Protein AF-0000000070953358 (afdb_homodimer)

Sequence (444 aa):
MMTSWRNKHPVGFLNNGNETTEQLLRETLYNTRVIVKPLPGYASSALNRISVGVDCDEVYPNIFIGDAASARNKAYLKRIGVTHVLNTAEGSAFGMVNTNSAYYKDTGIKYKGIHLLDLPLANISDYFYETADFIEGGVTSGGKVLVHCLMGVSRSSTCVLSYLMIKRKYTAQEALRIVRQNRAVGPNDGFLRQLAELDNKLRRERERSSSSLSSARYCQHLMMTSWRNKHPVGFLNNGNETTEQLLRETLYNTRVIVKPLPGYASSALNRISVGVDCDEVYPNIFIGDAASARNKAYLKRIGVTHVLNTAEGSAFGMVNTNSAYYKDTGIKYKGIHLLDLPLANISDYFYETADFIEGGVTSGGKVLVHCLMGVSRSSTCVLSYLMIKRKYTAQEALRIVRQNRAVGPNDGFLRQLAELDNKLRRERERSSSSLSSARYCQHL

Secondary structure (DSSP, 8-state):
----------------TT---HHHHHHHHHHSPP---PPTT-SS-HHHHHHHT--EEEEETTEEEE-HHHHH-HHHHHHHT--EEEETTBSSSTTSB---TGGGTTTT-EEEE------TTS-GGGGHHHHHHHHHHHHHTT--EEEE-SSSSSHHHHHHHHHHHHHH---HHHHHHHHHHHS-----HHHHHHHHHHHHHHHHHHHHHHHHHHHHHHHHT-/----------------TT---HHHHHHHHHHSPP---PPTT-SS-HHHHHHHT--EEEEETTEEEE-HHHHH-HHHHHHHT--EEEETTBSSSTTSB---TGGGTTTT-EEEE------TTS-GGGGHHHHHHHHHHHHHTT--EEEE-SSSSSHHHHHHHHHHHHHH---HHHHHHHHHHHS-----HHHHHHHHHHHHHHHHHHHHHHHHHHHHHHHHT-

Radius of gyration: 26.0 Å; Cα contacts (8 Å, |Δi|>4): 757; chains: 2; bounding box: 100×94×68 Å

pLDDT: mean 88.65, std 18.77, range [22.69, 99.0]

Structure (mmCIF, N/CA/C/O backbone):
data_AF-0000000070953358-model_v1
#
loop_
_entity.id
_entity.type
_entity.pdbx_description
1 polymer 'Dual specificity protein phosphatase'
#
loop_
_atom_site.group_PDB
_atom_site.id
_atom_site.type_symbol
_atom_site.label_atom_id
_atom_site.label_alt_id
_atom_site.label_comp_id
_atom_site.label_asym_id
_atom_site.label_entity_id
_atom_site.label_seq_id
_atom_site.pdbx_PDB_ins_code
_atom_site.Cartn_x
_atom_site.Cartn_y
_atom_site.Cartn_z
_atom_site.occupancy
_atom_site.B_iso_or_equiv
_atom_site.auth_seq_id
_atom_site.auth_comp_id
_atom_site.auth_asym_id
_atom_site.auth_atom_id
_atom_site.pdbx_PDB_model_num
ATOM 1 N N . MET A 1 1 ? 63.781 15.453 8.203 1 26.59 1 MET A N 1
ATOM 2 C CA . MET A 1 1 ? 62.969 14.25 8.43 1 26.59 1 MET A CA 1
ATOM 3 C C . MET A 1 1 ? 61.688 14.578 9.203 1 26.59 1 MET A C 1
ATOM 5 O O . MET A 1 1 ? 61.656 14.484 10.43 1 26.59 1 MET A O 1
ATOM 9 N N . MET A 1 2 ? 60.938 15.664 8.891 1 29.02 2 MET A N 1
ATOM 10 C CA . MET A 1 2 ? 59.844 16.391 9.547 1 29.02 2 MET A CA 1
ATOM 11 C C . MET A 1 2 ? 58.562 15.578 9.555 1 29.02 2 MET A C 1
ATOM 13 O O . MET A 1 2 ? 58.062 15.195 8.492 1 29.02 2 MET A O 1
ATOM 17 N N . THR A 1 3 ? 58.375 14.695 10.648 1 28.64 3 THR A N 1
ATOM 18 C CA . THR A 1 3 ? 57.344 13.727 11.008 1 28.64 3 THR A CA 1
ATOM 19 C C . THR A 1 3 ? 55.969 14.383 11.023 1 28.64 3 THR A C 1
ATOM 21 O O . THR A 1 3 ? 55.75 15.383 11.719 1 28.64 3 THR A O 1
ATOM 24 N N . SER A 1 4 ? 55.25 14.438 9.867 1 28.42 4 SER A N 1
ATOM 25 C CA . SER A 1 4 ? 53.938 15.008 9.594 1 28.42 4 SER A CA 1
ATOM 26 C C . SER A 1 4 ? 52.875 14.422 10.523 1 28.42 4 SER A C 1
ATOM 28 O O . SER A 1 4 ? 52.781 13.203 10.688 1 28.42 4 SER A O 1
ATOM 30 N N . TRP A 1 5 ? 52.469 15.141 11.656 1 24.59 5 TRP A N 1
ATOM 31 C CA . TRP A 1 5 ? 51.562 14.867 12.766 1 24.59 5 TRP A CA 1
ATOM 32 C C . TRP A 1 5 ? 50.125 14.586 12.258 1 24.59 5 TRP A C 1
ATOM 34 O O . TRP A 1 5 ? 49.438 15.492 11.797 1 24.59 5 TRP A O 1
ATOM 44 N N . ARG A 1 6 ? 49.906 13.625 11.352 1 29.05 6 ARG A N 1
ATOM 45 C CA . ARG A 1 6 ? 48.625 13.109 10.891 1 29.05 6 ARG A CA 1
ATOM 46 C C . ARG A 1 6 ? 47.688 12.812 12.062 1 29.05 6 ARG A C 1
ATOM 48 O O . ARG A 1 6 ? 47.812 11.766 12.695 1 29.05 6 ARG A O 1
ATOM 55 N N . ASN A 1 7 ? 47.375 13.805 12.883 1 22.69 7 ASN A N 1
ATOM 56 C CA . ASN A 1 7 ? 46.469 13.609 14.016 1 22.69 7 ASN A CA 1
ATOM 57 C C . ASN A 1 7 ? 45.094 13.141 13.555 1 22.69 7 ASN A C 1
ATOM 59 O O . ASN A 1 7 ? 44.406 13.867 12.859 1 22.69 7 ASN A O 1
ATOM 63 N N . LYS A 1 8 ? 44.906 11.914 13.242 1 29.25 8 LYS A N 1
ATOM 64 C CA . LYS A 1 8 ? 43.656 11.18 13.047 1 29.25 8 LYS A CA 1
ATOM 65 C C . LYS A 1 8 ? 42.688 11.461 14.18 1 29.25 8 LYS A C 1
ATOM 67 O O . LYS A 1 8 ? 42.812 10.938 15.281 1 29.25 8 LYS A O 1
ATOM 72 N N . HIS A 1 9 ? 42.25 12.688 14.406 1 28.83 9 HIS A N 1
ATOM 73 C CA . HIS A 1 9 ? 41.219 12.812 15.406 1 28.83 9 HIS A CA 1
ATOM 74 C C . HIS A 1 9 ? 39.969 12.023 15.008 1 28.83 9 HIS A C 1
ATOM 76 O O . HIS A 1 9 ? 39.469 12.18 13.891 1 28.83 9 HIS A O 1
ATOM 82 N N . PRO A 1 10 ? 39.75 10.812 15.516 1 31.59 10 PRO A N 1
ATOM 83 C CA . PRO A 1 10 ? 38.531 10.039 15.25 1 31.59 10 PRO A CA 1
ATOM 84 C C . PRO A 1 10 ? 37.281 10.852 15.477 1 31.59 10 PRO A C 1
ATOM 86 O O . PRO A 1 10 ? 37.156 11.547 16.484 1 31.59 10 PRO A O 1
ATOM 89 N N . VAL A 1 11 ? 36.75 11.508 14.57 1 31.73 11 VAL A N 1
ATOM 90 C CA . VAL A 1 11 ? 35.406 12.031 14.664 1 31.73 11 VAL A CA 1
ATOM 91 C C . VAL A 1 11 ? 34.5 11.016 15.375 1 31.73 11 VAL A C 1
ATOM 93 O O . VAL A 1 11 ? 34.344 9.891 14.906 1 31.73 11 VAL A O 1
ATOM 96 N N . GLY A 1 12 ? 34.469 11 16.656 1 30.59 12 GLY A N 1
ATOM 97 C CA . GLY A 1 12 ? 33.5 10.25 17.453 1 30.59 12 GLY A CA 1
ATOM 98 C C . GLY A 1 12 ? 32.094 10.375 16.938 1 30.59 12 GLY A C 1
ATOM 99 O O . GLY A 1 12 ? 31.453 11.422 17.094 1 30.59 12 GLY A O 1
ATOM 100 N N . PHE A 1 13 ? 31.781 9.938 15.773 1 35.19 13 PHE A N 1
ATOM 101 C CA . PHE A 1 13 ? 30.359 9.641 15.633 1 35.19 13 PHE A CA 1
ATOM 102 C C . PHE A 1 13 ? 29.828 8.969 16.891 1 35.19 13 PHE A C 1
ATOM 104 O O . PHE A 1 13 ? 30.219 7.848 17.219 1 35.19 13 PHE A O 1
ATOM 111 N N . LEU A 1 14 ? 29.609 9.586 17.969 1 33.03 14 LEU A N 1
ATOM 112 C CA . LEU A 1 14 ? 28.859 9.016 19.078 1 33.03 14 LEU A CA 1
ATOM 113 C C . LEU A 1 14 ? 27.656 8.227 18.578 1 33.03 14 LEU A C 1
ATOM 115 O O . LEU A 1 14 ? 26.75 8.789 17.969 1 33.03 14 LEU A O 1
ATOM 119 N N . ASN A 1 15 ? 27.734 7.203 17.891 1 41.09 15 ASN A N 1
ATOM 120 C CA . ASN A 1 15 ? 26.688 6.188 17.859 1 41.09 15 ASN A CA 1
ATOM 121 C C . ASN A 1 15 ? 26 6.027 19.203 1 41.09 15 ASN A C 1
ATOM 123 O O . ASN A 1 15 ? 26.438 5.234 20.047 1 41.09 15 ASN A O 1
ATOM 127 N N . ASN A 1 16 ? 25.766 7.031 20 1 42.78 16 ASN A N 1
ATOM 128 C CA . ASN A 1 16 ? 25.125 6.848 21.297 1 42.78 16 ASN A CA 1
ATOM 129 C C . ASN A 1 16 ? 23.875 5.969 21.188 1 42.78 16 ASN A C 1
ATOM 131 O O . ASN A 1 16 ? 22.984 6.246 20.391 1 42.78 16 ASN A O 1
ATOM 135 N N . GLY A 1 17 ? 23.906 4.602 21.203 1 56.81 17 GLY A N 1
ATOM 136 C CA . GLY A 1 17 ? 22.938 3.529 21.359 1 56.81 17 GLY A CA 1
ATOM 137 C C . GLY A 1 17 ? 21.5 4 21.25 1 56.81 17 GLY A C 1
ATOM 138 O O . GLY A 1 17 ? 20.578 3.188 21.188 1 56.81 17 GLY A O 1
ATOM 139 N N . ASN A 1 18 ? 21.172 5.387 21.25 1 72.62 18 ASN A N 1
ATOM 140 C CA . ASN A 1 18 ? 19.812 5.883 21.422 1 72.62 18 ASN A CA 1
ATOM 141 C C . ASN A 1 18 ? 19.25 6.445 20.109 1 72.62 18 ASN A C 1
ATOM 143 O O . ASN A 1 18 ? 18.328 7.262 20.125 1 72.62 18 ASN A O 1
ATOM 147 N N . GLU A 1 19 ? 19.859 6.137 18.984 1 91.56 19 GLU A N 1
ATOM 148 C CA . GLU A 1 19 ? 19.375 6.734 17.734 1 91.56 19 GLU A CA 1
ATOM 149 C C . GLU A 1 19 ? 18.172 5.973 17.188 1 91.56 19 GLU A C 1
ATOM 151 O O . GLU A 1 19 ? 18.078 4.754 17.344 1 91.56 19 GLU A O 1
ATOM 156 N N . THR A 1 20 ? 17.344 6.773 16.656 1 96.94 20 THR A N 1
ATOM 157 C CA . THR A 1 20 ? 16.219 6.176 15.961 1 96.94 20 THR A CA 1
ATOM 158 C C . THR A 1 20 ? 16.656 5.527 14.656 1 96.94 20 THR A C 1
ATOM 160 O O . THR A 1 20 ? 17.422 6.125 13.891 1 96.94 20 THR A O 1
ATOM 163 N N . THR A 1 21 ? 16.297 4.246 14.43 1 96.62 21 THR A N 1
ATOM 164 C CA . THR A 1 21 ? 16.656 3.514 13.219 1 96.62 21 THR A CA 1
ATOM 165 C C . THR A 1 21 ? 15.406 3.154 12.414 1 96.62 21 THR A C 1
ATOM 167 O O . THR A 1 21 ? 14.289 3.168 12.945 1 96.62 21 THR A O 1
ATOM 170 N N . GLU A 1 22 ? 15.641 2.883 11.156 1 95.12 22 GLU A N 1
ATOM 171 C CA . GLU A 1 22 ? 14.586 2.357 10.297 1 95.12 22 GLU A CA 1
ATOM 172 C C . GLU A 1 22 ? 13.961 1.095 10.891 1 95.12 22 GLU A C 1
ATOM 174 O O . GLU A 1 22 ? 12.742 0.921 10.852 1 95.12 22 GLU A O 1
ATOM 179 N N . GLN A 1 23 ? 14.75 0.238 11.414 1 92.38 23 GLN A N 1
ATOM 180 C CA . GLN A 1 23 ? 14.305 -1.023 12 1 92.38 23 GLN A CA 1
ATOM 181 C C . GLN A 1 23 ? 13.367 -0.783 13.18 1 92.38 23 GLN A C 1
ATOM 183 O O . GLN A 1 23 ? 12.344 -1.457 13.312 1 92.38 23 GLN A O 1
ATOM 188 N N . LEU A 1 24 ? 13.773 0.102 13.984 1 95.12 24 LEU A N 1
ATOM 189 C CA . LEU A 1 24 ? 12.938 0.44 15.133 1 95.12 24 LEU A CA 1
ATOM 190 C C . LEU A 1 24 ? 11.562 0.919 14.68 1 95.12 24 LEU A C 1
ATOM 192 O O . LEU A 1 24 ? 10.547 0.532 15.258 1 95.12 24 LEU A O 1
ATOM 196 N N . LEU A 1 25 ? 11.539 1.726 13.68 1 97.12 25 LEU A N 1
ATOM 197 C CA . LEU A 1 25 ? 10.266 2.256 13.188 1 97.12 25 LEU A CA 1
ATOM 198 C C . LEU A 1 25 ? 9.445 1.162 12.523 1 97.12 25 LEU A C 1
ATOM 200 O O . LEU A 1 25 ? 8.219 1.138 12.648 1 97.12 25 LEU A O 1
ATOM 204 N N . ARG A 1 26 ? 10.078 0.304 11.805 1 93.75 26 ARG A N 1
ATOM 205 C CA . ARG A 1 26 ? 9.391 -0.833 11.195 1 93.75 26 ARG A CA 1
ATOM 206 C C . ARG A 1 26 ? 8.742 -1.716 12.258 1 93.75 26 ARG A C 1
ATOM 208 O O . ARG A 1 26 ? 7.605 -2.156 12.094 1 93.75 26 ARG A O 1
ATOM 215 N N . GLU A 1 27 ? 9.438 -1.96 13.281 1 92.12 27 GLU A N 1
ATOM 216 C CA . GLU A 1 27 ? 8.914 -2.744 14.398 1 92.12 27 GLU A CA 1
ATOM 217 C C . GLU A 1 27 ? 7.723 -2.047 15.047 1 92.12 27 GLU A C 1
ATOM 219 O O . GLU A 1 27 ? 6.73 -2.693 15.398 1 92.12 27 GLU A O 1
ATOM 224 N N . THR A 1 28 ? 7.859 -0.784 15.234 1 95.31 28 THR A N 1
ATOM 225 C CA . THR A 1 28 ? 6.77 -0.002 15.805 1 95.31 28 THR A CA 1
ATOM 226 C C . THR A 1 28 ? 5.523 -0.092 14.93 1 95.31 28 THR A C 1
ATOM 228 O O . THR A 1 28 ? 4.414 -0.283 15.43 1 95.31 28 THR A O 1
ATOM 231 N N . LEU A 1 29 ? 5.723 0.064 13.68 1 94 29 LEU A N 1
ATOM 232 C CA . LEU A 1 29 ? 4.645 -0.02 12.703 1 94 29 LEU A CA 1
ATOM 233 C C . LEU A 1 29 ? 3.914 -1.355 12.812 1 94 29 LEU A C 1
ATOM 235 O O . LEU A 1 29 ? 2.684 -1.391 12.883 1 94 29 LEU A O 1
ATOM 239 N N . TYR A 1 30 ? 4.605 -2.432 12.898 1 87.25 30 TYR A N 1
ATOM 240 C CA . TYR A 1 30 ? 4.02 -3.766 12.82 1 87.25 30 TYR A CA 1
ATOM 241 C C . TYR A 1 30 ? 3.471 -4.199 14.172 1 87.25 30 TYR A C 1
ATOM 243 O O . TYR A 1 30 ? 2.613 -5.086 14.25 1 87.25 30 TYR A O 1
ATOM 251 N N . ASN A 1 31 ? 3.957 -3.535 15.227 1 90.31 31 ASN A N 1
ATOM 252 C CA . ASN A 1 31 ? 3.479 -3.893 16.562 1 90.31 31 ASN A CA 1
ATOM 253 C C . ASN A 1 31 ? 2.309 -3.014 16.984 1 90.31 31 ASN A C 1
ATOM 255 O O . ASN A 1 31 ? 1.728 -3.225 18.047 1 90.31 31 ASN A O 1
ATOM 259 N N . THR A 1 32 ? 2.021 -2.072 16.188 1 92.5 32 THR A N 1
ATOM 260 C CA . THR A 1 32 ? 0.899 -1.198 16.516 1 92.5 32 THR A CA 1
ATOM 261 C C . THR A 1 32 ? -0.371 -1.67 15.805 1 92.5 32 THR A C 1
ATOM 263 O O . THR A 1 32 ? -0.429 -1.708 14.578 1 92.5 32 THR A O 1
ATOM 266 N N . ARG A 1 33 ? -1.346 -1.975 16.562 1 87.81 33 ARG A N 1
ATOM 267 C CA . ARG A 1 33 ? -2.607 -2.451 16.016 1 87.81 33 ARG A CA 1
ATOM 268 C C . ARG A 1 33 ? -3.439 -1.292 15.469 1 87.81 33 ARG A C 1
ATOM 270 O O . ARG A 1 33 ? -3.49 -0.221 16.078 1 87.81 33 ARG A O 1
ATOM 277 N N . VAL A 1 34 ? -4.047 -1.564 14.391 1 91.75 34 VAL A N 1
ATOM 278 C CA . VAL A 1 34 ? -4.934 -0.573 13.789 1 91.75 34 VAL A CA 1
ATOM 279 C C . VAL A 1 34 ? -6.336 -0.706 14.375 1 91.75 34 VAL A C 1
ATOM 281 O O . VAL A 1 34 ? -6.859 -1.815 14.5 1 91.75 34 VAL A O 1
ATOM 284 N N . ILE A 1 35 ? -6.906 0.362 14.719 1 88.31 35 ILE A N 1
ATOM 285 C CA . ILE A 1 35 ? -8.312 0.407 15.102 1 88.31 35 ILE A CA 1
ATOM 286 C C . ILE A 1 35 ? -9.156 0.926 13.938 1 88.31 35 ILE A C 1
ATOM 288 O O . ILE A 1 35 ? -9.094 2.113 13.602 1 88.31 35 ILE A O 1
ATOM 292 N N . VAL A 1 36 ? -9.836 0.011 13.375 1 84 36 VAL A N 1
ATOM 293 C CA . VAL A 1 36 ? -10.648 0.395 12.227 1 84 36 VAL A CA 1
ATOM 294 C C . VAL A 1 36 ? -11.836 1.226 12.688 1 84 36 VAL A C 1
ATOM 296 O O . VAL A 1 36 ? -12.648 0.763 13.492 1 84 36 VAL A O 1
ATOM 299 N N . LYS A 1 37 ? -11.977 2.443 12.219 1 87.25 37 LYS A N 1
ATOM 300 C CA . LYS A 1 37 ? -13.055 3.363 12.57 1 87.25 37 LYS A CA 1
ATOM 301 C C . LYS A 1 37 ? -14 3.576 11.383 1 87.25 37 LYS A C 1
ATOM 303 O O . LYS A 1 37 ? -13.648 3.271 10.242 1 87.25 37 LYS A O 1
ATOM 308 N N . PRO A 1 38 ? -15.195 4.09 11.703 1 90 38 PRO A N 1
ATOM 309 C CA . PRO A 1 38 ? -16.094 4.445 10.594 1 90 38 PRO A CA 1
ATOM 310 C C . PRO A 1 38 ? -15.516 5.547 9.711 1 90 38 PRO A C 1
ATOM 312 O O . PRO A 1 38 ? -14.648 6.312 10.148 1 90 38 PRO A O 1
ATOM 315 N N . LEU A 1 39 ? -16.031 5.52 8.523 1 93 39 LEU A N 1
ATOM 316 C CA . LEU A 1 39 ? -15.68 6.609 7.617 1 93 39 LEU A CA 1
ATOM 317 C C . LEU A 1 39 ? -16.062 7.957 8.211 1 93 39 LEU A C 1
ATOM 319 O O . LEU A 1 39 ? -17.203 8.148 8.648 1 93 39 LEU A O 1
ATOM 323 N N . PRO A 1 40 ? -15.086 8.906 8.234 1 94.94 40 PRO A N 1
ATOM 324 C CA . PRO A 1 40 ? -15.461 10.227 8.75 1 94.94 40 PRO A CA 1
ATOM 325 C C . PRO A 1 40 ? -16.688 10.805 8.055 1 94.94 40 PRO A C 1
ATOM 327 O O . PRO A 1 40 ? -16.781 10.789 6.828 1 94.94 40 PRO A O 1
ATOM 330 N N . GLY A 1 41 ? -17.656 11.273 8.836 1 93.5 41 GLY A N 1
ATOM 331 C CA . GLY A 1 41 ? -18.875 11.844 8.289 1 93.5 41 GLY A CA 1
ATOM 332 C C . GLY A 1 41 ? -20.016 10.844 8.195 1 93.5 41 GLY A C 1
ATOM 333 O O . GLY A 1 41 ? -21.125 11.211 7.836 1 93.5 41 GLY A O 1
ATOM 334 N N . TYR A 1 42 ? -19.766 9.555 8.531 1 90.25 42 TYR A N 1
ATOM 335 C CA . TYR A 1 42 ? -20.797 8.516 8.477 1 90.25 42 TYR A CA 1
ATOM 336 C C . TYR A 1 42 ? -20.844 7.73 9.781 1 90.25 42 TYR A C 1
ATOM 338 O O . TYR A 1 42 ? -19.844 7.598 10.477 1 90.25 42 TYR A O 1
ATOM 346 N N . ALA A 1 43 ? -22.125 7.227 10.117 1 80 43 ALA A N 1
ATOM 347 C CA . ALA A 1 43 ? -22.359 6.516 11.367 1 80 43 ALA A CA 1
ATOM 348 C C . ALA A 1 43 ? -22.031 5.031 11.234 1 80 43 ALA A C 1
ATOM 350 O O . ALA A 1 43 ? -21.578 4.398 12.188 1 80 43 ALA A O 1
ATOM 351 N N . SER A 1 44 ? -22.359 4.398 10.117 1 69.81 44 SER A N 1
ATOM 352 C CA . SER A 1 44 ? -22.125 2.967 9.953 1 69.81 44 SER A CA 1
ATOM 353 C C . SER A 1 44 ? -20.734 2.695 9.414 1 69.81 44 SER A C 1
ATOM 355 O O . SER A 1 44 ? -20.141 3.545 8.742 1 69.81 44 SER A O 1
ATOM 357 N N . SER A 1 45 ? -20.062 1.514 9.867 1 63.75 45 SER A N 1
ATOM 358 C CA . SER A 1 45 ? -18.609 1.456 9.797 1 63.75 45 SER A CA 1
ATOM 359 C C . SER A 1 45 ? -18.141 0.993 8.422 1 63.75 45 SER A C 1
ATOM 361 O O . SER A 1 45 ? -17.938 1.811 7.52 1 63.75 45 SER A O 1
ATOM 363 N N . ALA A 1 46 ? -18.094 -0.301 8.133 1 61.06 46 ALA A N 1
ATOM 364 C CA . ALA A 1 46 ? -17.266 -0.882 7.086 1 61.06 46 ALA A CA 1
ATOM 365 C C . ALA A 1 46 ? -17.938 -0.779 5.723 1 61.06 46 ALA A C 1
ATOM 367 O O . ALA A 1 46 ? -17.266 -0.646 4.699 1 61.06 46 ALA A O 1
ATOM 368 N N . LEU A 1 47 ? -19.172 -0.525 5.699 1 68 47 LEU A N 1
ATOM 369 C CA . LEU A 1 47 ? -19.891 -0.617 4.438 1 68 47 LEU A CA 1
ATOM 370 C C . LEU A 1 47 ? -19.922 0.734 3.729 1 68 47 LEU A C 1
ATOM 372 O O . LEU A 1 47 ? -20.094 0.797 2.51 1 68 47 LEU A O 1
ATOM 376 N N . ASN A 1 48 ? -19.656 1.714 4.512 1 78.75 48 ASN A N 1
ATOM 377 C CA . ASN A 1 48 ? -19.734 3.043 3.914 1 78.75 48 ASN A CA 1
ATOM 378 C C . ASN A 1 48 ? -18.547 3.301 2.984 1 78.75 48 ASN A C 1
ATOM 380 O O . ASN A 1 48 ? -18.688 3.959 1.954 1 78.75 48 ASN A O 1
ATOM 384 N N . ARG A 1 49 ? -17.453 2.768 3.338 1 83.19 49 ARG A N 1
ATOM 385 C CA . ARG A 1 49 ? -16.281 2.965 2.484 1 83.19 49 ARG A CA 1
ATOM 386 C C . ARG A 1 49 ? -16.5 2.34 1.11 1 83.19 49 ARG A C 1
ATOM 388 O O . ARG A 1 49 ? -16.109 2.916 0.093 1 83.19 49 ARG A O 1
ATOM 395 N N . ILE A 1 50 ? -17.156 1.306 1.172 1 82.19 50 ILE A N 1
ATOM 396 C CA . ILE A 1 50 ? -17.422 0.593 -0.071 1 82.19 50 ILE A CA 1
ATOM 397 C C . ILE A 1 50 ? -18.5 1.334 -0.864 1 82.19 50 ILE A C 1
ATOM 399 O O . ILE A 1 50 ? -18.344 1.574 -2.062 1 82.19 50 ILE A O 1
ATOM 403 N N . SER A 1 51 ? -19.531 1.686 -0.196 1 84.44 51 SER A N 1
ATOM 404 C CA . SER A 1 51 ? -20.672 2.291 -0.876 1 84.44 51 SER A CA 1
ATOM 405 C C . SER A 1 51 ? -20.328 3.688 -1.389 1 84.44 51 SER A C 1
ATOM 407 O O . SER A 1 51 ? -20.766 4.078 -2.473 1 84.44 51 SER A O 1
ATOM 409 N N . VAL A 1 52 ? -19.547 4.445 -0.617 1 86.75 52 VAL A N 1
ATOM 410 C CA . VAL A 1 52 ? -19.188 5.809 -0.998 1 86.75 52 VAL A CA 1
ATOM 411 C C . VAL A 1 52 ? -18.031 5.785 -1.989 1 86.75 52 VAL A C 1
ATOM 413 O O . VAL A 1 52 ? -17.906 6.676 -2.83 1 86.75 52 VAL A O 1
ATOM 416 N N . GLY A 1 53 ? -17.188 4.816 -1.861 1 88.81 53 GLY A N 1
ATOM 417 C CA . GLY A 1 53 ? -16.062 4.656 -2.771 1 88.81 53 GLY A CA 1
ATOM 418 C C . GLY A 1 53 ? -14.867 5.488 -2.381 1 88.81 53 GLY A C 1
ATOM 419 O O . GLY A 1 53 ? -14.172 6.035 -3.244 1 88.81 53 GLY A O 1
ATOM 420 N N . VAL A 1 54 ? -14.734 5.777 -1.092 1 92.88 54 VAL A N 1
ATOM 421 C CA . VAL A 1 54 ? -13.586 6.539 -0.614 1 92.88 54 VAL A CA 1
ATOM 422 C C . VAL A 1 54 ? -12.961 5.828 0.581 1 92.88 54 VAL A C 1
ATOM 424 O O . VAL A 1 54 ? -13.602 5.008 1.235 1 92.88 54 VAL A O 1
ATOM 427 N N . ASP A 1 55 ? -11.727 6.031 0.811 1 93.69 55 ASP A N 1
ATOM 428 C CA . ASP A 1 55 ? -10.984 5.547 1.974 1 93.69 55 ASP A CA 1
ATOM 429 C C . ASP A 1 55 ? -10.234 6.688 2.662 1 93.69 55 ASP A C 1
ATOM 431 O O . ASP A 1 55 ? -9.266 7.219 2.119 1 93.69 55 ASP A O 1
ATOM 435 N N . CYS A 1 56 ? -10.711 7.016 3.83 1 96.06 56 CYS A N 1
ATOM 436 C CA . CYS A 1 56 ? -10.242 8.203 4.539 1 96.06 56 CYS A CA 1
ATOM 437 C C . CYS A 1 56 ? -10.398 8.031 6.047 1 96.06 56 CYS A C 1
ATOM 439 O O . CYS A 1 56 ? -11.406 7.5 6.516 1 96.06 56 CYS A O 1
ATOM 441 N N . ASP A 1 57 ? -9.352 8.438 6.766 1 97.31 57 ASP A N 1
ATOM 442 C CA . ASP A 1 57 ? -9.398 8.375 8.227 1 97.31 57 ASP A CA 1
ATOM 443 C C . ASP A 1 57 ? -8.82 9.648 8.844 1 97.31 57 ASP A C 1
ATOM 445 O O . ASP A 1 57 ? -7.832 10.195 8.352 1 97.31 57 ASP A O 1
ATOM 449 N N . GLU A 1 58 ? -9.477 10.117 9.922 1 98.38 58 GLU A N 1
ATOM 450 C CA . GLU A 1 58 ? -8.836 11.133 10.742 1 98.38 58 GLU A CA 1
ATOM 451 C C . GLU A 1 58 ? -7.746 10.516 11.625 1 98.38 58 GLU A C 1
ATOM 453 O O . GLU A 1 58 ? -8.023 9.656 12.453 1 98.38 58 GLU A O 1
ATOM 458 N N . VAL A 1 59 ? -6.512 10.992 11.469 1 98.75 59 VAL A N 1
ATOM 459 C CA . VAL A 1 59 ? -5.406 10.32 12.141 1 98.75 59 VAL A CA 1
ATOM 460 C C . VAL A 1 59 ? -4.883 11.188 13.273 1 98.75 59 VAL A C 1
ATOM 462 O O . VAL A 1 59 ? -4.148 10.711 14.148 1 98.75 59 VAL A O 1
ATOM 465 N N . TYR A 1 60 ? -5.145 12.383 13.266 1 98.75 60 TYR A N 1
ATOM 466 C CA . TYR A 1 60 ? -4.867 13.422 14.25 1 98.75 60 TYR A CA 1
ATOM 467 C C . TYR A 1 60 ? -5.926 14.523 14.188 1 98.75 60 TYR A C 1
ATOM 469 O O . TYR A 1 60 ? -6.574 14.711 13.156 1 98.75 60 TYR A O 1
ATOM 477 N N . PRO A 1 61 ? -6.215 15.227 15.281 1 98.56 61 PRO A N 1
ATOM 478 C CA . PRO A 1 61 ? -7.297 16.219 15.234 1 98.56 61 PRO A CA 1
ATOM 479 C C . PRO A 1 61 ? -7.203 17.125 14.016 1 98.56 61 PRO A C 1
ATOM 481 O O . PRO A 1 61 ? -6.238 17.875 13.883 1 98.56 61 PRO A O 1
ATOM 484 N N . ASN A 1 62 ? -8.148 17 13.141 1 98.69 62 ASN A N 1
ATOM 485 C CA . ASN A 1 62 ? -8.344 17.859 11.969 1 98.69 62 ASN A CA 1
ATOM 486 C C . ASN A 1 62 ? -7.379 17.5 10.844 1 98.69 62 ASN A C 1
ATOM 488 O O . ASN A 1 62 ? -7.211 18.266 9.898 1 98.69 62 ASN A O 1
ATOM 492 N N . ILE A 1 63 ? -6.738 16.375 10.977 1 98.94 63 ILE A N 1
ATOM 493 C CA . ILE A 1 63 ? -5.844 15.891 9.93 1 98.94 63 ILE A CA 1
ATOM 494 C C . ILE A 1 63 ? -6.305 14.516 9.445 1 98.94 63 ILE A C 1
ATOM 496 O O . ILE A 1 63 ? -6.41 13.578 10.234 1 98.94 63 ILE A O 1
ATOM 500 N N . PHE A 1 64 ? -6.559 14.445 8.18 1 98.94 64 PHE A N 1
ATOM 501 C CA . PHE A 1 64 ? -7.043 13.227 7.547 1 98.94 64 PHE A CA 1
ATOM 502 C C . PHE A 1 64 ? -6.008 12.68 6.566 1 98.94 64 PHE A C 1
ATOM 504 O O . PHE A 1 64 ? -5.309 13.445 5.902 1 98.94 64 PHE A O 1
ATOM 511 N N . ILE A 1 65 ? -5.871 11.367 6.555 1 98.94 65 ILE A N 1
ATOM 512 C CA . ILE A 1 65 ? -5.164 10.688 5.477 1 98.94 65 ILE A CA 1
ATOM 513 C C . ILE A 1 65 ? -6.156 9.906 4.621 1 98.94 65 ILE A C 1
ATOM 515 O O . ILE A 1 65 ? -7.027 9.211 5.148 1 98.94 65 ILE A O 1
ATOM 519 N N . GLY A 1 66 ? -6.051 10.055 3.326 1 98.31 66 GLY A N 1
ATOM 520 C CA . GLY A 1 66 ? -6.965 9.344 2.445 1 98.31 66 GLY A CA 1
ATOM 521 C C . GLY A 1 66 ? -6.34 8.969 1.114 1 98.31 66 GLY A C 1
ATOM 522 O O . GLY A 1 66 ? -5.145 9.188 0.9 1 98.31 66 GLY A O 1
ATOM 523 N N . ASP A 1 67 ? -7.184 8.367 0.277 1 97.12 67 ASP A N 1
ATOM 524 C CA . ASP A 1 67 ? -6.734 7.934 -1.044 1 97.12 67 ASP A CA 1
ATOM 525 C C . ASP A 1 67 ? -7.156 8.93 -2.121 1 97.12 67 ASP A C 1
ATOM 527 O O . ASP A 1 67 ? -7.711 9.984 -1.812 1 97.12 67 ASP A O 1
ATOM 531 N N . ALA A 1 68 ? -6.793 8.664 -3.344 1 98 68 ALA A N 1
ATOM 532 C CA . ALA A 1 68 ? -7.102 9.531 -4.48 1 98 68 ALA A CA 1
ATOM 533 C C . ALA A 1 68 ? -8.609 9.719 -4.633 1 98 68 ALA A C 1
ATOM 535 O O . ALA A 1 68 ? -9.07 10.805 -4.988 1 98 68 ALA A O 1
ATOM 536 N N . ALA A 1 69 ? -9.383 8.672 -4.395 1 96.88 69 ALA A N 1
ATOM 537 C CA . ALA A 1 69 ? -10.836 8.758 -4.512 1 96.88 69 ALA A CA 1
ATOM 538 C C . ALA A 1 69 ? -11.406 9.766 -3.516 1 96.88 69 ALA A C 1
ATOM 540 O O . ALA A 1 69 ? -12.32 10.531 -3.848 1 96.88 69 ALA A O 1
ATOM 541 N N . SER A 1 70 ? -10.891 9.766 -2.328 1 97.88 70 SER A N 1
ATOM 542 C CA . SER A 1 70 ? -11.312 10.742 -1.331 1 97.88 70 SER A CA 1
ATOM 543 C C . SER A 1 70 ? -11.023 12.164 -1.795 1 97.88 70 SER A C 1
ATOM 545 O O . SER A 1 70 ? -11.875 13.047 -1.678 1 97.88 70 SER A O 1
ATOM 547 N N . ALA A 1 71 ? -9.852 12.344 -2.352 1 98.75 71 ALA A N 1
ATOM 548 C CA . ALA A 1 71 ? -9.422 13.672 -2.785 1 98.75 71 ALA A CA 1
ATOM 549 C C . ALA A 1 71 ? -10.281 14.172 -3.945 1 98.75 71 ALA A C 1
ATOM 551 O O . ALA A 1 71 ? -10.5 15.375 -4.086 1 98.75 71 ALA A O 1
ATOM 552 N N . ARG A 1 72 ? -10.758 13.289 -4.73 1 98.12 72 ARG A N 1
ATOM 553 C CA . ARG A 1 72 ? -11.492 13.672 -5.934 1 98.12 72 ARG A CA 1
ATOM 554 C C . ARG A 1 72 ? -12.977 13.852 -5.633 1 98.12 72 ARG A C 1
ATOM 556 O O . ARG A 1 72 ? -13.719 14.375 -6.461 1 98.12 72 ARG A O 1
ATOM 563 N N . ASN A 1 73 ? -13.414 13.406 -4.504 1 97.81 73 ASN A N 1
ATOM 564 C CA . ASN A 1 73 ? -14.82 13.477 -4.133 1 97.81 73 ASN A CA 1
ATOM 565 C C . ASN A 1 73 ? -15.141 14.781 -3.396 1 97.81 73 ASN A C 1
ATOM 567 O O . ASN A 1 73 ? -15.195 14.805 -2.164 1 97.81 73 ASN A O 1
ATOM 571 N N . LYS A 1 74 ? -15.422 15.789 -4.18 1 98.19 74 LYS A N 1
ATOM 572 C CA . LYS A 1 74 ? -15.641 17.125 -3.625 1 98.19 74 LYS A CA 1
ATOM 573 C C . LYS A 1 74 ? -16.844 17.141 -2.688 1 98.19 74 LYS A C 1
ATOM 575 O O . LYS A 1 74 ? -16.844 17.844 -1.673 1 98.19 74 LYS A O 1
ATOM 580 N N . ALA A 1 75 ? -17.859 16.406 -3.037 1 97.19 75 ALA A N 1
ATOM 581 C CA . ALA A 1 75 ? -19.047 16.328 -2.18 1 97.19 75 ALA A CA 1
ATOM 582 C C . ALA A 1 75 ? -18.688 15.742 -0.814 1 97.19 75 ALA A C 1
ATOM 584 O O . ALA A 1 75 ? -19.156 16.234 0.218 1 97.19 75 ALA A O 1
ATOM 585 N N . TYR A 1 76 ? -17.875 14.766 -0.846 1 97.38 76 TYR A N 1
ATOM 586 C CA . TYR A 1 76 ? -17.438 14.148 0.404 1 97.38 76 TYR A CA 1
ATOM 587 C C . TYR A 1 76 ? -16.562 15.094 1.213 1 97.38 76 TYR A C 1
ATOM 589 O O . TYR A 1 76 ? -16.719 15.203 2.432 1 97.38 76 TYR A O 1
ATOM 597 N N . LEU A 1 77 ? -15.664 15.75 0.544 1 98.69 77 LEU A N 1
ATOM 598 C CA . LEU A 1 77 ? -14.789 16.703 1.219 1 98.69 77 LEU A CA 1
ATOM 599 C C . LEU A 1 77 ? -15.602 17.797 1.892 1 98.69 77 LEU A C 1
ATOM 601 O O . LEU A 1 77 ? -15.32 18.188 3.027 1 98.69 77 LEU A O 1
ATOM 605 N N . LYS A 1 78 ? -16.562 18.266 1.189 1 98.19 78 LYS A N 1
ATOM 606 C CA . LYS A 1 78 ? -17.453 19.266 1.76 1 98.19 78 LYS A CA 1
ATOM 607 C C . LYS A 1 78 ? -18.188 18.719 2.979 1 98.19 78 LYS A C 1
ATOM 609 O O . LYS A 1 78 ? -18.328 19.422 3.99 1 98.19 78 LYS A O 1
ATOM 614 N N . ARG A 1 79 ? -18.641 17.531 2.852 1 97 79 ARG A N 1
ATOM 615 C CA . ARG A 1 79 ? -19.391 16.906 3.92 1 97 79 ARG A CA 1
ATOM 616 C C . ARG A 1 79 ? -18.594 16.859 5.219 1 97 79 ARG A C 1
ATOM 618 O O . ARG A 1 79 ? -19.141 17.094 6.297 1 97 79 ARG A O 1
ATOM 625 N N . ILE A 1 80 ? -17.328 16.625 5.117 1 97.69 80 ILE A N 1
ATOM 626 C CA . ILE A 1 80 ? -16.547 16.453 6.344 1 97.69 80 ILE A CA 1
ATOM 627 C C . ILE A 1 80 ? -15.812 17.75 6.672 1 97.69 80 ILE A C 1
ATOM 629 O O . ILE A 1 80 ? -15.031 17.797 7.621 1 97.69 80 ILE A O 1
ATOM 633 N N . GLY A 1 81 ? -15.953 18.734 5.848 1 98.31 81 GLY A N 1
ATOM 634 C CA . GLY A 1 81 ? -15.484 20.078 6.16 1 98.31 81 GLY A CA 1
ATOM 635 C C . GLY A 1 81 ? -14.008 20.281 5.848 1 98.31 81 GLY A C 1
ATOM 636 O O . GLY A 1 81 ? -13.344 21.094 6.492 1 98.31 81 GLY A O 1
ATOM 637 N N . VAL A 1 82 ? -13.492 19.609 4.883 1 98.88 82 VAL A N 1
ATOM 638 C CA . VAL A 1 82 ? -12.094 19.781 4.496 1 98.88 82 VAL A CA 1
ATOM 639 C C . VAL A 1 82 ? -11.875 21.156 3.887 1 98.88 82 VAL A C 1
ATOM 641 O O . VAL A 1 82 ? -12.648 21.594 3.02 1 98.88 82 VAL A O 1
ATOM 644 N N . THR A 1 83 ? -10.812 21.797 4.34 1 98.88 83 THR A N 1
ATOM 645 C CA . THR A 1 83 ? -10.523 23.141 3.85 1 98.88 83 THR A CA 1
ATOM 646 C C . THR A 1 83 ? -9.18 23.156 3.119 1 98.88 83 THR A C 1
ATOM 648 O O . THR A 1 83 ? -8.883 24.109 2.389 1 98.88 83 THR A O 1
ATOM 651 N N . HIS A 1 84 ? -8.344 22.281 3.348 1 98.94 84 HIS A N 1
ATOM 652 C CA . HIS A 1 84 ? -7.016 22.172 2.76 1 98.94 84 HIS A CA 1
ATOM 653 C C . HIS A 1 84 ? -6.758 20.766 2.221 1 98.94 84 HIS A C 1
ATOM 655 O O . HIS A 1 84 ? -7.121 19.781 2.857 1 98.94 84 HIS A O 1
ATOM 661 N N . VAL A 1 85 ? -6.156 20.688 1.023 1 98.94 85 VAL A N 1
ATOM 662 C CA . VAL A 1 85 ? -5.777 19.406 0.436 1 98.94 85 VAL A CA 1
ATOM 663 C C . VAL A 1 85 ? -4.293 19.422 0.084 1 98.94 85 VAL A C 1
ATOM 665 O O . VAL A 1 85 ? -3.828 20.312 -0.639 1 98.94 85 VAL A O 1
ATOM 668 N N . LEU A 1 86 ? -3.564 18.516 0.669 1 99 86 LEU A N 1
ATOM 669 C CA . LEU A 1 86 ? -2.178 18.25 0.306 1 99 86 LEU A CA 1
ATOM 670 C C . LEU A 1 86 ? -2.066 16.969 -0.532 1 99 86 LEU A C 1
ATOM 672 O O . LEU A 1 86 ? -2.279 15.875 -0.026 1 99 86 LEU A O 1
ATOM 676 N N . ASN A 1 87 ? -1.793 17.125 -1.771 1 98.94 87 ASN A N 1
ATOM 677 C CA . ASN A 1 87 ? -1.528 16.031 -2.701 1 98.94 87 ASN A CA 1
ATOM 678 C C .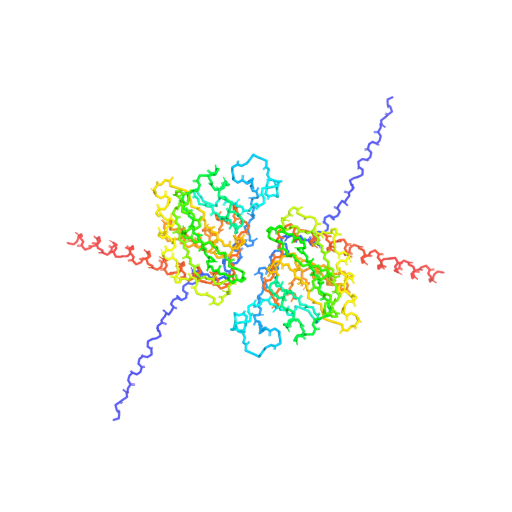 ASN A 1 87 ? -0.053 15.648 -2.707 1 98.94 87 ASN A C 1
ATOM 680 O O . ASN A 1 87 ? 0.779 16.359 -3.273 1 98.94 87 ASN A O 1
ATOM 684 N N . THR A 1 88 ? 0.259 14.484 -2.137 1 98.94 88 THR A N 1
ATOM 685 C CA . THR A 1 88 ? 1.655 14.078 -2.004 1 98.94 88 THR A CA 1
ATOM 686 C C . THR A 1 88 ? 2.07 13.172 -3.16 1 98.94 88 THR A C 1
ATOM 688 O O . THR A 1 88 ? 3.09 12.484 -3.082 1 98.94 88 THR A O 1
ATOM 691 N N . ALA A 1 89 ? 1.276 13.109 -4.141 1 98.5 89 ALA A N 1
ATOM 692 C CA . ALA A 1 89 ? 1.495 12.281 -5.324 1 98.5 89 ALA A CA 1
ATOM 693 C C . ALA A 1 89 ? 1.061 13.008 -6.594 1 98.5 89 ALA A C 1
ATOM 695 O O . ALA A 1 89 ? 0.479 12.398 -7.496 1 98.5 89 ALA A O 1
ATOM 696 N N . GLU A 1 90 ? 1.299 14.258 -6.691 1 98.56 90 GLU A N 1
ATOM 697 C CA . GLU A 1 90 ? 0.802 15.039 -7.82 1 98.56 90 GLU A CA 1
ATOM 698 C C . GLU A 1 90 ? 1.513 14.648 -9.109 1 98.56 90 GLU A C 1
ATOM 700 O O . GLU A 1 90 ? 2.744 14.633 -9.172 1 98.56 90 GLU A O 1
ATOM 705 N N . GLY A 1 91 ? 0.754 14.359 -10.094 1 97 91 GLY A N 1
ATOM 706 C CA . GLY A 1 91 ? 1.255 14 -11.414 1 97 91 GLY A CA 1
ATOM 707 C C . GLY A 1 91 ? 0.254 13.211 -12.234 1 97 91 GLY A C 1
ATOM 708 O O . GLY A 1 91 ? -0.851 12.922 -11.766 1 97 91 GLY A O 1
ATOM 709 N N . SER A 1 92 ? 0.684 12.875 -13.398 1 93.75 92 SER A N 1
ATOM 710 C CA . SER A 1 92 ? -0.244 12.219 -14.312 1 93.75 92 SER A CA 1
ATOM 711 C C . SER A 1 92 ? 0.181 10.781 -14.586 1 93.75 92 SER A C 1
ATOM 713 O O . SER A 1 92 ? -0.573 10.008 -15.188 1 93.75 92 SER A O 1
ATOM 715 N N . ALA A 1 93 ? 1.328 10.414 -14.094 1 90.06 93 ALA A N 1
ATOM 716 C CA . ALA A 1 93 ? 1.815 9.055 -14.32 1 90.06 93 ALA A CA 1
ATOM 717 C C . ALA A 1 93 ? 1.119 8.062 -13.398 1 90.06 93 ALA A C 1
ATOM 719 O O . ALA A 1 93 ? 0.361 8.453 -12.508 1 90.06 93 ALA A O 1
ATOM 720 N N . PHE A 1 94 ? 1.258 6.789 -13.703 1 88.69 94 PHE A N 1
ATOM 721 C CA . PHE A 1 94 ? 0.706 5.773 -12.812 1 88.69 94 PHE A CA 1
ATOM 722 C C . PHE A 1 94 ? 1.258 5.938 -11.406 1 88.69 94 PHE A C 1
ATOM 724 O O . PHE A 1 94 ? 2.445 6.219 -11.227 1 88.69 94 PHE A O 1
ATOM 731 N N . GLY A 1 95 ? 0.384 5.742 -10.484 1 92.38 95 GLY A N 1
ATOM 732 C CA . GLY A 1 95 ? 0.786 5.883 -9.094 1 92.38 95 GLY A CA 1
ATOM 733 C C . GLY A 1 95 ? 0.685 7.309 -8.586 1 92.38 95 GLY A C 1
ATOM 734 O O . GLY A 1 95 ? 0.951 7.578 -7.414 1 92.38 95 GLY A O 1
ATOM 735 N N . MET A 1 96 ? 0.32 8.18 -9.445 1 95.94 96 MET A N 1
ATOM 736 C CA . MET A 1 96 ? 0.141 9.586 -9.117 1 95.94 96 MET A CA 1
ATOM 737 C C . MET A 1 96 ? -1.338 9.961 -9.102 1 95.94 96 MET A C 1
ATOM 739 O O . MET A 1 96 ? -2.193 9.133 -9.43 1 95.94 96 MET A O 1
ATOM 743 N N . VAL A 1 97 ? -1.639 11.125 -8.609 1 97.81 97 VAL A N 1
ATOM 744 C CA . VAL A 1 97 ? -3 11.656 -8.57 1 97.81 97 VAL A CA 1
ATOM 745 C C . VAL A 1 97 ? -3.057 13 -9.297 1 97.81 97 VAL A C 1
ATOM 747 O O . VAL A 1 97 ? -2.457 13.977 -8.844 1 97.81 97 VAL A O 1
ATOM 750 N N . ASN A 1 98 ? -3.832 12.992 -10.375 1 97.31 98 ASN A N 1
ATOM 751 C CA . ASN A 1 98 ? -3.824 14.133 -11.281 1 97.31 98 ASN A CA 1
ATOM 752 C C . ASN A 1 98 ? -4.84 15.188 -10.859 1 97.31 98 ASN A C 1
ATOM 754 O O . ASN A 1 98 ? -5.785 15.477 -11.594 1 97.31 98 ASN A O 1
ATOM 758 N N . THR A 1 99 ? -4.672 15.773 -9.727 1 97.56 99 THR A N 1
ATOM 759 C CA . THR A 1 99 ? -5.383 16.969 -9.266 1 97.56 99 THR A CA 1
ATOM 760 C C . THR A 1 99 ? -4.41 18.125 -9.039 1 97.56 99 THR A C 1
ATOM 762 O O . THR A 1 99 ? -3.197 17.906 -8.945 1 97.56 99 THR A O 1
ATOM 765 N N . ASN A 1 100 ? -4.957 19.312 -9.109 1 97.31 100 ASN A N 1
ATOM 766 C CA . ASN A 1 100 ? -4.219 20.547 -8.906 1 97.31 100 ASN A CA 1
ATOM 767 C C . ASN A 1 100 ? -5.109 21.656 -8.336 1 97.31 100 ASN A C 1
ATOM 769 O O . ASN A 1 100 ? -6.242 21.391 -7.922 1 97.31 100 ASN A O 1
ATOM 773 N N . SER A 1 101 ? -4.48 22.844 -8.25 1 96.69 101 SER A N 1
ATOM 774 C CA . SER A 1 101 ? -5.246 23.953 -7.699 1 96.69 101 SER A CA 1
ATOM 775 C C . SER A 1 101 ? -6.508 24.219 -8.516 1 96.69 101 SER A C 1
ATOM 777 O O . SER A 1 101 ? -7.547 24.578 -7.953 1 96.69 101 SER A O 1
ATOM 779 N N . ALA A 1 102 ? -6.445 24.047 -9.789 1 97.12 102 ALA A N 1
ATOM 780 C CA . ALA A 1 102 ? -7.578 24.297 -10.672 1 97.12 102 ALA A CA 1
ATOM 781 C C . ALA A 1 102 ? -8.719 23.312 -10.398 1 97.12 102 ALA A C 1
ATOM 783 O O . ALA A 1 102 ? -9.891 23.672 -10.523 1 97.12 102 ALA A O 1
ATOM 784 N N . TYR A 1 103 ? -8.336 22.156 -10.062 1 97.75 103 TYR A N 1
ATOM 785 C CA . TYR A 1 103 ? -9.328 21.125 -9.773 1 97.75 103 TYR A CA 1
ATOM 786 C C . TYR A 1 103 ? -10.266 21.562 -8.656 1 97.75 103 TYR A C 1
ATOM 788 O O . TYR A 1 103 ? -11.461 21.25 -8.68 1 97.75 103 TYR A O 1
ATOM 796 N N . TYR A 1 104 ? -9.773 22.297 -7.715 1 97.88 104 TYR A N 1
ATOM 797 C CA . TYR A 1 104 ? -10.539 22.672 -6.535 1 97.88 104 TYR A CA 1
ATOM 798 C C . TYR A 1 104 ? -11.039 24.094 -6.641 1 97.88 104 TYR A C 1
ATOM 800 O O . TYR A 1 104 ? -11.477 24.688 -5.648 1 97.88 104 TYR A O 1
ATOM 808 N N . LYS A 1 105 ? -10.945 24.766 -7.734 1 95.94 105 LYS A N 1
ATOM 809 C CA . LYS A 1 105 ? -11.25 26.188 -7.918 1 95.94 105 LYS A CA 1
ATOM 810 C C . LYS A 1 105 ? -12.695 26.484 -7.539 1 95.94 105 LYS A C 1
ATOM 812 O O . LYS A 1 105 ? -13 27.594 -7.074 1 95.94 105 LYS A O 1
ATOM 817 N N . ASP A 1 106 ? -13.547 25.578 -7.766 1 96.38 106 ASP A N 1
ATOM 818 C CA . ASP A 1 106 ? -14.969 25.781 -7.504 1 96.38 106 ASP A CA 1
ATOM 819 C C . ASP A 1 106 ? -15.312 25.438 -6.055 1 96.38 106 ASP A C 1
ATOM 821 O O . ASP A 1 106 ? -16.484 25.406 -5.68 1 96.38 106 ASP A O 1
ATOM 825 N N . THR A 1 107 ? -14.25 25.188 -5.449 1 94.62 107 THR A N 1
ATOM 826 C CA . THR A 1 107 ? -14.391 24.922 -4.023 1 94.62 107 THR A CA 1
ATOM 827 C C . THR A 1 107 ? -13.68 25.984 -3.197 1 94.62 107 THR A C 1
ATOM 829 O O . THR A 1 107 ? -13.055 26.891 -3.75 1 94.62 107 THR A O 1
ATOM 832 N N . GLY A 1 108 ? -13.711 26.234 -1.941 1 94.69 108 GLY A N 1
ATOM 833 C CA . GLY A 1 108 ? -12.961 27.062 -1.006 1 94.69 108 GLY A CA 1
ATOM 834 C C . GLY A 1 108 ? -11.742 26.359 -0.432 1 94.69 108 GLY A C 1
ATOM 835 O O . GLY A 1 108 ? -11.125 26.844 0.514 1 94.69 108 GLY A O 1
ATOM 836 N N . ILE A 1 109 ? -11.344 25.312 -1.168 1 98.38 109 ILE A N 1
ATOM 837 C CA . ILE A 1 109 ? -10.273 24.484 -0.624 1 98.38 109 ILE A CA 1
ATOM 838 C C . ILE A 1 109 ? -8.922 25.047 -1.061 1 98.38 109 ILE A C 1
ATOM 840 O O . ILE A 1 109 ? -8.711 25.328 -2.242 1 98.38 109 ILE A O 1
ATOM 844 N N . LYS A 1 110 ? -8.008 25.234 -0.134 1 98.62 110 LYS A N 1
ATOM 845 C CA . LYS A 1 110 ? -6.609 25.531 -0.422 1 98.62 110 LYS A CA 1
ATOM 846 C C . LYS A 1 110 ? -5.836 24.281 -0.784 1 98.62 110 LYS A C 1
ATOM 848 O O . LYS A 1 110 ? -5.977 23.25 -0.125 1 98.62 110 LYS A O 1
ATOM 853 N N . TYR A 1 111 ? -5.02 24.438 -1.841 1 98.75 111 TYR A N 1
ATOM 854 C CA . TYR A 1 111 ? -4.379 23.25 -2.404 1 98.75 111 TYR A CA 1
ATOM 855 C C . TYR A 1 111 ? -2.863 23.406 -2.402 1 98.75 111 TYR A C 1
ATOM 857 O O . TYR A 1 111 ? -2.336 24.484 -2.646 1 98.75 111 TYR A O 1
ATOM 865 N N . LYS A 1 112 ? -2.189 22.312 -2.135 1 98.88 112 LYS A N 1
ATOM 866 C CA . LYS A 1 112 ? -0.759 22.141 -2.381 1 98.88 112 LYS A CA 1
ATOM 867 C C . LYS A 1 112 ? -0.451 20.75 -2.934 1 98.88 112 LYS A C 1
ATOM 869 O O . LYS A 1 112 ? -0.999 19.75 -2.461 1 98.88 112 LYS A O 1
ATOM 874 N N . GLY A 1 113 ? 0.349 20.75 -3.932 1 98.81 113 GLY A N 1
ATOM 875 C CA . GLY A 1 113 ? 0.791 19.484 -4.496 1 98.81 113 GLY A CA 1
ATOM 876 C C . GLY A 1 113 ? 2.301 19.344 -4.547 1 98.81 113 GLY A C 1
ATOM 877 O O . GLY A 1 113 ? 3.01 20.328 -4.793 1 98.81 113 GLY A O 1
ATOM 878 N N . ILE A 1 114 ? 2.779 18.125 -4.262 1 98.75 114 ILE A N 1
ATOM 879 C CA . ILE A 1 114 ? 4.18 17.812 -4.52 1 98.75 114 ILE A CA 1
ATOM 880 C C . ILE A 1 114 ? 4.273 16.625 -5.473 1 98.75 114 ILE A C 1
ATOM 882 O O . ILE A 1 114 ? 3.406 15.742 -5.469 1 98.75 114 ILE A O 1
ATOM 886 N N . HIS A 1 115 ? 5.297 16.656 -6.273 1 97.56 115 HIS A N 1
ATOM 887 C CA . HIS A 1 115 ? 5.562 15.578 -7.234 1 97.56 115 HIS A CA 1
ATOM 888 C C . HIS A 1 115 ? 6.57 14.586 -6.68 1 97.56 115 HIS A C 1
ATOM 890 O O . HIS A 1 115 ? 7.773 14.859 -6.652 1 97.56 115 HIS A O 1
ATOM 896 N N . LEU A 1 116 ? 6.035 13.398 -6.312 1 96.81 116 LEU A N 1
ATOM 897 C CA . LEU A 1 116 ? 6.879 12.414 -5.645 1 96.81 116 LEU A CA 1
ATOM 898 C C . LEU A 1 116 ? 6.406 11 -5.949 1 96.81 116 LEU A C 1
ATOM 900 O O . LEU A 1 116 ? 5.227 10.688 -5.785 1 96.81 116 LEU A O 1
ATOM 904 N N . LEU A 1 117 ? 7.34 10.164 -6.402 1 92.69 117 LEU A N 1
ATOM 905 C CA . LEU A 1 117 ? 7.035 8.758 -6.617 1 92.69 117 LEU A CA 1
ATOM 906 C C . LEU A 1 117 ? 7.145 7.969 -5.316 1 92.69 117 LEU A C 1
ATOM 908 O O . LEU A 1 117 ? 7.918 8.328 -4.43 1 92.69 117 LEU A O 1
ATOM 912 N N . ASP A 1 118 ? 6.379 6.918 -5.203 1 93.5 118 ASP A N 1
ATOM 913 C CA . ASP A 1 118 ? 6.441 6.07 -4.016 1 93.5 118 ASP A CA 1
ATOM 914 C C . ASP A 1 118 ? 7.48 4.965 -4.184 1 93.5 118 ASP A C 1
ATOM 916 O O . ASP A 1 118 ? 7.133 3.785 -4.258 1 93.5 118 ASP A O 1
ATOM 920 N N . LEU A 1 119 ? 8.648 5.395 -4.156 1 89 119 LEU A N 1
ATOM 921 C CA . LEU A 1 119 ? 9.805 4.512 -4.262 1 89 119 LEU A CA 1
ATOM 922 C C . LEU A 1 119 ? 10.758 4.727 -3.094 1 89 119 LEU A C 1
ATOM 924 O O . LEU A 1 119 ? 10.969 5.859 -2.652 1 89 119 LEU A O 1
ATOM 928 N N . PRO A 1 120 ? 11.344 3.605 -2.613 1 89.38 120 PRO A N 1
ATOM 929 C CA . PRO A 1 120 ? 12.242 3.74 -1.465 1 89.38 120 PRO A CA 1
ATOM 930 C C . PRO A 1 120 ? 13.391 4.711 -1.729 1 89.38 120 PRO A C 1
ATOM 932 O O . PRO A 1 120 ? 13.891 5.352 -0.798 1 89.38 120 PRO A O 1
ATOM 935 N N . LEU A 1 121 ? 13.75 4.895 -2.998 1 87.94 121 LEU A N 1
ATOM 936 C CA . LEU A 1 121 ? 14.898 5.734 -3.328 1 87.94 121 LEU A CA 1
ATOM 937 C C . LEU A 1 121 ? 14.484 7.199 -3.443 1 87.94 121 LEU A C 1
ATOM 939 O O . LEU A 1 121 ? 15.336 8.086 -3.469 1 87.94 121 LEU A O 1
ATOM 943 N N . ALA A 1 122 ? 13.195 7.434 -3.547 1 92.81 122 ALA A N 1
ATOM 944 C CA . ALA A 1 122 ? 12.734 8.82 -3.635 1 92.81 122 ALA A CA 1
ATOM 945 C C . ALA A 1 122 ? 13.117 9.602 -2.383 1 92.81 122 ALA A C 1
ATOM 947 O O . ALA A 1 122 ? 13.07 9.07 -1.271 1 92.81 122 ALA A O 1
ATOM 948 N N . ASN A 1 123 ? 13.469 10.891 -2.539 1 96.81 123 ASN A N 1
ATOM 949 C CA . ASN A 1 123 ? 13.891 11.727 -1.422 1 96.81 123 ASN A CA 1
ATOM 950 C C . ASN A 1 123 ? 12.742 12.57 -0.88 1 96.81 123 ASN A C 1
ATOM 952 O O . ASN A 1 123 ? 12.656 13.766 -1.155 1 96.81 123 ASN A O 1
ATOM 956 N N . ILE A 1 124 ? 11.961 12.047 -0.015 1 98.5 124 ILE A N 1
ATOM 957 C CA . ILE A 1 124 ? 10.789 12.734 0.509 1 98.5 124 ILE A CA 1
ATOM 958 C C . ILE A 1 124 ? 11.211 13.75 1.563 1 98.5 124 ILE A C 1
ATOM 960 O O . ILE A 1 124 ? 10.445 14.664 1.896 1 98.5 124 ILE A O 1
ATOM 964 N N . SER A 1 125 ? 12.383 13.656 2.061 1 98.81 125 SER A N 1
ATOM 965 C CA . SER A 1 125 ? 12.859 14.578 3.086 1 98.81 125 SER A CA 1
ATOM 966 C C . SER A 1 125 ? 12.961 16 2.547 1 98.81 125 SER A C 1
ATOM 968 O O . SER A 1 125 ? 12.883 16.969 3.309 1 98.81 125 SER A O 1
ATOM 970 N N . ASP A 1 126 ? 13.055 16.125 1.243 1 98.56 126 ASP A N 1
ATOM 971 C CA . ASP A 1 126 ? 13.109 17.438 0.61 1 98.56 126 ASP A CA 1
ATOM 972 C C . ASP A 1 126 ? 11.812 18.203 0.855 1 98.56 126 ASP A C 1
ATOM 974 O O . ASP A 1 126 ? 11.789 19.438 0.737 1 98.56 126 ASP A O 1
ATOM 978 N N . TYR A 1 127 ? 10.781 17.516 1.237 1 98.81 127 TYR A N 1
ATOM 979 C CA . TYR A 1 127 ? 9.469 18.141 1.299 1 98.81 127 TYR A CA 1
ATOM 980 C C . TYR A 1 127 ? 8.969 18.219 2.736 1 98.81 127 TYR A C 1
ATOM 982 O O . TYR A 1 127 ? 7.879 18.734 2.994 1 98.81 127 TYR A O 1
ATOM 990 N N . PHE A 1 128 ? 9.742 17.766 3.686 1 98.88 128 PHE A N 1
ATOM 991 C CA . PHE A 1 128 ? 9.266 17.625 5.059 1 98.88 128 PHE A CA 1
ATOM 992 C C . PHE A 1 128 ? 8.812 18.984 5.602 1 98.88 128 PHE A C 1
ATOM 994 O O . PHE A 1 128 ? 7.684 19.109 6.082 1 98.88 128 PHE A O 1
ATOM 1001 N N . TYR A 1 129 ? 9.602 19.984 5.465 1 98.81 129 TYR A N 1
ATOM 1002 C CA . TYR A 1 129 ? 9.297 21.25 6.113 1 98.81 129 TYR A CA 1
ATOM 1003 C C . TYR A 1 129 ? 8.211 22 5.352 1 98.81 129 TYR A C 1
ATOM 1005 O O . TYR A 1 129 ? 7.312 22.594 5.961 1 98.81 129 TYR A O 1
ATOM 1013 N N . GLU A 1 130 ? 8.266 21.938 4.047 1 98.75 130 GLU A N 1
ATOM 1014 C CA . GLU A 1 130 ? 7.254 22.641 3.264 1 98.75 130 GLU A CA 1
ATOM 1015 C C . GLU A 1 130 ? 5.867 22.047 3.49 1 98.75 130 GLU A C 1
ATOM 1017 O O . GLU A 1 130 ? 4.883 22.781 3.617 1 98.75 130 GLU A O 1
ATOM 1022 N N . THR A 1 131 ? 5.734 20.75 3.52 1 98.94 131 THR A N 1
ATOM 1023 C CA . THR A 1 131 ? 4.441 20.125 3.734 1 98.94 131 THR A CA 1
ATOM 1024 C C . THR A 1 131 ? 3.984 20.297 5.18 1 98.94 131 THR A C 1
ATOM 1026 O O . THR A 1 131 ? 2.795 20.484 5.441 1 98.94 131 THR A O 1
ATOM 1029 N N . ALA A 1 132 ? 4.945 20.266 6.113 1 98.94 132 ALA A N 1
ATOM 1030 C CA . ALA A 1 132 ? 4.609 20.516 7.512 1 98.94 132 ALA A CA 1
ATOM 1031 C C . ALA A 1 132 ? 4.027 21.922 7.695 1 98.94 132 ALA A C 1
ATOM 1033 O O . ALA A 1 132 ? 3.049 22.109 8.422 1 98.94 132 ALA A O 1
ATOM 1034 N N . ASP A 1 133 ? 4.625 22.859 7.012 1 98.94 133 ASP A N 1
ATOM 1035 C CA . ASP A 1 133 ? 4.137 24.234 7.086 1 98.94 133 ASP A CA 1
ATOM 1036 C C . ASP A 1 133 ? 2.721 24.344 6.527 1 98.94 133 ASP A C 1
ATOM 1038 O O . ASP A 1 133 ? 1.888 25.078 7.078 1 98.94 133 ASP A O 1
ATOM 1042 N N . PHE A 1 134 ? 2.475 23.719 5.473 1 98.94 134 PHE A N 1
ATOM 1043 C CA . PHE A 1 134 ? 1.147 23.75 4.871 1 98.94 134 PHE A CA 1
ATOM 1044 C C . PHE A 1 134 ? 0.107 23.172 5.82 1 98.94 134 PHE A C 1
ATOM 1046 O O . PHE A 1 134 ? -0.955 23.766 6.023 1 98.94 134 PHE A O 1
ATOM 1053 N N . ILE A 1 135 ? 0.402 21.969 6.363 1 98.94 135 ILE A N 1
ATOM 1054 C CA . ILE A 1 135 ? -0.51 21.328 7.301 1 98.94 135 ILE A CA 1
ATOM 1055 C C . ILE A 1 135 ? -0.735 22.234 8.508 1 98.94 135 ILE A C 1
ATOM 1057 O O . ILE A 1 135 ? -1.874 22.453 8.93 1 98.94 135 ILE A O 1
ATOM 1061 N N . GLU A 1 136 ? 0.317 22.844 9 1 98.94 136 GLU A N 1
ATOM 1062 C CA . GLU A 1 136 ? 0.245 23.734 10.148 1 98.94 136 GLU A CA 1
ATOM 1063 C C . GLU A 1 136 ? -0.667 24.922 9.867 1 98.94 136 GLU A C 1
ATOM 1065 O O . GLU A 1 136 ? -1.484 25.297 10.711 1 98.94 136 GLU A O 1
ATOM 1070 N N . GLY A 1 137 ? -0.47 25.469 8.727 1 98.75 137 GLY A N 1
ATOM 1071 C CA . GLY A 1 137 ? -1.318 26.594 8.352 1 98.75 137 GLY A CA 1
ATOM 1072 C C . GLY A 1 137 ? -2.795 26.25 8.344 1 98.75 137 GLY A C 1
ATOM 1073 O O . GLY A 1 137 ? -3.627 27.016 8.812 1 98.75 137 GLY A O 1
ATOM 1074 N N . GLY A 1 138 ? -3.143 25.094 7.84 1 98.69 138 GLY A N 1
ATOM 1075 C CA . GLY A 1 138 ? -4.523 24.641 7.82 1 98.69 138 GLY A CA 1
ATOM 1076 C C . GLY A 1 138 ? -5.098 24.406 9.203 1 98.69 138 GLY A C 1
ATOM 1077 O O . GLY A 1 138 ? -6.184 24.906 9.523 1 98.69 138 GLY A O 1
ATOM 1078 N N . VAL A 1 139 ? -4.324 23.734 10.016 1 98.56 139 VAL A N 1
ATOM 1079 C CA . VAL A 1 139 ? -4.793 23.344 11.344 1 98.56 139 VAL A CA 1
ATOM 1080 C C . VAL A 1 139 ? -4.922 24.578 12.234 1 98.56 139 VAL A C 1
ATOM 1082 O O . VAL A 1 139 ? -5.914 24.75 12.945 1 98.56 139 VAL A O 1
ATOM 1085 N N . THR A 1 140 ? -3.984 25.484 12.188 1 98.19 140 THR A N 1
ATOM 1086 C CA . THR A 1 140 ? -3.967 26.641 13.086 1 98.19 140 THR A CA 1
ATOM 1087 C C . THR A 1 140 ? -5.012 27.672 12.672 1 98.19 140 THR A C 1
ATOM 1089 O O . THR A 1 140 ? -5.414 28.516 13.477 1 98.19 140 THR A O 1
ATOM 1092 N N . SER A 1 141 ? -5.457 27.609 11.477 1 97.69 141 SER A N 1
ATOM 1093 C CA . SER A 1 141 ? -6.508 28.516 11 1 97.69 141 SER A CA 1
ATOM 1094 C C . SER A 1 141 ? -7.891 27.953 11.312 1 97.69 141 SER A C 1
ATOM 1096 O O . SER A 1 141 ? -8.906 28.547 10.938 1 97.69 141 SER A O 1
ATOM 1098 N N . GLY A 1 142 ? -7.938 26.797 11.977 1 97.81 142 GLY A N 1
ATOM 1099 C CA . GLY A 1 142 ? -9.203 26.172 12.328 1 97.81 142 GLY A CA 1
ATOM 1100 C C . GLY A 1 142 ? -9.734 25.266 11.234 1 97.81 142 GLY A C 1
ATOM 1101 O O . GLY A 1 142 ? -10.883 24.812 11.312 1 97.81 142 GLY A O 1
ATOM 1102 N N . GLY A 1 143 ? -8.93 25.016 10.234 1 98.62 143 GLY A N 1
ATOM 1103 C CA . GLY A 1 143 ? -9.352 24.203 9.109 1 98.62 143 GLY A CA 1
ATOM 1104 C C . GLY A 1 143 ? -9.102 22.734 9.312 1 98.62 143 GLY A C 1
ATOM 1105 O O . GLY A 1 143 ? -8.664 22.312 10.383 1 98.62 143 GLY A O 1
ATOM 1106 N N . LYS A 1 144 ? -9.523 21.953 8.336 1 98.88 144 LYS A N 1
ATOM 1107 C CA . LYS A 1 144 ? -9.289 20.516 8.25 1 98.88 144 LYS A CA 1
ATOM 1108 C C . LYS A 1 144 ? -8.469 20.156 7.012 1 98.88 144 LYS A C 1
ATOM 1110 O O . LYS A 1 144 ? -8.758 20.641 5.914 1 98.88 144 LYS A O 1
ATOM 1115 N N . VAL A 1 145 ? -7.438 19.375 7.238 1 99 145 VAL A N 1
ATOM 1116 C CA . VAL A 1 145 ? -6.48 19.109 6.168 1 99 145 VAL A CA 1
ATOM 1117 C C . VAL A 1 145 ? -6.582 17.641 5.734 1 99 145 VAL A C 1
ATOM 1119 O O . VAL A 1 145 ? -6.473 16.734 6.559 1 99 145 VAL A O 1
ATOM 1122 N N . LEU A 1 146 ? -6.859 17.406 4.453 1 98.94 146 LEU A N 1
ATOM 1123 C CA . LEU A 1 146 ? -6.68 16.094 3.854 1 98.94 146 LEU A CA 1
ATOM 1124 C C . LEU A 1 146 ? -5.285 15.961 3.246 1 98.94 146 LEU A C 1
ATOM 1126 O O . LEU A 1 146 ? -4.902 16.75 2.383 1 98.94 146 LEU A O 1
ATOM 1130 N N . VAL A 1 147 ? -4.477 15.062 3.75 1 99 147 VAL A N 1
ATOM 1131 C CA . VAL A 1 147 ? -3.221 14.641 3.133 1 99 147 VAL A CA 1
ATOM 1132 C C . VAL A 1 147 ? -3.414 13.312 2.418 1 99 147 VAL A C 1
ATOM 1134 O O . VAL A 1 147 ? -3.838 12.328 3.029 1 99 147 VAL A O 1
ATOM 1137 N N . HIS A 1 148 ? -3.154 13.336 1.131 1 98.88 148 HIS A N 1
ATOM 1138 C CA . HIS A 1 148 ? -3.459 12.102 0.417 1 98.88 148 HIS A CA 1
ATOM 1139 C C . HIS A 1 148 ? -2.348 11.742 -0.562 1 98.88 148 HIS A C 1
ATOM 1141 O O . HIS A 1 148 ? -1.486 12.57 -0.862 1 98.88 148 HIS A O 1
ATOM 1147 N N . CYS A 1 149 ? -2.252 10.516 -0.901 1 98.44 149 CYS A N 1
ATOM 1148 C CA . CYS A 1 149 ? -1.589 10.008 -2.098 1 98.44 149 CYS A CA 1
ATOM 1149 C C . CYS A 1 149 ? -2.51 9.078 -2.877 1 98.44 149 CYS A C 1
ATOM 1151 O O . CYS A 1 149 ? -3.715 9.32 -2.967 1 98.44 149 CYS A O 1
ATOM 1153 N N . LEU A 1 150 ? -1.968 8.133 -3.537 1 97 150 LEU A N 1
ATOM 1154 C CA . LEU A 1 150 ? -2.85 7.262 -4.309 1 97 150 LEU A CA 1
ATOM 1155 C C . LEU A 1 150 ? -3.709 6.406 -3.385 1 97 150 LEU A C 1
ATOM 1157 O O . LEU A 1 150 ? -4.934 6.387 -3.51 1 97 150 LEU A O 1
ATOM 1161 N N . MET A 1 151 ? -3.068 5.812 -2.402 1 95 151 MET A N 1
ATOM 1162 C CA . MET A 1 151 ? -3.801 4.887 -1.54 1 95 151 MET A CA 1
ATOM 1163 C C . MET A 1 151 ? -3.898 5.43 -0.119 1 95 151 MET A C 1
ATOM 1165 O O . MET A 1 151 ? -4.625 4.883 0.711 1 95 151 MET A O 1
ATOM 1169 N N . GLY A 1 152 ? -3.16 6.48 0.241 1 97.31 152 GLY A N 1
ATOM 1170 C CA . GLY A 1 152 ? -3.15 6.965 1.611 1 97.31 152 GLY A CA 1
ATOM 1171 C C . GLY A 1 152 ? -2.383 6.062 2.561 1 97.31 152 GLY A C 1
ATOM 1172 O O . GLY A 1 152 ? -2.793 5.867 3.705 1 97.31 152 GLY A O 1
ATOM 1173 N N . VAL A 1 153 ? -1.228 5.547 2.113 1 96.56 153 VAL A N 1
ATOM 1174 C CA . VAL A 1 153 ? -0.558 4.527 2.912 1 96.56 153 VAL A CA 1
ATOM 1175 C C . VAL A 1 153 ? 0.878 4.957 3.203 1 96.56 153 VAL A C 1
ATOM 1177 O O . VAL A 1 153 ? 1.343 4.859 4.34 1 96.56 153 VAL A O 1
ATOM 1180 N N . SER A 1 154 ? 1.597 5.531 2.279 1 97.56 154 SER A N 1
ATOM 1181 C CA . SER A 1 154 ? 3.043 5.695 2.387 1 97.56 154 SER A CA 1
ATOM 1182 C C . SER A 1 154 ? 3.439 7.164 2.311 1 97.56 154 SER A C 1
ATOM 1184 O O . SER A 1 154 ? 3.789 7.773 3.324 1 97.56 154 SER A O 1
ATOM 1186 N N . ARG A 1 155 ? 3.258 7.777 1.116 1 98.62 155 ARG A N 1
ATOM 1187 C CA . ARG A 1 155 ? 3.684 9.164 0.922 1 98.62 155 ARG A CA 1
ATOM 1188 C C . ARG A 1 155 ? 2.914 10.109 1.838 1 98.62 155 ARG A C 1
ATOM 1190 O O . ARG A 1 155 ? 3.512 10.93 2.531 1 98.62 155 ARG A O 1
ATOM 1197 N N . SER A 1 156 ? 1.597 9.961 1.841 1 98.94 156 SER A N 1
ATOM 1198 C CA . SER A 1 156 ? 0.731 10.812 2.65 1 98.94 156 SER A CA 1
ATOM 1199 C C . SER A 1 156 ? 1.035 10.656 4.137 1 98.94 156 SER A C 1
ATOM 1201 O O . SER A 1 156 ? 1.2 11.648 4.852 1 98.94 156 SER A O 1
ATOM 1203 N N . SER A 1 157 ? 1.138 9.406 4.551 1 98.88 157 SER A N 1
ATOM 1204 C CA . SER A 1 157 ? 1.389 9.172 5.973 1 98.88 157 SER A CA 1
ATOM 1205 C C . SER A 1 157 ? 2.756 9.703 6.387 1 98.88 157 SER A C 1
ATOM 1207 O O . SER A 1 157 ? 2.914 10.234 7.488 1 98.88 157 SER A O 1
ATOM 1209 N N . THR A 1 158 ? 3.709 9.602 5.516 1 98.94 158 THR A N 1
ATOM 1210 C CA . THR A 1 158 ? 5.051 10.086 5.81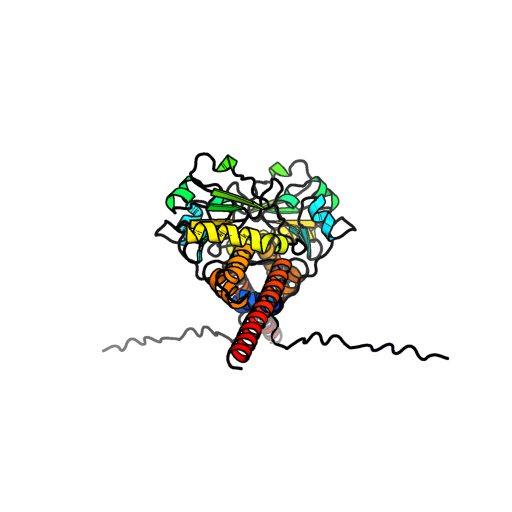6 1 98.94 158 THR A CA 1
ATOM 1211 C C . THR A 1 158 ? 5.035 11.602 6.047 1 98.94 158 THR A C 1
ATOM 1213 O O . THR A 1 158 ? 5.672 12.094 6.977 1 98.94 158 THR A O 1
ATOM 1216 N N . CYS A 1 159 ? 4.293 12.273 5.266 1 98.94 159 CYS A N 1
ATOM 1217 C CA . CYS A 1 159 ? 4.195 13.727 5.422 1 98.94 159 CYS A CA 1
ATOM 1218 C C . CYS A 1 159 ? 3.48 14.086 6.719 1 98.94 159 CYS A C 1
ATOM 1220 O O . CYS A 1 159 ? 3.875 15.031 7.406 1 98.94 159 CYS A O 1
ATOM 1222 N N . VAL A 1 160 ? 2.467 13.391 7.082 1 99 160 VAL A N 1
ATOM 1223 C CA . VAL A 1 160 ? 1.771 13.648 8.336 1 99 160 VAL A CA 1
ATOM 1224 C C . VAL A 1 160 ? 2.697 13.352 9.516 1 99 160 VAL A C 1
ATOM 1226 O O . VAL A 1 160 ? 2.748 14.117 10.477 1 99 160 VAL A O 1
ATOM 1229 N N . LEU A 1 161 ? 3.451 12.242 9.398 1 98.94 161 LEU A N 1
ATOM 1230 C CA . LEU A 1 161 ? 4.387 11.875 10.453 1 98.94 161 LEU A CA 1
ATOM 1231 C C . LEU A 1 161 ? 5.449 12.961 10.633 1 98.94 161 LEU A C 1
ATOM 1233 O O . LEU A 1 161 ? 5.742 13.359 11.766 1 98.94 161 LEU A O 1
ATOM 1237 N N . SER A 1 162 ? 6 13.422 9.539 1 98.94 162 SER A N 1
ATOM 1238 C CA . SER A 1 162 ? 7.004 14.469 9.648 1 98.94 162 SER A CA 1
ATOM 1239 C C . SER A 1 162 ? 6.406 15.75 10.234 1 98.94 162 SER A C 1
ATOM 1241 O O . SER A 1 162 ? 7.066 16.453 11 1 98.94 162 SER A O 1
ATOM 1243 N N . TYR A 1 163 ? 5.164 16.078 9.875 1 98.94 163 TYR A N 1
ATOM 1244 C CA . TYR A 1 163 ? 4.473 17.219 10.469 1 98.94 163 TYR A CA 1
ATOM 1245 C C . TYR A 1 163 ? 4.414 17.094 11.992 1 98.94 163 TYR A C 1
ATOM 1247 O O . TYR A 1 163 ? 4.754 18.031 12.711 1 98.94 163 TYR A O 1
ATOM 1255 N N . LEU A 1 164 ? 3.992 15.93 12.477 1 98.94 164 LEU A N 1
ATOM 1256 C CA . LEU A 1 164 ? 3.855 15.711 13.914 1 98.94 164 LEU A CA 1
ATOM 1257 C C . LEU A 1 164 ? 5.203 15.836 14.617 1 98.94 164 LEU A C 1
ATOM 1259 O O . LEU A 1 164 ? 5.281 16.344 15.734 1 98.94 164 LEU A O 1
ATOM 1263 N N . MET A 1 165 ? 6.219 15.398 13.938 1 98.88 165 MET A N 1
ATOM 1264 C CA . MET A 1 165 ? 7.559 15.484 14.516 1 98.88 165 MET A CA 1
ATOM 1265 C C . MET A 1 165 ? 8.039 16.938 14.562 1 98.88 165 MET A C 1
ATOM 1267 O O . MET A 1 165 ? 8.555 17.375 15.586 1 98.88 165 MET A O 1
ATOM 1271 N N . ILE A 1 166 ? 7.797 17.641 13.539 1 98.88 166 ILE A N 1
ATOM 1272 C CA . ILE A 1 166 ? 8.359 18.984 13.375 1 98.88 166 ILE A CA 1
ATOM 1273 C C . ILE A 1 166 ? 7.543 19.984 14.188 1 98.88 166 ILE A C 1
ATOM 1275 O O . ILE A 1 166 ? 8.109 20.828 14.883 1 98.88 166 ILE A O 1
ATOM 1279 N N . LYS A 1 167 ? 6.199 19.828 14.109 1 98.81 167 LYS A N 1
ATOM 1280 C CA . LYS A 1 167 ? 5.352 20.891 14.625 1 98.81 167 LYS A CA 1
ATOM 1281 C C . LYS A 1 167 ? 4.766 20.531 15.984 1 98.81 167 LYS A C 1
ATOM 1283 O O . LYS A 1 167 ? 4.375 21.406 16.75 1 98.81 167 LYS A O 1
ATOM 1288 N N . ARG A 1 168 ? 4.746 19.25 16.312 1 98.5 168 ARG A N 1
ATOM 1289 C CA . ARG A 1 168 ? 4.16 18.828 17.578 1 98.5 168 ARG A CA 1
ATOM 1290 C C . ARG A 1 168 ? 5.207 18.172 18.484 1 98.5 168 ARG A C 1
ATOM 1292 O O . ARG A 1 168 ? 4.887 17.703 19.578 1 98.5 168 ARG A O 1
ATOM 1299 N N . LYS A 1 169 ? 6.418 17.969 18.016 1 98.06 169 LYS A N 1
ATOM 1300 C CA . LYS A 1 169 ? 7.594 17.562 18.781 1 98.06 169 LYS A CA 1
ATOM 1301 C C . LYS A 1 169 ? 7.492 16.094 19.203 1 98.06 169 LYS A C 1
ATOM 1303 O O . LYS A 1 169 ? 8.102 15.688 20.203 1 98.06 169 LYS A O 1
ATOM 1308 N N . TYR A 1 170 ? 6.664 15.352 18.578 1 98.62 170 TYR A N 1
ATOM 1309 C CA . TYR A 1 170 ? 6.656 13.914 18.812 1 98.62 170 TYR A CA 1
ATOM 1310 C C . TYR A 1 170 ? 7.934 13.266 18.281 1 98.62 170 TYR A C 1
ATOM 1312 O O . TYR A 1 170 ? 8.508 13.734 17.297 1 98.62 170 TYR A O 1
ATOM 1320 N N . THR A 1 171 ? 8.352 12.188 18.969 1 98.56 171 THR A N 1
ATOM 1321 C CA . THR A 1 171 ? 9.344 11.32 18.344 1 98.56 171 THR A CA 1
ATOM 1322 C C . THR A 1 171 ? 8.742 10.586 17.156 1 98.56 171 THR A C 1
ATOM 1324 O O . THR A 1 171 ? 7.523 10.5 17.016 1 98.56 171 THR A O 1
ATOM 1327 N N . ALA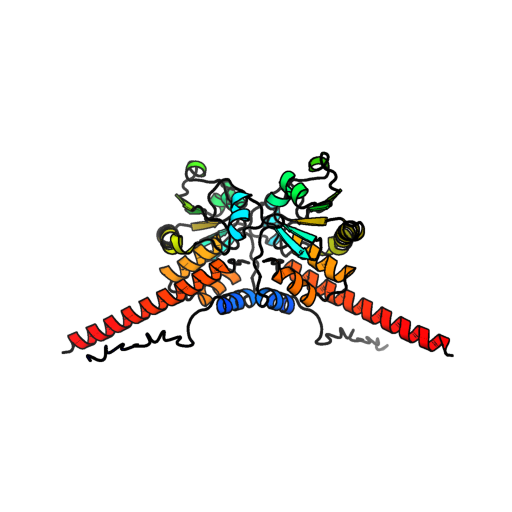 A 1 172 ? 9.594 10.039 16.344 1 98.81 172 ALA A N 1
ATOM 1328 C CA . ALA A 1 172 ? 9.117 9.266 15.203 1 98.81 172 ALA A CA 1
ATOM 1329 C C . ALA A 1 172 ? 8.266 8.086 15.656 1 98.81 172 ALA A C 1
ATOM 1331 O O . ALA A 1 172 ? 7.227 7.789 15.062 1 98.81 172 ALA A O 1
ATOM 1332 N N . GLN A 1 173 ? 8.672 7.414 16.688 1 98.56 173 GLN A N 1
ATOM 1333 C CA . GLN A 1 173 ? 7.938 6.254 17.188 1 98.56 173 GLN A CA 1
ATOM 1334 C C . GLN A 1 173 ? 6.562 6.656 17.703 1 98.56 173 GLN A C 1
ATOM 1336 O O . GLN A 1 173 ? 5.566 5.988 17.422 1 98.56 173 GLN A O 1
ATOM 1341 N N . GLU A 1 174 ? 6.574 7.742 18.484 1 98.62 174 GLU A N 1
ATOM 1342 C CA . GLU A 1 174 ? 5.305 8.227 19.016 1 98.62 174 GLU A CA 1
ATOM 1343 C C . GLU A 1 174 ? 4.352 8.625 17.906 1 98.62 174 GLU A C 1
ATOM 1345 O O . GLU A 1 174 ? 3.178 8.25 17.906 1 98.62 174 GLU A O 1
ATOM 1350 N N . ALA A 1 175 ? 4.883 9.406 16.969 1 98.88 175 ALA A N 1
ATOM 1351 C CA . ALA A 1 175 ? 4.074 9.844 15.828 1 98.88 175 ALA A CA 1
ATOM 1352 C C . ALA A 1 175 ? 3.523 8.648 15.055 1 98.88 175 ALA A C 1
ATOM 1354 O O . ALA A 1 175 ? 2.342 8.617 14.703 1 98.88 175 ALA A O 1
ATOM 1355 N N . LEU A 1 176 ? 4.352 7.684 14.82 1 98.75 176 LEU A N 1
ATOM 1356 C CA . LEU A 1 176 ? 3.973 6.496 14.062 1 98.75 176 LEU A CA 1
ATOM 1357 C C . LEU A 1 176 ? 2.877 5.719 14.781 1 98.75 176 LEU A C 1
ATOM 1359 O O . LEU A 1 176 ? 1.927 5.246 14.156 1 98.75 176 LEU A O 1
ATOM 1363 N N . ARG A 1 177 ? 2.992 5.57 16.078 1 98.44 177 ARG A N 1
ATOM 1364 C CA . ARG A 1 177 ? 1.965 4.879 16.859 1 98.44 177 ARG A CA 1
ATOM 1365 C C . ARG A 1 177 ? 0.626 5.602 16.75 1 98.44 177 ARG A C 1
ATOM 1367 O O . ARG A 1 177 ? -0.411 4.969 16.531 1 98.44 177 ARG A O 1
ATOM 1374 N N . ILE A 1 178 ? 0.654 6.891 16.875 1 98.62 178 ILE A N 1
ATOM 1375 C CA . ILE A 1 178 ? -0.558 7.703 16.844 1 98.62 178 ILE A CA 1
ATOM 1376 C C . ILE A 1 178 ? -1.255 7.527 15.492 1 98.62 178 ILE A C 1
ATOM 1378 O O . ILE A 1 178 ? -2.453 7.246 15.438 1 98.62 178 ILE A O 1
ATOM 1382 N N . VAL A 1 179 ? -0.519 7.672 14.43 1 98.81 179 VAL A N 1
ATOM 1383 C CA . VAL A 1 179 ? -1.1 7.633 13.094 1 98.81 179 VAL A CA 1
ATOM 1384 C C . VAL A 1 179 ? -1.527 6.207 12.758 1 98.81 179 VAL A C 1
ATOM 1386 O O . VAL A 1 179 ? -2.631 5.984 12.258 1 98.81 179 VAL A O 1
ATOM 1389 N N . ARG A 1 180 ? -0.729 5.215 13.07 1 97.94 180 ARG A N 1
ATOM 1390 C CA . ARG A 1 180 ? -0.991 3.812 12.758 1 97.94 180 ARG A CA 1
ATOM 1391 C C . ARG A 1 180 ? -2.217 3.305 13.508 1 97.94 180 ARG A C 1
ATOM 1393 O O . ARG A 1 180 ? -2.971 2.479 12.992 1 97.94 180 ARG A O 1
ATOM 1400 N N . GLN A 1 181 ? -2.402 3.734 14.688 1 97.25 181 GLN A N 1
ATOM 1401 C CA . GLN A 1 181 ? -3.566 3.32 15.469 1 97.25 181 GLN A CA 1
ATOM 1402 C C . GLN A 1 181 ? -4.863 3.73 14.773 1 97.25 181 GLN A C 1
ATOM 1404 O O . GLN A 1 181 ? -5.898 3.082 14.953 1 97.25 181 GLN A O 1
ATOM 1409 N N . ASN A 1 182 ? -4.75 4.742 13.977 1 97.25 182 ASN A N 1
ATOM 1410 C CA . ASN A 1 182 ? -5.973 5.32 13.43 1 97.25 182 ASN A CA 1
ATOM 1411 C C . ASN A 1 182 ? -6.121 5.023 11.945 1 97.25 182 ASN A C 1
ATOM 1413 O O . ASN A 1 182 ? -7.156 5.324 11.344 1 97.25 182 ASN A O 1
ATOM 1417 N N . ARG A 1 183 ? -5.152 4.453 11.398 1 95.94 183 ARG A N 1
ATOM 1418 C CA . ARG A 1 183 ? -5.16 4.07 9.992 1 95.94 183 ARG A CA 1
ATOM 1419 C C . ARG A 1 183 ? -4.043 3.076 9.688 1 95.94 183 ARG A C 1
ATOM 1421 O O . ARG A 1 183 ? -2.936 3.199 10.211 1 95.94 183 ARG A O 1
ATOM 1428 N N . ALA A 1 184 ? -4.316 2.188 8.773 1 94.06 184 ALA A N 1
ATOM 1429 C CA . ALA A 1 184 ? -3.316 1.202 8.367 1 94.06 184 ALA A CA 1
ATOM 1430 C C . ALA A 1 184 ? -2.279 1.822 7.434 1 94.06 184 ALA A C 1
ATOM 1432 O O . ALA A 1 184 ? -2.168 1.428 6.273 1 94.06 184 ALA A O 1
ATOM 1433 N N . VAL A 1 185 ? -1.479 2.668 7.953 1 96.94 185 VAL A N 1
ATOM 1434 C CA . VAL A 1 185 ? -0.427 3.322 7.184 1 96.94 185 VAL A CA 1
ATOM 1435 C C . VAL A 1 185 ? 0.797 2.414 7.105 1 96.94 185 VAL A C 1
ATOM 1437 O O . VAL A 1 185 ? 0.919 1.458 7.875 1 96.94 185 VAL A O 1
ATOM 1440 N N . GLY A 1 186 ? 1.649 2.736 6.148 1 95.38 186 GLY A N 1
ATOM 1441 C CA . GLY A 1 186 ? 2.873 1.979 5.941 1 95.38 186 GLY A CA 1
ATOM 1442 C C . GLY A 1 186 ? 3.867 2.684 5.039 1 95.38 186 GLY A C 1
ATOM 1443 O O . GLY A 1 186 ? 4 2.338 3.863 1 95.38 186 GLY A O 1
ATOM 1444 N N . PRO A 1 187 ? 4.531 3.686 5.602 1 97.25 187 PRO A N 1
ATOM 1445 C CA . PRO A 1 187 ? 5.625 4.238 4.801 1 97.25 187 PRO A CA 1
ATOM 1446 C C . PRO A 1 187 ? 6.559 3.16 4.254 1 97.25 187 PRO A C 1
ATOM 1448 O O . PRO A 1 187 ? 6.855 2.188 4.949 1 97.25 187 PRO A O 1
ATOM 1451 N N . ASN A 1 188 ? 6.922 3.342 2.951 1 93.25 188 ASN A N 1
ATOM 1452 C CA . ASN A 1 188 ? 7.875 2.359 2.447 1 93.25 188 ASN A CA 1
ATOM 1453 C C . ASN A 1 188 ? 9.203 2.432 3.195 1 93.25 188 ASN A C 1
ATOM 1455 O O . ASN A 1 188 ? 9.43 3.354 3.982 1 93.25 188 ASN A O 1
ATOM 1459 N N . ASP A 1 189 ? 10.133 1.528 2.961 1 92.5 189 ASP A N 1
ATOM 1460 C CA . ASP A 1 189 ? 11.336 1.385 3.766 1 92.5 189 ASP A CA 1
ATOM 1461 C C . ASP A 1 189 ? 12.227 2.623 3.652 1 92.5 189 ASP A C 1
ATOM 1463 O O . ASP A 1 189 ? 12.828 3.051 4.637 1 92.5 189 ASP A O 1
ATOM 1467 N N . GLY A 1 190 ? 12.32 3.172 2.461 1 94.75 190 GLY A N 1
ATOM 1468 C CA . GLY A 1 190 ? 13.102 4.387 2.289 1 94.75 190 GLY A CA 1
ATOM 1469 C C . GLY A 1 190 ? 12.539 5.574 3.049 1 94.75 190 GLY A C 1
ATOM 1470 O O . GLY A 1 190 ? 13.289 6.375 3.609 1 94.75 190 GLY A O 1
ATOM 1471 N N . PHE A 1 191 ? 11.25 5.648 3.094 1 98.25 191 PHE A N 1
ATOM 1472 C CA . PHE A 1 191 ? 10.602 6.734 3.814 1 98.25 191 PHE A CA 1
ATOM 1473 C C . PHE A 1 191 ? 10.766 6.562 5.32 1 98.25 191 PHE A C 1
ATOM 1475 O O . PHE A 1 191 ? 10.961 7.539 6.043 1 98.25 191 PHE A O 1
ATOM 1482 N N . LEU A 1 192 ? 10.719 5.32 5.773 1 97.75 192 LEU A N 1
ATOM 1483 C CA . LEU A 1 192 ? 10.984 5.062 7.188 1 97.75 192 LEU A CA 1
ATOM 1484 C C . LEU A 1 192 ? 12.398 5.488 7.559 1 97.75 192 LEU A C 1
ATOM 1486 O O . LEU A 1 192 ? 12.617 6.066 8.625 1 97.75 192 LEU A O 1
ATOM 1490 N N . ARG A 1 193 ? 13.297 5.223 6.715 1 97.88 193 ARG A N 1
ATOM 1491 C CA . ARG A 1 193 ? 14.68 5.629 6.957 1 97.88 193 ARG A CA 1
ATOM 1492 C C . ARG A 1 193 ? 14.797 7.145 7.047 1 97.88 193 ARG A C 1
ATOM 1494 O O . ARG A 1 193 ? 15.469 7.672 7.934 1 97.88 193 ARG A O 1
ATOM 1501 N N . GLN A 1 194 ? 14.141 7.781 6.184 1 98.75 194 GLN A N 1
ATOM 1502 C CA . GLN A 1 194 ? 14.211 9.234 6.152 1 98.75 194 GLN A CA 1
ATOM 1503 C C . GLN A 1 194 ? 13.508 9.852 7.359 1 98.75 194 GLN A C 1
ATOM 1505 O O . GLN A 1 194 ? 13.938 10.883 7.875 1 98.75 194 GLN A O 1
ATOM 1510 N N . LEU A 1 195 ? 12.469 9.211 7.809 1 98.88 195 LEU A N 1
ATOM 1511 C CA . LEU A 1 195 ? 11.828 9.641 9.047 1 98.88 195 LEU A CA 1
ATOM 1512 C C . LEU A 1 195 ? 12.758 9.438 10.242 1 98.88 195 LEU A C 1
ATOM 1514 O O . LEU A 1 195 ? 12.805 10.266 11.148 1 98.88 195 LEU A O 1
ATOM 1518 N N . ALA A 1 196 ? 13.453 8.328 10.25 1 98.81 196 ALA A N 1
ATOM 1519 C CA . ALA A 1 196 ? 14.406 8.062 11.32 1 98.81 196 ALA A CA 1
ATOM 1520 C C . ALA A 1 196 ? 15.5 9.133 11.352 1 98.81 196 ALA A C 1
ATOM 1522 O O . ALA A 1 196 ? 15.859 9.633 12.422 1 98.81 196 ALA A O 1
ATOM 1523 N N . GLU A 1 197 ? 15.977 9.477 10.219 1 98.75 197 GLU A N 1
ATOM 1524 C CA . GLU A 1 197 ? 17 10.508 10.109 1 98.75 197 GLU A CA 1
ATOM 1525 C C . GLU A 1 197 ? 16.469 11.859 10.602 1 98.75 197 GLU A C 1
ATOM 1527 O O . GLU A 1 197 ? 17.188 12.594 11.281 1 98.75 197 GLU A O 1
ATOM 1532 N N . LEU A 1 198 ? 15.281 12.156 10.219 1 98.81 198 LEU A N 1
ATOM 1533 C CA . LEU A 1 198 ? 14.656 13.391 10.68 1 98.81 198 LEU A CA 1
ATOM 1534 C C . LEU A 1 198 ? 14.578 13.422 12.203 1 98.81 198 LEU A C 1
ATOM 1536 O O . LEU A 1 198 ? 14.867 14.445 12.828 1 98.81 198 LEU A O 1
ATOM 1540 N N . ASP A 1 199 ? 14.133 12.344 12.734 1 98.75 199 ASP A N 1
ATOM 1541 C CA . ASP A 1 199 ? 14 12.258 14.188 1 98.75 199 ASP A CA 1
ATOM 1542 C C . ASP A 1 199 ? 15.328 12.539 14.883 1 98.75 199 ASP A C 1
ATOM 1544 O O . ASP A 1 199 ? 15.375 13.289 15.859 1 98.75 199 ASP A O 1
ATOM 1548 N N . ASN A 1 200 ? 16.359 11.93 14.422 1 98.5 200 ASN A N 1
ATOM 1549 C CA . ASN A 1 200 ? 17.688 12.117 14.984 1 98.5 200 ASN A CA 1
ATOM 1550 C C . ASN A 1 200 ? 18.156 13.57 14.867 1 98.5 200 ASN A C 1
ATOM 1552 O O . ASN A 1 200 ? 18.734 14.117 15.805 1 98.5 200 ASN A O 1
ATOM 1556 N N . LYS A 1 201 ? 17.906 14.133 13.789 1 98.06 201 LYS A N 1
ATOM 1557 C CA . LYS A 1 201 ? 18.25 15.531 13.57 1 98.06 201 LYS A CA 1
ATOM 1558 C C . LYS A 1 201 ? 17.516 16.438 14.555 1 98.06 201 LYS A C 1
ATOM 1560 O O . LYS A 1 201 ? 18.125 17.312 15.18 1 98.06 201 LYS A O 1
ATOM 1565 N N . LEU A 1 202 ? 16.234 16.266 14.656 1 97.88 202 LEU A N 1
ATOM 1566 C CA . LEU A 1 202 ? 15.414 17.094 15.531 1 97.88 202 LEU A CA 1
ATOM 1567 C C . LEU A 1 202 ? 15.836 16.938 16.984 1 97.88 202 LEU A C 1
ATOM 1569 O O . LEU A 1 202 ? 15.82 17.906 17.75 1 97.88 202 LEU A O 1
ATOM 1573 N N . ARG A 1 203 ? 16.172 15.703 17.359 1 95.81 203 ARG A N 1
ATOM 1574 C CA . ARG A 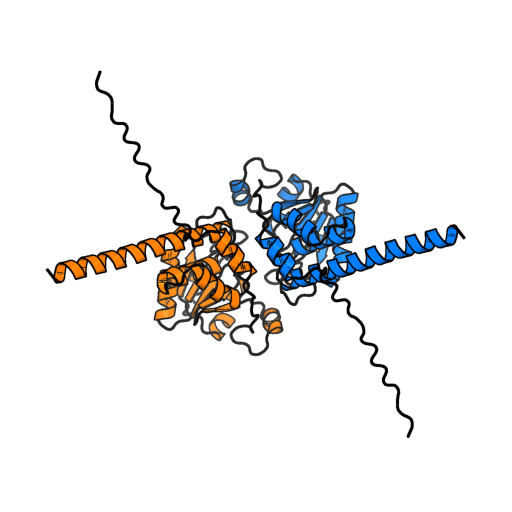1 203 ? 16.641 15.453 18.719 1 95.81 203 ARG A CA 1
ATOM 1575 C C . ARG A 1 203 ? 17.922 16.219 19 1 95.81 203 ARG A C 1
ATOM 1577 O O . ARG A 1 203 ? 18.078 16.812 20.078 1 95.81 203 ARG A O 1
ATOM 1584 N N . ARG A 1 204 ? 18.797 16.25 18.094 1 94.62 204 ARG A N 1
ATOM 1585 C CA . ARG A 1 204 ? 20.062 16.969 18.25 1 94.62 204 ARG A CA 1
ATOM 1586 C C . ARG A 1 204 ? 19.828 18.484 18.359 1 94.62 204 ARG A C 1
ATOM 1588 O O . ARG A 1 204 ? 20.484 19.156 19.141 1 94.62 204 ARG A O 1
ATOM 1595 N N . GLU A 1 205 ? 18.922 18.922 17.609 1 93.44 205 GLU A N 1
ATOM 1596 C CA . GLU A 1 205 ? 18.578 20.328 17.641 1 93.44 205 GLU A CA 1
ATOM 1597 C C . GLU A 1 205 ? 17.969 20.734 18.969 1 93.44 205 GLU A C 1
ATOM 1599 O O . GLU A 1 205 ? 18.234 21.828 19.484 1 93.44 205 GLU A O 1
ATOM 1604 N N . ARG A 1 206 ? 17.156 19.891 19.5 1 90.88 206 ARG A N 1
ATOM 1605 C CA . ARG A 1 206 ? 16.516 20.156 20.781 1 90.88 206 ARG A CA 1
ATOM 1606 C C . ARG A 1 206 ? 17.531 20.141 21.922 1 90.88 206 ARG A C 1
ATOM 1608 O O . ARG A 1 206 ? 17.406 20.906 22.875 1 90.88 206 ARG A O 1
ATOM 1615 N N . GLU A 1 207 ? 18.469 19.234 21.812 1 87.31 207 GLU A N 1
ATOM 1616 C CA . GLU A 1 207 ? 19.531 19.156 22.828 1 87.31 207 GLU A CA 1
ATOM 1617 C C . GLU A 1 207 ? 20.422 20.391 22.781 1 87.31 207 GLU A C 1
ATOM 1619 O O . GLU A 1 207 ? 20.859 20.891 23.828 1 87.31 207 GLU A O 1
ATOM 1624 N N . ARG A 1 208 ? 20.703 20.859 21.688 1 86.94 208 ARG A N 1
ATOM 1625 C CA . ARG A 1 208 ? 21.547 22.031 21.531 1 86.94 208 ARG A CA 1
ATOM 1626 C C . ARG A 1 208 ? 20.859 23.281 22.047 1 86.94 208 ARG A C 1
ATOM 1628 O O . ARG A 1 208 ? 21.484 24.156 22.641 1 86.94 208 ARG A O 1
ATOM 1635 N N . SER A 1 209 ? 19.625 23.375 21.828 1 82.06 209 SER A N 1
ATOM 1636 C CA . SER A 1 209 ? 18.875 24.531 22.281 1 82.06 209 SER A CA 1
ATOM 1637 C C . SER A 1 209 ? 18.719 24.531 23.812 1 82.06 209 SER A C 1
ATOM 1639 O O . SER A 1 209 ? 18.719 25.594 24.438 1 82.06 209 SER A O 1
ATOM 1641 N N . SER A 1 210 ? 18.625 23.406 24.359 1 77.62 210 SER A N 1
ATOM 1642 C CA . SER A 1 210 ? 18.516 23.312 25.812 1 77.62 210 SER A CA 1
ATOM 1643 C C . SER A 1 210 ? 19.859 23.625 26.484 1 77.62 210 SER A C 1
ATOM 1645 O O . SER A 1 210 ? 19.891 24.25 27.547 1 77.62 210 SER A O 1
ATOM 1647 N N . SER A 1 211 ? 20.906 23.25 25.859 1 75.19 211 SER A N 1
ATOM 1648 C CA . SER A 1 211 ? 22.234 23.516 26.406 1 75.19 211 SER A CA 1
ATOM 1649 C C . SER A 1 211 ? 22.594 25 26.297 1 75.19 211 SER A C 1
ATOM 1651 O O . SER A 1 211 ? 23.203 25.562 27.203 1 75.19 211 SER A O 1
ATOM 1653 N N . SER A 1 212 ? 22.188 25.594 25.25 1 72 212 SER A N 1
ATOM 1654 C CA . SER A 1 212 ? 22.469 27.016 25.062 1 72 212 SER A CA 1
ATOM 1655 C C . SER A 1 212 ? 21.672 27.875 26.062 1 72 212 SER A C 1
ATOM 1657 O O . SER A 1 212 ? 22.172 28.875 26.562 1 72 212 SER A O 1
ATOM 1659 N N . LEU A 1 213 ? 20.531 27.359 26.344 1 67.56 213 LEU A N 1
ATOM 1660 C CA . LEU A 1 213 ? 19.734 28.078 27.328 1 67.56 213 LEU A CA 1
ATOM 1661 C C . LEU A 1 213 ? 20.312 27.922 28.734 1 67.56 213 LEU A C 1
ATOM 1663 O O . LEU A 1 213 ? 20.297 28.859 29.531 1 67.56 213 LEU A O 1
ATOM 1667 N N . SER A 1 214 ? 20.828 26.75 28.922 1 66.94 214 SER A N 1
ATOM 1668 C CA . SER A 1 214 ? 21.453 26.516 30.219 1 66.94 214 SER A CA 1
ATOM 1669 C C . SER A 1 214 ? 22.734 27.312 30.375 1 66.94 214 SER A C 1
ATOM 1671 O O . SER A 1 214 ? 23 27.859 31.453 1 66.94 214 SER A O 1
ATOM 1673 N N . SER A 1 215 ? 23.484 27.359 29.328 1 64.38 215 SER A N 1
ATOM 1674 C CA . SER A 1 215 ? 24.719 28.125 29.391 1 64.38 215 SER A CA 1
ATOM 1675 C C . SER A 1 215 ? 24.438 29.625 29.484 1 64.38 215 SER A C 1
ATOM 1677 O O . SER A 1 215 ? 25.109 30.344 30.219 1 64.38 215 SER A O 1
ATOM 1679 N N . ALA A 1 216 ? 23.422 30.078 28.797 1 61.78 216 ALA A N 1
ATOM 1680 C CA . ALA A 1 216 ? 23.047 31.5 28.859 1 61.78 216 ALA A CA 1
ATOM 1681 C C . ALA A 1 216 ? 22.547 31.875 30.25 1 61.78 216 ALA A C 1
ATOM 1683 O O . ALA A 1 216 ? 22.875 32.969 30.75 1 61.78 216 ALA A O 1
ATOM 1684 N N . ARG A 1 217 ? 21.844 31.016 30.875 1 64.56 217 ARG A N 1
ATOM 1685 C CA . ARG A 1 217 ? 21.375 31.25 32.25 1 64.56 217 ARG A CA 1
ATOM 1686 C C . ARG A 1 217 ? 22.562 31.312 33.219 1 64.56 217 ARG A C 1
ATOM 1688 O O . ARG A 1 217 ? 22.547 32.094 34.156 1 64.56 217 ARG A O 1
ATOM 1695 N N . TYR A 1 218 ? 23.547 30.547 32.938 1 63.94 218 TYR A N 1
ATOM 1696 C CA . TYR A 1 218 ? 24.734 30.547 33.781 1 63.94 218 TYR A CA 1
ATOM 1697 C C . TYR A 1 218 ? 25.484 31.875 33.688 1 63.94 218 TYR A C 1
ATOM 1699 O O . TYR A 1 218 ? 25.969 32.406 34.688 1 63.94 218 TYR A O 1
ATOM 1707 N N . CYS A 1 219 ? 25.5 32.469 32.562 1 65.38 219 CYS A N 1
ATOM 1708 C CA . CYS A 1 219 ? 26.234 33.719 32.375 1 65.38 219 CYS A CA 1
ATOM 1709 C C . CYS A 1 219 ? 25.5 34.906 32.969 1 65.38 219 CYS A C 1
ATOM 1711 O O . CYS A 1 219 ? 26.109 35.906 33.344 1 65.38 219 CYS A O 1
ATOM 1713 N N . GLN A 1 220 ? 24.234 34.844 33 1 60.59 220 GLN A N 1
ATOM 1714 C CA . GLN A 1 220 ? 23.484 35.938 33.594 1 60.59 220 GLN A CA 1
ATOM 1715 C C . GLN A 1 220 ? 23.641 36 35.094 1 60.59 220 GLN A C 1
ATOM 1717 O O . GLN A 1 220 ? 23.406 37.031 35.719 1 60.59 220 GLN A O 1
ATOM 1722 N N . HIS A 1 221 ? 24.094 34.906 35.656 1 63 221 HIS A N 1
ATOM 1723 C CA . HIS A 1 221 ? 24.234 34.875 37.125 1 63 221 HIS A CA 1
ATOM 1724 C C . HIS A 1 221 ? 25.672 35.156 37.531 1 63 221 HIS A C 1
ATOM 1726 O O . HIS A 1 221 ? 25.984 35.156 38.75 1 63 221 HIS A O 1
ATOM 1732 N N . LEU A 1 222 ? 26.484 35.438 36.562 1 51.19 222 LEU A N 1
ATOM 1733 C CA . LEU A 1 222 ? 27.781 36 36.906 1 51.19 222 LEU A CA 1
ATOM 1734 C C . LEU A 1 222 ? 27.766 37.5 36.875 1 51.19 222 LEU A C 1
ATOM 1736 O O . LEU A 1 222 ? 27.156 38.094 35.969 1 51.19 222 LEU A O 1
ATOM 1740 N N . MET B 1 1 ? -38.125 -38.375 38.25 1 27.23 1 MET B N 1
ATOM 1741 C CA . MET B 1 1 ? -37.25 -37.188 38.406 1 27.23 1 MET B CA 1
ATOM 1742 C C . MET B 1 1 ? -35.938 -37.406 37.688 1 27.23 1 MET B C 1
ATOM 1744 O O . MET B 1 1 ? -35 -37.969 38.25 1 27.23 1 MET B O 1
ATOM 1748 N N . MET B 1 2 ? -35.875 -37.75 36.344 1 29.64 2 MET B N 1
ATOM 1749 C CA . MET B 1 2 ? -34.875 -38.312 35.438 1 29.64 2 MET B CA 1
ATOM 1750 C C . MET B 1 2 ? -33.844 -37.281 35.062 1 29.64 2 MET B C 1
ATOM 1752 O O . MET B 1 2 ? -34.188 -36.219 34.531 1 29.64 2 MET B O 1
ATOM 1756 N N . THR B 1 3 ? -32.656 -37.156 35.875 1 29.5 3 THR B N 1
ATOM 1757 C CA . THR B 1 3 ? -31.5 -36.281 35.875 1 29.5 3 THR B CA 1
ATOM 1758 C C . THR B 1 3 ? -30.797 -36.312 34.531 1 29.5 3 THR B C 1
ATOM 1760 O O . THR B 1 3 ? -30.422 -37.375 34.031 1 29.5 3 THR B O 1
ATOM 1763 N N . SER B 1 4 ? -31.141 -35.406 33.531 1 28.34 4 SER B N 1
ATOM 1764 C CA . SER B 1 4 ? -30.672 -35.219 32.156 1 28.34 4 SER B CA 1
ATOM 1765 C C . SER B 1 4 ? -29.172 -34.969 32.125 1 28.34 4 SER B C 1
ATOM 1767 O O . SER B 1 4 ? -28.656 -34.156 32.875 1 28.34 4 SER B O 1
ATOM 1769 N N . TRP B 1 5 ? -28.281 -36 31.766 1 24.5 5 TRP B N 1
ATOM 1770 C CA . TRP B 1 5 ? -26.844 -36.156 31.672 1 24.5 5 TRP B CA 1
ATOM 1771 C C . TRP B 1 5 ? -26.234 -35.156 30.703 1 24.5 5 TRP B C 1
ATOM 1773 O O . TRP B 1 5 ? -26.422 -35.25 29.5 1 24.5 5 TRP B O 1
ATOM 1783 N N . ARG B 1 6 ? -26.391 -33.812 30.859 1 29.58 6 ARG B N 1
ATOM 1784 C CA . ARG B 1 6 ? -25.75 -32.719 30.156 1 29.58 6 ARG B CA 1
ATOM 1785 C C . ARG B 1 6 ? -24.25 -32.938 30.078 1 29.58 6 ARG B C 1
ATOM 1787 O O . ARG B 1 6 ? -23.531 -32.625 31.031 1 29.58 6 ARG B O 1
ATOM 1794 N N . ASN B 1 7 ? -23.766 -34 29.484 1 22.89 7 ASN B N 1
ATOM 1795 C CA . ASN B 1 7 ? -22.328 -34.25 29.328 1 22.89 7 ASN B CA 1
ATOM 1796 C C . ASN B 1 7 ? -21.656 -33.188 28.5 1 22.89 7 ASN B C 1
ATOM 1798 O O . ASN B 1 7 ? -21.922 -33.031 27.312 1 22.89 7 ASN B O 1
ATOM 1802 N N . LYS B 1 8 ? -21.391 -32.031 29.031 1 29.47 8 LYS B N 1
ATOM 1803 C CA . LYS B 1 8 ? -20.547 -30.953 28.547 1 29.47 8 LYS B CA 1
ATOM 1804 C C . LYS B 1 8 ? -19.188 -31.484 28.094 1 29.47 8 LYS B C 1
ATOM 1806 O O . LYS B 1 8 ? -18.328 -31.797 28.906 1 29.47 8 LYS B O 1
ATOM 1811 N N . HIS B 1 9 ? -19.109 -32.375 27.125 1 28.59 9 HIS B N 1
ATOM 1812 C CA . HIS B 1 9 ? -17.766 -32.688 26.672 1 28.59 9 HIS B CA 1
ATOM 1813 C C . HIS B 1 9 ? -17.047 -31.469 26.109 1 28.59 9 HIS B C 1
ATOM 1815 O O . HIS B 1 9 ? -17.594 -30.766 25.25 1 28.59 9 HIS B O 1
ATOM 1821 N N . PRO B 1 10 ? -16.203 -30.797 26.875 1 31.11 10 PRO B N 1
ATOM 1822 C CA . PRO B 1 10 ? -15.414 -29.672 26.375 1 31.11 10 PRO B CA 1
ATOM 1823 C C . PRO B 1 10 ? -14.68 -30 25.078 1 31.11 10 PRO B C 1
ATOM 1825 O O . PRO B 1 10 ? -14.055 -31.062 24.969 1 31.11 10 PRO B O 1
ATOM 1828 N N . VAL B 1 11 ? -15.203 -29.828 23.969 1 31.75 11 VAL B N 1
ATOM 1829 C CA . VAL B 1 11 ? -14.43 -29.844 22.734 1 31.75 11 VAL B CA 1
ATOM 1830 C C . VAL B 1 11 ? -13.062 -29.203 22.969 1 31.75 11 VAL B C 1
ATOM 1832 O O . VAL B 1 11 ? -12.977 -28.016 23.328 1 31.75 11 VAL B O 1
ATOM 1835 N N . GLY B 1 12 ? -12.109 -29.891 23.422 1 30.41 12 GLY B N 1
ATOM 1836 C CA . GLY B 1 12 ? -10.719 -29.469 23.5 1 30.41 12 GLY B CA 1
ATOM 1837 C C . GLY B 1 12 ? -10.234 -28.812 22.219 1 30.41 12 GLY B C 1
ATOM 1838 O O . GLY B 1 12 ? -10.055 -29.5 21.203 1 30.41 12 GLY B O 1
ATOM 1839 N N . PHE B 1 13 ? -10.742 -27.719 21.844 1 34.91 13 PHE B N 1
ATOM 1840 C CA . PHE B 1 13 ? -9.875 -26.969 20.953 1 34.91 13 PHE B CA 1
ATOM 1841 C C . PHE B 1 13 ? -8.414 -27.078 21.391 1 34.91 13 PHE B C 1
ATOM 1843 O O . PHE B 1 13 ? -8.039 -26.578 22.453 1 34.91 13 PHE B O 1
ATOM 1850 N N . LEU B 1 14 ? -7.723 -28.094 21.203 1 33.09 14 LEU B N 1
ATOM 1851 C CA . LEU B 1 14 ? -6.273 -28.109 21.375 1 33.09 14 LEU B CA 1
ATOM 1852 C C . LEU B 1 14 ? -5.652 -26.828 20.828 1 33.09 14 LEU B C 1
ATOM 1854 O O . LEU B 1 14 ? -5.715 -26.562 19.625 1 33.09 14 LEU B O 1
ATOM 1858 N N . ASN B 1 15 ? -5.84 -25.703 21.281 1 41.12 15 ASN B N 1
ATOM 1859 C CA . ASN B 1 15 ? -4.918 -24.594 21.141 1 41.12 15 ASN B CA 1
ATOM 1860 C C . ASN B 1 15 ? -3.465 -25.047 21.172 1 41.12 15 ASN B C 1
ATOM 1862 O O . ASN B 1 15 ? -2.848 -25.078 22.234 1 41.12 15 ASN B O 1
ATOM 1866 N N . ASN B 1 16 ? -3.08 -26.172 20.672 1 42.62 16 ASN B N 1
ATOM 1867 C CA . ASN B 1 16 ? -1.692 -26.625 20.75 1 42.62 16 ASN B CA 1
ATOM 1868 C C . ASN B 1 16 ? -0.726 -25.516 20.328 1 42.62 16 ASN B C 1
ATOM 1870 O O . ASN B 1 16 ? -0.845 -24.953 19.234 1 42.62 16 ASN B O 1
ATOM 1874 N N . GLY B 1 17 ? -0.289 -24.531 21.172 1 56.53 17 GLY B N 1
ATOM 1875 C CA . GLY B 1 17 ? 0.765 -23.531 21.172 1 56.53 17 GLY B CA 1
ATOM 1876 C C . GLY B 1 17 ? 1.385 -23.312 19.797 1 56.53 17 GLY B C 1
ATOM 1877 O O . GLY B 1 17 ?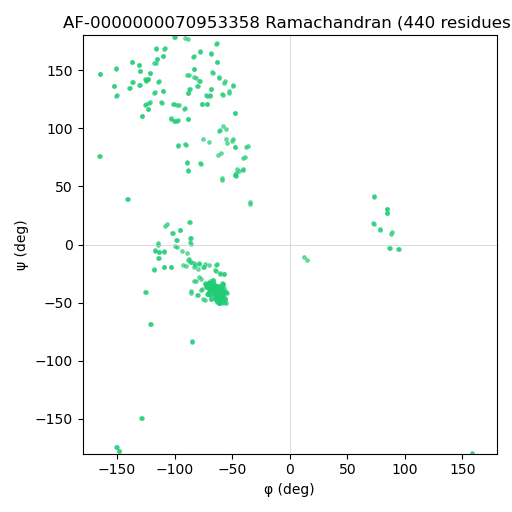 2.17 -22.391 19.609 1 56.53 17 GLY B O 1
ATOM 1878 N N . ASN B 1 18 ? 1.151 -24.219 18.734 1 72.19 18 ASN B N 1
ATOM 1879 C CA . ASN B 1 18 ? 1.939 -24.219 17.5 1 72.19 18 ASN B CA 1
ATOM 1880 C C . ASN B 1 18 ? 1.147 -23.656 16.328 1 72.19 18 ASN B C 1
ATOM 1882 O O . ASN B 1 18 ? 1.445 -23.953 15.164 1 72.19 18 ASN B O 1
ATOM 1886 N N . GLU B 1 19 ? 0.049 -22.922 16.578 1 91.44 19 GLU B N 1
ATOM 1887 C CA . GLU B 1 19 ? -0.758 -22.453 15.469 1 91.44 19 GLU B CA 1
ATOM 1888 C C . GLU B 1 19 ? -0.177 -21.172 14.875 1 91.44 19 GLU B C 1
ATOM 1890 O O . GLU B 1 19 ? 0.388 -20.344 15.602 1 91.44 19 GLU B O 1
ATOM 1895 N N . THR B 1 20 ? -0.327 -21.141 13.617 1 96.81 20 THR B N 1
ATOM 1896 C CA . THR B 1 20 ? 0.057 -19.922 12.938 1 96.81 20 THR B CA 1
ATOM 1897 C C . THR B 1 20 ? -0.947 -18.812 13.219 1 96.81 20 THR B C 1
ATOM 1899 O O . THR B 1 20 ? -2.158 -19.016 13.141 1 96.81 20 THR B O 1
ATOM 1902 N N . THR B 1 21 ? -0.464 -17.641 13.656 1 96.62 21 THR B N 1
ATOM 1903 C CA . THR B 1 21 ? -1.317 -16.484 13.961 1 96.62 21 THR B CA 1
ATOM 1904 C C . THR B 1 21 ? -1.02 -15.328 13.016 1 96.62 21 THR B C 1
ATOM 1906 O O . THR B 1 21 ? 0.039 -15.289 12.383 1 96.62 21 THR B O 1
ATOM 1909 N N . GLU B 1 22 ? -1.979 -14.445 12.938 1 95 22 GLU B N 1
ATOM 1910 C CA . GLU B 1 22 ? -1.782 -13.188 12.211 1 95 22 GLU B CA 1
ATOM 1911 C C . GLU B 1 22 ? -0.561 -12.438 12.734 1 95 22 GLU B C 1
ATOM 1913 O O . GLU B 1 22 ? 0.216 -11.883 11.953 1 95 22 GLU B O 1
ATOM 1918 N N . GLN B 1 23 ? -0.39 -12.422 14 1 92.69 23 GLN B N 1
ATOM 1919 C CA . GLN B 1 23 ? 0.717 -11.727 14.641 1 92.69 23 GLN B CA 1
ATOM 1920 C C . GLN B 1 23 ? 2.061 -12.305 14.203 1 92.69 23 GLN B C 1
ATOM 1922 O O . GLN B 1 23 ? 3.006 -11.562 13.93 1 92.69 23 GLN B O 1
ATOM 1927 N N . LEU B 1 24 ? 2.109 -13.562 14.227 1 95.25 24 LEU B N 1
ATOM 1928 C CA . LEU B 1 24 ? 3.334 -14.227 13.789 1 95.25 24 LEU B CA 1
ATOM 1929 C C . LEU B 1 24 ? 3.693 -13.828 12.359 1 95.25 24 LEU B C 1
ATOM 1931 O O . LEU B 1 24 ? 4.859 -13.57 12.062 1 95.25 24 LEU B O 1
ATOM 1935 N N . LEU B 1 25 ? 2.725 -13.773 11.516 1 96.81 25 LEU B N 1
ATOM 1936 C CA . LEU B 1 25 ? 2.971 -13.43 10.125 1 96.81 25 LEU B CA 1
ATOM 1937 C C . LEU B 1 25 ? 3.35 -11.953 9.984 1 96.81 25 LEU B C 1
ATOM 1939 O O . LEU B 1 25 ? 4.199 -11.602 9.164 1 96.81 25 LEU B O 1
ATOM 1943 N N . ARG B 1 26 ? 2.752 -11.125 10.75 1 93.25 26 ARG B N 1
ATOM 1944 C CA . ARG B 1 26 ? 3.109 -9.711 10.781 1 93.25 26 ARG B CA 1
ATOM 1945 C C . ARG B 1 26 ? 4.562 -9.523 11.195 1 93.25 26 ARG B C 1
ATOM 1947 O O . ARG B 1 26 ? 5.289 -8.727 10.602 1 93.25 26 ARG B O 1
ATOM 1954 N N . GLU B 1 27 ? 4.953 -10.242 12.156 1 92.25 27 GLU B N 1
ATOM 1955 C CA . GLU B 1 27 ? 6.332 -10.18 12.625 1 92.25 27 GLU B CA 1
ATOM 1956 C C . GLU B 1 27 ? 7.301 -10.672 11.555 1 92.25 27 GLU B C 1
ATOM 1958 O O . GLU B 1 27 ? 8.391 -10.117 11.383 1 92.25 27 GLU B O 1
ATOM 1963 N N . THR B 1 28 ? 6.918 -11.688 10.922 1 94.88 28 THR B N 1
ATOM 1964 C CA . THR B 1 28 ? 7.738 -12.211 9.828 1 94.88 28 THR B CA 1
ATOM 1965 C C . THR B 1 28 ? 7.906 -11.156 8.734 1 94.88 28 THR B C 1
ATOM 1967 O O . THR B 1 28 ? 9.008 -10.977 8.203 1 94.88 28 THR B O 1
ATOM 1970 N N . LEU B 1 29 ? 6.895 -10.5 8.438 1 92.94 29 LEU B N 1
ATOM 1971 C CA . LEU B 1 29 ? 6.898 -9.461 7.414 1 92.94 29 LEU B CA 1
ATOM 1972 C C . LEU B 1 29 ? 7.875 -8.352 7.766 1 92.94 29 LEU B C 1
ATOM 1974 O O . LEU B 1 29 ? 8.695 -7.949 6.938 1 92.94 29 LEU B O 1
ATOM 1978 N N . TYR B 1 30 ? 7.871 -7.867 8.945 1 87.88 30 TYR B N 1
ATOM 1979 C CA . TYR B 1 30 ? 8.703 -6.715 9.273 1 87.88 30 TYR B CA 1
ATOM 1980 C C . TYR B 1 30 ? 10.148 -7.137 9.523 1 87.88 30 TYR B C 1
ATOM 1982 O O . TYR B 1 30 ? 11.07 -6.332 9.391 1 87.88 30 TYR B O 1
ATOM 1990 N N . ASN B 1 31 ? 10.273 -8.383 9.828 1 91.31 31 ASN B N 1
ATOM 1991 C CA . ASN B 1 31 ? 11.625 -8.844 10.133 1 91.31 31 ASN B CA 1
ATOM 1992 C C . ASN B 1 31 ? 12.352 -9.32 8.883 1 91.31 31 ASN B C 1
ATOM 1994 O O . ASN B 1 31 ? 13.547 -9.641 8.938 1 91.31 31 ASN B O 1
ATOM 1998 N N . THR B 1 32 ? 11.625 -9.375 7.84 1 92.12 32 THR B N 1
ATOM 1999 C CA . THR B 1 32 ? 12.242 -9.82 6.594 1 92.12 32 THR B CA 1
ATOM 2000 C C . THR B 1 32 ? 12.648 -8.625 5.738 1 92.12 32 THR B C 1
ATOM 2002 O O . THR B 1 32 ? 11.805 -7.84 5.312 1 92.12 32 THR B O 1
ATOM 2005 N N . ARG B 1 33 ? 13.891 -8.547 5.461 1 87.56 33 ARG B N 1
ATOM 2006 C CA . ARG B 1 33 ? 14.406 -7.441 4.656 1 87.56 33 ARG B CA 1
ATOM 2007 C C . ARG B 1 33 ? 14.141 -7.672 3.174 1 87.56 33 ARG B C 1
ATOM 2009 O O . ARG B 1 33 ? 14.266 -8.797 2.684 1 87.56 33 ARG B O 1
ATOM 2016 N N . VAL B 1 34 ? 13.805 -6.609 2.537 1 91.19 34 VAL B N 1
ATOM 2017 C CA . VAL B 1 34 ? 13.586 -6.664 1.097 1 91.19 34 VAL B CA 1
ATOM 2018 C C . VAL B 1 34 ? 14.906 -6.457 0.362 1 91.19 34 VAL B C 1
ATOM 2020 O O . VAL B 1 34 ? 15.68 -5.562 0.704 1 91.19 34 VAL B O 1
ATOM 2023 N N . ILE B 1 35 ? 15.164 -7.258 -0.589 1 88.06 35 ILE B N 1
ATOM 2024 C CA . ILE B 1 35 ? 16.281 -7.059 -1.5 1 88.06 35 ILE B CA 1
ATOM 2025 C C . ILE B 1 35 ? 15.781 -6.445 -2.807 1 88.06 35 ILE B C 1
ATOM 2027 O O . ILE B 1 35 ? 15.125 -7.113 -3.602 1 88.06 35 ILE B O 1
ATOM 2031 N N . VAL B 1 36 ? 16.094 -5.219 -2.924 1 83.69 36 VAL B N 1
ATOM 2032 C CA . VAL B 1 36 ? 15.625 -4.527 -4.125 1 83.69 36 VAL B CA 1
ATOM 2033 C C . VAL B 1 36 ? 16.422 -5.012 -5.336 1 83.69 36 VAL B C 1
ATOM 2035 O O . VAL B 1 36 ? 17.641 -4.891 -5.375 1 83.69 36 VAL B O 1
ATOM 2038 N N . LYS B 1 37 ? 15.758 -5.559 -6.34 1 87.19 37 LYS B N 1
ATOM 2039 C CA . LYS B 1 37 ? 16.359 -6.07 -7.562 1 87.19 37 LYS B CA 1
ATOM 2040 C C . LYS B 1 37 ? 16.016 -5.195 -8.758 1 87.19 37 LYS B C 1
ATOM 2042 O O . LYS B 1 37 ? 15.07 -4.398 -8.695 1 87.19 37 LYS B O 1
ATOM 2047 N N . PRO B 1 38 ? 16.812 -5.363 -9.836 1 89.81 38 PRO B N 1
ATOM 2048 C CA . PRO B 1 38 ? 16.438 -4.652 -11.062 1 89.81 38 PRO B CA 1
ATOM 2049 C C . PRO B 1 38 ? 15.086 -5.102 -11.609 1 89.81 38 PRO B C 1
ATOM 2051 O O . PRO B 1 38 ? 14.633 -6.203 -11.305 1 89.81 38 PRO B O 1
ATOM 2054 N N . LEU B 1 39 ? 14.562 -4.203 -12.359 1 93 39 LEU B N 1
ATOM 2055 C CA . LEU B 1 39 ? 13.336 -4.566 -13.062 1 93 39 LEU B CA 1
ATOM 2056 C C . LEU B 1 39 ? 13.562 -5.773 -13.969 1 93 39 LEU B C 1
ATOM 2058 O O . LEU B 1 39 ? 14.508 -5.793 -14.758 1 93 39 LEU B O 1
ATOM 2062 N N . PRO B 1 40 ? 12.672 -6.789 -13.828 1 95 40 PRO B N 1
ATOM 2063 C CA . PRO B 1 40 ? 12.844 -7.93 -14.734 1 95 40 PRO B CA 1
ATOM 2064 C C . PRO B 1 40 ? 12.906 -7.52 -16.203 1 95 40 PRO B C 1
ATOM 2066 O O . PRO B 1 40 ? 12.07 -6.738 -16.656 1 95 40 PRO B O 1
ATOM 2069 N N . GLY B 1 41 ? 13.883 -8.023 -16.922 1 93.56 41 GLY B N 1
ATOM 2070 C CA . GLY B 1 41 ? 14.047 -7.699 -18.328 1 93.56 41 GLY B CA 1
ATOM 2071 C C . GLY B 1 41 ? 15 -6.547 -18.562 1 93.56 41 GLY B C 1
ATOM 2072 O O . GLY B 1 41 ? 15.32 -6.227 -19.719 1 93.56 41 GLY B O 1
ATOM 2073 N N . TYR B 1 42 ? 15.516 -5.898 -17.5 1 90.38 42 TYR B N 1
ATOM 2074 C CA . TYR B 1 42 ? 16.438 -4.773 -17.625 1 90.38 42 TYR B CA 1
ATOM 2075 C C . TYR B 1 42 ? 17.672 -4.977 -16.75 1 90.38 42 TYR B C 1
ATOM 2077 O O . TYR B 1 42 ? 17.594 -5.637 -15.711 1 90.38 42 TYR B O 1
ATOM 2085 N N . ALA B 1 43 ? 18.844 -4.391 -17.25 1 79.5 43 ALA B N 1
ATOM 2086 C CA . ALA B 1 43 ? 20.125 -4.566 -16.578 1 79.5 43 ALA B CA 1
ATOM 2087 C C . ALA B 1 43 ? 20.312 -3.531 -15.469 1 79.5 43 ALA B C 1
ATOM 2089 O O . ALA B 1 43 ? 20.953 -3.811 -14.453 1 79.5 43 ALA B O 1
ATOM 2090 N N . SER B 1 44 ? 19.938 -2.299 -15.703 1 69.62 44 SER B N 1
ATOM 2091 C CA . SER B 1 44 ? 20.156 -1.248 -14.711 1 69.62 44 SER B CA 1
ATOM 2092 C C . SER B 1 44 ? 18.984 -1.144 -13.75 1 69.62 44 SER B C 1
ATOM 2094 O O . SER B 1 44 ? 17.859 -1.501 -14.094 1 69.62 44 SER B O 1
ATOM 2096 N N . SER B 1 45 ? 19.266 -0.796 -12.391 1 63.84 45 SER B N 1
ATOM 2097 C CA . SER B 1 45 ? 18.328 -1.177 -11.336 1 63.84 45 SER B CA 1
ATOM 2098 C C . SER B 1 45 ? 17.203 -0.153 -11.195 1 63.84 45 SER B C 1
ATOM 2100 O O . SER B 1 45 ? 16.141 -0.3 -11.805 1 63.84 45 SER B O 1
ATOM 2102 N N . ALA B 1 46 ? 17.391 0.923 -10.469 1 60.69 46 ALA B N 1
ATOM 2103 C CA . ALA B 1 46 ? 16.328 1.719 -9.883 1 60.69 46 ALA B CA 1
ATOM 2104 C C . ALA B 1 46 ? 15.742 2.691 -10.906 1 60.69 46 ALA B C 1
ATOM 2106 O O . ALA B 1 46 ? 14.547 2.99 -10.875 1 60.69 46 ALA B O 1
ATOM 2107 N N . LEU B 1 47 ? 16.406 2.939 -11.93 1 67.94 47 LEU B N 1
ATOM 2108 C CA . LEU B 1 47 ? 15.984 4 -12.836 1 67.94 47 LEU B CA 1
ATOM 2109 C C . LEU B 1 47 ? 15.047 3.455 -13.914 1 67.94 47 LEU B C 1
ATOM 2111 O O . LEU B 1 47 ? 14.25 4.203 -14.484 1 67.94 47 LEU B O 1
ATOM 2115 N N . ASN B 1 48 ? 15.133 2.176 -14.039 1 79 48 ASN B N 1
ATOM 2116 C CA . ASN B 1 48 ? 14.305 1.593 -15.086 1 79 48 ASN B CA 1
ATOM 2117 C C . ASN B 1 48 ? 12.828 1.577 -14.695 1 79 48 ASN B C 1
ATOM 2119 O O . ASN B 1 48 ? 11.961 1.767 -15.547 1 79 48 ASN B O 1
ATOM 2123 N N . ARG B 1 49 ? 12.602 1.406 -13.453 1 83.19 49 ARG B N 1
ATOM 2124 C CA . ARG B 1 49 ? 11.211 1.398 -13.016 1 83.19 49 ARG B CA 1
ATOM 2125 C C . ARG B 1 49 ? 10.555 2.754 -13.258 1 83.19 49 ARG B C 1
ATOM 2127 O O . ARG B 1 49 ? 9.391 2.824 -13.656 1 83.19 49 ARG B O 1
ATOM 2134 N N . ILE B 1 50 ? 11.336 3.662 -13.07 1 81.94 50 ILE B N 1
ATOM 2135 C CA . ILE B 1 50 ? 10.844 5.023 -13.258 1 81.94 50 ILE B CA 1
ATOM 2136 C C . ILE B 1 50 ? 10.68 5.316 -14.742 1 81.94 50 ILE B C 1
ATOM 2138 O O . ILE B 1 50 ? 9.633 5.812 -15.172 1 81.94 50 ILE B O 1
ATOM 2142 N N . SER B 1 51 ? 11.664 5 -15.492 1 84.31 51 SER B N 1
ATOM 2143 C CA . SER B 1 51 ? 11.672 5.348 -16.906 1 84.31 51 SER B CA 1
ATOM 2144 C C . SER B 1 51 ? 10.633 4.535 -17.672 1 84.31 51 SER B C 1
ATOM 2146 O O . SER B 1 51 ? 9.992 5.051 -18.594 1 84.31 51 SER B O 1
ATOM 2148 N N . VAL B 1 52 ? 10.453 3.273 -17.297 1 86.56 52 VAL B N 1
ATOM 2149 C CA . VAL B 1 52 ? 9.516 2.398 -18 1 86.56 52 VAL B CA 1
ATOM 2150 C C . VAL B 1 52 ? 8.102 2.633 -17.469 1 86.56 52 VAL B C 1
ATOM 2152 O O . VAL B 1 52 ? 7.121 2.449 -18.203 1 86.56 52 VAL B O 1
ATOM 2155 N N . GLY B 1 53 ? 8.008 2.979 -16.234 1 88.81 53 GLY B N 1
ATOM 2156 C CA . GLY B 1 53 ? 6.723 3.275 -15.633 1 88.81 53 GLY B CA 1
ATOM 2157 C C . GLY B 1 53 ? 5.996 2.039 -15.133 1 88.81 53 GLY B C 1
ATOM 2158 O O . GLY B 1 53 ? 4.773 1.944 -15.25 1 88.81 53 GLY B O 1
ATOM 2159 N N . VAL B 1 54 ? 6.746 1.015 -14.789 1 92.88 54 VAL B N 1
ATOM 2160 C CA . VAL B 1 54 ? 6.141 -0.204 -14.266 1 92.88 54 VAL B CA 1
ATOM 2161 C C . VAL B 1 54 ? 6.855 -0.624 -12.984 1 92.88 54 VAL B C 1
ATOM 2163 O O . VAL B 1 54 ? 7.996 -0.219 -12.734 1 92.88 54 VAL B O 1
ATOM 2166 N N . ASP B 1 55 ? 6.207 -1.319 -12.133 1 93.5 55 ASP B N 1
ATOM 2167 C CA . ASP B 1 55 ? 6.754 -1.918 -10.922 1 93.5 55 ASP B CA 1
ATOM 2168 C C . ASP B 1 55 ? 6.418 -3.406 -10.844 1 93.5 55 ASP B C 1
ATOM 2170 O O . ASP B 1 55 ? 5.262 -3.777 -10.641 1 93.5 55 ASP B O 1
ATOM 2174 N N . CYS B 1 56 ? 7.434 -4.195 -11 1 96 56 CYS B N 1
ATOM 2175 C CA . CYS B 1 56 ? 7.27 -5.641 -11.141 1 96 56 CYS B CA 1
ATOM 2176 C C . CYS B 1 56 ? 8.508 -6.379 -10.656 1 96 56 CYS B C 1
ATOM 2178 O O . CYS B 1 56 ? 9.633 -5.945 -10.898 1 96 56 CYS B O 1
ATOM 2180 N N . ASP B 1 57 ? 8.258 -7.457 -9.906 1 97.25 57 ASP B N 1
ATOM 2181 C CA . ASP B 1 57 ? 9.359 -8.281 -9.414 1 97.25 57 ASP B CA 1
ATOM 2182 C C . ASP B 1 57 ? 9.047 -9.766 -9.57 1 97.25 57 ASP B C 1
ATOM 2184 O O . ASP B 1 57 ? 7.91 -10.188 -9.352 1 97.25 57 ASP B O 1
ATOM 2188 N N . GLU B 1 58 ? 10.078 -10.531 -9.961 1 98.38 58 GLU B N 1
ATOM 2189 C CA . GLU B 1 58 ? 9.953 -11.984 -9.844 1 98.38 58 GLU B CA 1
ATOM 2190 C C . GLU B 1 58 ? 10.125 -12.438 -8.398 1 98.38 58 GLU B C 1
ATOM 2192 O O . GLU B 1 58 ? 11.18 -12.227 -7.793 1 98.38 58 GLU B O 1
ATOM 2197 N N . VAL B 1 59 ? 9.094 -13.102 -7.852 1 98.75 59 VAL B N 1
ATOM 2198 C CA . VAL B 1 59 ? 9.133 -13.383 -6.422 1 98.75 59 VAL B CA 1
ATOM 2199 C C . VAL B 1 59 ? 9.352 -14.875 -6.199 1 98.75 59 VAL B C 1
ATOM 2201 O O . VAL B 1 59 ? 9.688 -15.305 -5.09 1 98.75 59 VAL B O 1
ATOM 2204 N N . TYR B 1 60 ? 9.117 -15.648 -7.109 1 98.75 60 TYR B N 1
ATOM 2205 C CA . TYR B 1 60 ? 9.32 -17.094 -7.219 1 98.75 60 TYR B CA 1
ATOM 2206 C C . TYR B 1 60 ? 9.562 -17.5 -8.664 1 98.75 60 TYR B C 1
ATOM 2208 O O . TYR B 1 60 ? 9.156 -16.797 -9.594 1 98.75 60 TYR B O 1
ATOM 2216 N N . PRO B 1 61 ? 10.305 -18.578 -8.938 1 98.56 61 PRO B N 1
ATOM 2217 C CA . PRO B 1 61 ? 10.609 -18.906 -10.336 1 98.56 61 PRO B CA 1
ATOM 2218 C C . PRO B 1 61 ? 9.375 -18.859 -11.234 1 98.56 61 PRO B C 1
ATOM 2220 O O . PRO B 1 61 ? 8.438 -19.641 -11.047 1 98.56 61 PRO B O 1
ATOM 2223 N N . ASN B 1 62 ? 9.359 -17.922 -12.133 1 98.69 62 ASN B N 1
ATOM 2224 C CA . ASN B 1 62 ? 8.352 -17.766 -13.18 1 98.69 62 ASN B CA 1
ATOM 2225 C C . ASN B 1 62 ? 7.074 -17.141 -12.641 1 98.69 62 ASN B C 1
ATOM 2227 O O . ASN B 1 62 ? 6.035 -17.172 -13.305 1 98.69 62 ASN B O 1
ATOM 2231 N N . ILE B 1 63 ? 7.141 -16.609 -11.453 1 98.94 63 ILE B N 1
ATOM 2232 C CA . ILE B 1 63 ? 5.992 -15.93 -10.859 1 98.94 63 ILE B CA 1
ATOM 2233 C C . ILE B 1 63 ? 6.371 -14.484 -10.516 1 98.94 63 ILE B C 1
ATOM 2235 O O . ILE B 1 63 ? 7.316 -14.25 -9.758 1 98.94 63 ILE B O 1
ATOM 2239 N N . PHE B 1 64 ? 5.633 -13.586 -11.086 1 98.94 64 PHE B N 1
ATOM 2240 C CA . PHE B 1 64 ? 5.867 -12.156 -10.898 1 98.94 64 PHE B CA 1
ATOM 2241 C C . PHE B 1 64 ? 4.707 -11.508 -10.148 1 98.94 64 PHE B C 1
ATOM 2243 O O . PHE B 1 64 ? 3.549 -11.891 -10.336 1 98.94 64 PHE B O 1
ATOM 2250 N N . ILE B 1 65 ? 5.039 -10.594 -9.258 1 98.88 65 ILE B N 1
ATOM 2251 C CA . ILE B 1 65 ? 4.047 -9.68 -8.688 1 98.88 65 ILE B CA 1
ATOM 2252 C C . ILE B 1 65 ? 4.289 -8.266 -9.211 1 98.88 65 ILE B C 1
ATOM 2254 O O . ILE B 1 65 ? 5.426 -7.793 -9.234 1 98.88 65 ILE B O 1
ATOM 2258 N N . GLY B 1 66 ? 3.236 -7.625 -9.664 1 98.19 66 GLY B N 1
ATOM 2259 C CA . GLY B 1 66 ? 3.391 -6.273 -10.18 1 98.19 66 GLY B CA 1
ATOM 2260 C C . GLY B 1 66 ? 2.17 -5.406 -9.953 1 98.19 66 GLY B C 1
ATOM 2261 O O . GLY B 1 66 ? 1.211 -5.832 -9.305 1 98.19 66 GLY B O 1
ATOM 2262 N N . ASP B 1 67 ? 2.271 -4.195 -10.461 1 97.06 67 ASP B N 1
ATOM 2263 C CA . ASP B 1 67 ? 1.187 -3.23 -10.312 1 97.06 67 ASP B CA 1
ATOM 2264 C C . ASP B 1 67 ? 0.343 -3.158 -11.586 1 97.06 67 ASP B C 1
ATOM 2266 O O . ASP B 1 67 ? 0.563 -3.924 -12.531 1 97.06 67 ASP B O 1
ATOM 2270 N N . ALA B 1 68 ? -0.681 -2.342 -11.562 1 97.94 68 ALA B N 1
ATOM 2271 C CA . ALA B 1 68 ? -1.596 -2.176 -12.688 1 97.94 68 ALA B CA 1
ATOM 2272 C C . ALA B 1 68 ? -0.85 -1.72 -13.938 1 97.94 68 ALA B C 1
ATOM 2274 O O . ALA B 1 68 ? -1.175 -2.139 -15.055 1 97.94 68 ALA B O 1
ATOM 2275 N N . ALA B 1 69 ? 0.141 -0.852 -13.797 1 96.69 69 ALA B N 1
ATOM 2276 C CA . ALA B 1 69 ? 0.91 -0.362 -14.938 1 96.69 69 ALA B CA 1
ATOM 2277 C C . ALA B 1 69 ? 1.65 -1.503 -15.625 1 96.69 69 ALA B C 1
ATOM 2279 O O . ALA B 1 69 ? 1.716 -1.553 -16.859 1 96.69 69 ALA B O 1
ATOM 2280 N N . SER B 1 70 ? 2.201 -2.393 -14.859 1 97.81 70 SER B N 1
ATOM 2281 C CA . SER B 1 70 ? 2.863 -3.562 -15.422 1 97.81 70 SER B CA 1
ATOM 2282 C C . SER B 1 70 ? 1.889 -4.41 -16.234 1 97.81 70 SER B C 1
ATOM 2284 O O . SER B 1 70 ? 2.205 -4.836 -17.344 1 97.81 70 SER B O 1
ATOM 2286 N N . ALA B 1 71 ? 0.715 -4.59 -15.68 1 98.69 71 ALA B N 1
ATOM 2287 C CA . ALA B 1 71 ? -0.291 -5.43 -16.328 1 98.69 71 ALA B CA 1
ATOM 2288 C C . ALA B 1 71 ? -0.772 -4.809 -17.641 1 98.69 71 ALA B C 1
ATOM 2290 O O . ALA B 1 71 ? -1.129 -5.523 -18.578 1 98.69 71 ALA B O 1
ATOM 2291 N N . ARG B 1 72 ? -0.759 -3.535 -17.688 1 98.06 72 ARG B N 1
ATOM 2292 C CA . ARG B 1 72 ? -1.304 -2.838 -18.859 1 98.06 72 ARG B CA 1
ATOM 2293 C C . ARG B 1 72 ? -0.242 -2.658 -19.938 1 98.06 72 ARG B C 1
ATOM 2295 O O . ARG B 1 72 ? -0.557 -2.289 -21.062 1 98.06 72 ARG B O 1
ATOM 2302 N N . ASN B 1 73 ? 0.988 -2.883 -19.625 1 97.75 73 ASN B N 1
ATOM 2303 C CA . ASN B 1 73 ? 2.09 -2.697 -20.562 1 97.75 73 ASN B CA 1
ATOM 2304 C C . ASN B 1 73 ? 2.393 -3.979 -21.328 1 97.75 73 ASN B C 1
ATOM 2306 O O . ASN B 1 73 ? 3.309 -4.723 -20.969 1 97.75 73 ASN B O 1
ATOM 2310 N N . LYS B 1 74 ? 1.661 -4.141 -22.406 1 98.19 74 LYS B N 1
ATOM 2311 C CA . LYS B 1 74 ? 1.762 -5.367 -23.188 1 98.19 74 LYS B CA 1
ATOM 2312 C C . LYS B 1 74 ? 3.17 -5.551 -23.75 1 98.19 74 LYS B C 1
ATOM 2314 O O . LYS B 1 74 ? 3.67 -6.672 -23.828 1 98.19 74 LYS B O 1
ATOM 2319 N N . ALA B 1 75 ? 3.762 -4.473 -24.172 1 97.12 75 ALA B N 1
ATOM 2320 C CA . ALA B 1 75 ? 5.125 -4.543 -24.688 1 97.12 75 ALA B CA 1
ATOM 2321 C C . ALA B 1 75 ? 6.09 -5.059 -23.609 1 97.12 75 ALA B C 1
ATOM 2323 O O . ALA B 1 75 ? 6.957 -5.887 -23.906 1 97.12 75 ALA B O 1
ATOM 2324 N N . TYR B 1 76 ? 5.891 -4.621 -22.422 1 97.19 76 TYR B N 1
ATOM 2325 C CA . TYR B 1 76 ? 6.734 -5.07 -21.328 1 97.19 76 TYR B CA 1
ATOM 2326 C C . TYR B 1 76 ? 6.477 -6.535 -21 1 97.19 76 TYR B C 1
ATOM 2328 O O . TYR B 1 76 ? 7.418 -7.301 -20.766 1 97.19 76 TYR B O 1
ATOM 2336 N N . LEU B 1 77 ? 5.238 -6.895 -20.969 1 98.62 77 LEU B N 1
ATOM 2337 C CA . LEU B 1 77 ? 4.887 -8.281 -20.703 1 98.62 77 LEU B CA 1
ATOM 2338 C C . LEU B 1 77 ? 5.512 -9.219 -21.734 1 98.62 77 LEU B C 1
ATOM 2340 O O . LEU B 1 77 ? 6.031 -10.281 -21.375 1 98.62 77 LEU B O 1
ATOM 2344 N N . LYS B 1 78 ? 5.438 -8.82 -22.938 1 98.19 78 LYS B N 1
ATOM 2345 C CA . LYS B 1 78 ? 6.062 -9.594 -24 1 98.19 78 LYS B CA 1
ATOM 2346 C C . LYS B 1 78 ? 7.57 -9.695 -23.797 1 98.19 78 LYS B C 1
ATOM 2348 O O . LYS B 1 78 ? 8.156 -10.758 -23.984 1 98.19 78 LYS B O 1
ATOM 2353 N N . ARG B 1 79 ? 8.133 -8.609 -23.453 1 96.94 79 ARG B N 1
ATOM 2354 C CA . ARG B 1 79 ? 9.578 -8.539 -23.25 1 96.94 79 ARG B CA 1
ATOM 2355 C C . ARG B 1 79 ? 10.039 -9.57 -22.219 1 96.94 79 ARG B C 1
ATOM 2357 O O . ARG B 1 79 ? 11.078 -10.203 -22.391 1 96.94 79 ARG B O 1
ATOM 2364 N N . ILE B 1 80 ? 9.273 -9.742 -21.172 1 97.69 80 ILE B N 1
ATOM 2365 C CA . ILE B 1 80 ? 9.742 -10.617 -20.109 1 97.69 80 ILE B CA 1
ATOM 2366 C C . ILE B 1 80 ? 9.109 -12 -20.266 1 97.69 80 ILE B C 1
ATOM 2368 O O . ILE B 1 80 ? 9.305 -12.875 -19.406 1 97.69 80 ILE B O 1
ATOM 2372 N N . GLY B 1 81 ? 8.273 -12.172 -21.234 1 98.31 81 GLY B N 1
ATOM 2373 C CA . GLY B 1 81 ? 7.777 -13.484 -21.609 1 98.31 81 GLY B CA 1
ATOM 2374 C C . GLY B 1 81 ? 6.59 -13.93 -20.781 1 98.31 81 GLY B C 1
ATOM 2375 O O . GLY B 1 81 ? 6.383 -15.125 -20.578 1 98.31 81 GLY B O 1
ATOM 2376 N N . VAL B 1 82 ? 5.785 -13.047 -20.312 1 98.88 82 VAL B N 1
ATOM 2377 C CA . VAL B 1 82 ? 4.602 -13.391 -19.531 1 98.88 82 VAL B CA 1
ATOM 2378 C C . VAL B 1 82 ? 3.582 -14.094 -20.422 1 98.88 82 VAL B C 1
ATOM 2380 O O . VAL B 1 82 ? 3.283 -13.625 -21.516 1 98.88 82 VAL B O 1
ATOM 2383 N N . THR B 1 83 ? 3.061 -15.18 -19.891 1 98.81 83 THR B N 1
ATOM 2384 C CA . THR B 1 83 ? 2.092 -15.953 -20.672 1 98.81 83 THR B CA 1
ATOM 2385 C C . THR B 1 83 ? 0.737 -15.977 -19.969 1 98.81 83 THR B C 1
ATOM 2387 O O . THR B 1 83 ? -0.278 -16.312 -20.578 1 98.81 83 THR B O 1
ATOM 2390 N N . HIS B 1 84 ? 0.681 -15.75 -18.734 1 98.88 84 HIS B N 1
ATOM 2391 C CA . HIS B 1 84 ? -0.521 -15.758 -17.922 1 98.88 84 HIS B CA 1
ATOM 2392 C C . HIS B 1 84 ? -0.609 -14.5 -17.062 1 98.88 84 HIS B C 1
ATOM 2394 O O . HIS B 1 84 ? 0.397 -14.047 -16.5 1 98.88 84 HIS B O 1
ATOM 2400 N N . VAL B 1 85 ? -1.814 -13.914 -16.984 1 98.94 85 VAL B N 1
ATOM 2401 C CA . VAL B 1 85 ? -2.053 -12.758 -16.125 1 98.94 85 VAL B CA 1
ATOM 2402 C C . VAL B 1 85 ? -3.217 -13.047 -15.18 1 98.94 85 VAL B C 1
ATOM 2404 O O . VAL B 1 85 ? -4.312 -13.398 -15.625 1 98.94 85 VAL B O 1
ATOM 2407 N N . LEU B 1 86 ? -2.941 -12.977 -13.914 1 98.94 86 LEU B N 1
ATOM 2408 C CA . LEU B 1 86 ? -3.963 -13.023 -12.867 1 98.94 86 LEU B CA 1
ATOM 2409 C C . LEU B 1 86 ? -4.223 -11.633 -12.297 1 98.94 86 LEU B C 1
ATOM 2411 O O . LEU B 1 86 ? -3.367 -11.07 -11.609 1 98.94 86 LEU B O 1
ATOM 2415 N N . ASN B 1 87 ? -5.336 -11.094 -12.594 1 98.94 87 ASN B N 1
ATOM 2416 C CA . ASN B 1 87 ? -5.812 -9.828 -12.055 1 98.94 87 ASN B CA 1
ATOM 2417 C C . ASN B 1 87 ? -6.59 -10.031 -10.758 1 98.94 87 ASN B C 1
ATOM 2419 O O . ASN B 1 87 ? -7.738 -10.484 -10.781 1 98.94 87 ASN B O 1
ATOM 2423 N N . THR B 1 88 ? -5.988 -9.633 -9.633 1 98.94 88 THR B N 1
ATOM 2424 C CA . THR B 1 88 ? -6.613 -9.891 -8.336 1 98.94 88 THR B CA 1
ATOM 2425 C C . THR B 1 88 ? -7.41 -8.672 -7.875 1 98.94 88 THR B C 1
ATOM 2427 O O . THR B 1 88 ? -7.754 -8.562 -6.695 1 98.94 88 THR B O 1
ATOM 2430 N N . ALA B 1 89 ? -7.625 -7.773 -8.734 1 98.5 89 ALA B N 1
ATOM 2431 C CA . ALA B 1 89 ? -8.344 -6.531 -8.469 1 98.5 89 ALA B CA 1
ATOM 2432 C C . ALA B 1 89 ? -9.234 -6.145 -9.648 1 98.5 89 ALA B C 1
ATOM 2434 O O . ALA B 1 89 ? -9.336 -4.965 -9.992 1 98.5 89 ALA B O 1
ATOM 2435 N N . GLU B 1 90 ? -9.852 -7.066 -10.266 1 98.56 90 GLU B N 1
ATOM 2436 C CA . GLU B 1 90 ? -10.617 -6.781 -11.477 1 98.56 90 GLU B CA 1
ATOM 2437 C C . GLU B 1 90 ? -11.859 -5.953 -11.164 1 98.56 90 GLU B C 1
ATOM 2439 O O . GLU B 1 90 ? -12.648 -6.316 -10.289 1 98.56 90 GLU B O 1
ATOM 2444 N N . GLY B 1 91 ? -12 -4.883 -11.867 1 97 91 GLY B N 1
ATOM 2445 C CA . GLY B 1 91 ? -13.141 -3.992 -11.727 1 97 91 GLY B CA 1
ATOM 2446 C C . GLY B 1 91 ? -12.867 -2.592 -12.242 1 97 91 GLY B C 1
ATOM 2447 O O . GLY B 1 91 ? -11.766 -2.301 -12.711 1 97 91 GLY B O 1
ATOM 2448 N N . SER B 1 92 ? -13.875 -1.798 -12.117 1 93.69 92 SER B N 1
ATOM 2449 C CA . SER B 1 92 ? -13.758 -0.462 -12.695 1 93.69 92 SER B CA 1
ATOM 2450 C C . SER B 1 92 ? -13.75 0.609 -11.609 1 93.69 92 SER B C 1
ATOM 2452 O O . SER B 1 92 ? -13.469 1.777 -11.883 1 93.69 92 SER B O 1
ATOM 2454 N N . ALA B 1 93 ? -13.969 0.193 -10.398 1 90.19 93 ALA B N 1
ATOM 2455 C CA . ALA B 1 93 ? -13.992 1.155 -9.297 1 90.19 93 ALA B CA 1
ATOM 2456 C C . ALA B 1 93 ? -12.578 1.555 -8.891 1 90.19 93 ALA B C 1
ATOM 2458 O O . ALA B 1 93 ? -11.594 0.967 -9.359 1 90.19 93 ALA B O 1
ATOM 2459 N N . PHE B 1 94 ? -12.492 2.623 -8.109 1 88.5 94 PHE B N 1
ATOM 2460 C CA . PHE B 1 94 ? -11.188 3.006 -7.59 1 88.5 94 PHE B CA 1
ATOM 2461 C C . PHE B 1 94 ? -10.555 1.857 -6.812 1 88.5 94 PHE B C 1
ATOM 2463 O O . PHE B 1 94 ? -11.242 1.155 -6.066 1 88.5 94 PHE B O 1
ATOM 2470 N N . GLY B 1 95 ? -9.273 1.72 -7.027 1 92.25 95 GLY B N 1
ATOM 2471 C CA . GLY B 1 95 ? -8.562 0.643 -6.352 1 92.25 95 GLY B CA 1
ATOM 2472 C C . GLY B 1 95 ? -8.594 -0.665 -7.121 1 92.25 95 GLY B C 1
ATOM 2473 O O . GLY B 1 95 ? -8.008 -1.657 -6.691 1 92.25 95 GLY B O 1
ATOM 2474 N N . MET B 1 96 ? -9.266 -0.649 -8.195 1 96 96 MET B N 1
ATOM 2475 C CA . MET B 1 96 ? -9.375 -1.816 -9.07 1 96 96 MET B CA 1
ATOM 2476 C C . MET B 1 96 ? -8.594 -1.604 -10.359 1 96 96 MET B C 1
ATOM 2478 O O . MET B 1 96 ? -8.039 -0.526 -10.586 1 96 96 MET B O 1
ATOM 2482 N N . VAL B 1 97 ? -8.422 -2.648 -11.117 1 97.81 97 VAL B N 1
ATOM 2483 C CA . VAL B 1 97 ? -7.738 -2.604 -12.398 1 97.81 97 VAL B CA 1
ATOM 2484 C C . VAL B 1 97 ? -8.664 -3.125 -13.5 1 97.81 97 VAL B C 1
ATOM 2486 O O . VAL B 1 97 ? -9.016 -4.305 -13.516 1 97.81 97 VAL B O 1
ATOM 2489 N N . ASN B 1 98 ? -8.969 -2.217 -14.414 1 97.25 98 ASN B N 1
ATOM 2490 C CA . ASN B 1 98 ? -10 -2.502 -15.406 1 97.25 98 ASN B CA 1
ATOM 2491 C C . ASN B 1 98 ? -9.414 -3.186 -16.641 1 97.25 98 ASN B C 1
ATOM 2493 O O . ASN B 1 98 ? -9.469 -2.635 -17.75 1 97.25 98 ASN B O 1
ATOM 2497 N N . THR B 1 99 ? -8.875 -4.336 -16.5 1 97.38 99 THR B N 1
ATOM 2498 C CA . THR B 1 99 ? -8.5 -5.242 -17.578 1 97.38 99 THR B CA 1
ATOM 2499 C C . THR B 1 99 ? -9.297 -6.535 -17.516 1 97.38 99 THR B C 1
ATOM 2501 O O . THR B 1 99 ? -9.898 -6.844 -16.484 1 97.38 99 THR B O 1
ATOM 2504 N N . ASN B 1 100 ? -9.414 -7.176 -18.641 1 97.12 100 ASN B N 1
ATOM 2505 C CA . ASN B 1 100 ? -10.125 -8.438 -18.797 1 97.12 100 ASN B CA 1
ATOM 2506 C C . ASN B 1 100 ? -9.531 -9.281 -19.922 1 97.12 100 ASN B C 1
ATOM 2508 O O . ASN B 1 100 ? -8.461 -8.961 -20.453 1 97.12 100 ASN B O 1
ATOM 2512 N N . SER B 1 101 ? -10.242 -10.406 -20.172 1 96.56 101 SER B N 1
ATOM 2513 C CA . SER B 1 101 ? -9.734 -11.297 -21.219 1 96.56 101 SER B CA 1
ATOM 2514 C C . SER B 1 101 ? -9.648 -10.57 -22.562 1 96.56 101 SER B C 1
ATOM 2516 O O . SER B 1 101 ? -8.727 -10.82 -23.328 1 96.56 101 SER B O 1
ATOM 2518 N N . ALA B 1 102 ? -10.547 -9.695 -22.828 1 97.06 102 ALA B N 1
ATOM 2519 C CA . ALA B 1 102 ? -10.578 -8.969 -24.094 1 97.06 102 ALA B CA 1
ATOM 2520 C C . ALA B 1 102 ? -9.375 -8.039 -24.234 1 97.06 102 ALA B C 1
ATOM 2522 O O . ALA B 1 102 ? -8.867 -7.824 -25.328 1 97.06 102 ALA B O 1
ATOM 2523 N N . TYR B 1 103 ? -8.961 -7.547 -23.141 1 97.69 103 TYR B N 1
ATOM 2524 C CA . TYR B 1 103 ? -7.82 -6.645 -23.125 1 97.69 103 TYR B CA 1
ATOM 2525 C C . TYR B 1 103 ? -6.582 -7.324 -23.703 1 97.69 103 TYR B C 1
ATOM 2527 O O . TYR B 1 103 ? -5.77 -6.688 -24.375 1 97.69 103 TYR B O 1
ATOM 2535 N N . TYR B 1 104 ? -6.449 -8.594 -23.469 1 97.81 104 TYR B N 1
ATOM 2536 C CA . TYR B 1 104 ? -5.25 -9.32 -23.859 1 97.81 104 TYR B CA 1
ATOM 2537 C C . TYR B 1 104 ? -5.488 -10.133 -25.141 1 97.81 104 TYR B C 1
ATOM 2539 O O . TYR B 1 104 ? -4.699 -11.016 -25.469 1 97.81 104 TYR B O 1
ATOM 2547 N N . LYS B 1 105 ? -6.559 -9.977 -25.828 1 95.75 105 LYS B N 1
ATOM 2548 C CA . LYS B 1 105 ? -6.973 -10.789 -26.969 1 95.75 105 LYS B CA 1
ATOM 2549 C C . LYS B 1 105 ? -5.922 -10.766 -28.078 1 95.75 105 LYS B C 1
ATOM 2551 O O . LYS B 1 105 ? -5.766 -11.742 -28.812 1 95.75 105 LYS B O 1
ATOM 2556 N N . ASP B 1 106 ? -5.266 -9.672 -28.219 1 96.25 106 ASP B N 1
ATOM 2557 C CA . ASP B 1 106 ? -4.273 -9.508 -29.266 1 96.25 106 ASP B CA 1
ATOM 2558 C C . ASP B 1 106 ? -2.906 -10.023 -28.828 1 96.25 106 ASP B C 1
ATOM 2560 O O . ASP B 1 106 ? -1.908 -9.828 -29.531 1 96.25 106 ASP B O 1
ATOM 2564 N N . THR B 1 107 ? -3.025 -10.562 -27.719 1 94.56 107 THR B N 1
ATOM 2565 C CA . THR B 1 107 ? -1.819 -11.188 -27.172 1 94.56 107 THR B CA 1
ATOM 2566 C C . THR B 1 107 ? -2.002 -12.695 -27.031 1 94.56 107 THR B C 1
ATOM 2568 O O . THR B 1 107 ? -3.074 -13.227 -27.328 1 94.56 107 THR B O 1
ATOM 2571 N N . GLY B 1 108 ? -1.158 -13.617 -26.797 1 94.62 108 GLY B N 1
ATOM 2572 C CA . GLY B 1 108 ? -1.204 -15.031 -26.438 1 94.62 108 GLY B CA 1
ATOM 2573 C C . GLY B 1 108 ? -1.304 -15.273 -24.953 1 94.62 108 GLY B C 1
ATOM 2574 O O . GLY B 1 108 ? -1.156 -16.406 -24.484 1 94.62 108 GLY B O 1
ATOM 2575 N N . ILE B 1 109 ? -1.74 -14.195 -24.266 1 98.38 109 ILE B N 1
ATOM 2576 C CA . ILE B 1 109 ? -1.735 -14.289 -22.812 1 98.38 109 ILE B CA 1
ATOM 2577 C C . ILE B 1 109 ? -3.057 -14.875 -22.328 1 98.38 109 ILE B C 1
ATOM 2579 O O . ILE B 1 109 ? -4.129 -14.445 -22.75 1 98.38 109 ILE B O 1
ATOM 2583 N N . LYS B 1 110 ? -3.01 -15.875 -21.469 1 98.62 110 LYS B N 1
ATOM 2584 C CA . LYS B 1 110 ? -4.168 -16.391 -20.75 1 98.62 110 LYS B CA 1
ATOM 2585 C C . LYS B 1 110 ? -4.492 -15.516 -19.531 1 98.62 110 LYS B C 1
ATOM 2587 O O . LYS B 1 110 ? -3.594 -15.133 -18.781 1 98.62 110 LYS B O 1
ATOM 2592 N N . TYR B 1 111 ? -5.805 -15.273 -19.391 1 98.75 111 TYR B N 1
ATOM 2593 C CA . TYR B 1 111 ? -6.215 -14.281 -18.406 1 98.75 111 TYR B CA 1
ATOM 2594 C C . TYR B 1 111 ? -7.184 -14.891 -17.391 1 98.75 111 TYR B C 1
ATOM 2596 O O . TYR B 1 111 ? -8.031 -15.703 -17.766 1 98.75 111 TYR B O 1
ATOM 2604 N N . LYS B 1 112 ? -7.047 -14.492 -16.156 1 98.88 112 LYS B N 1
ATOM 2605 C CA . LYS B 1 112 ? -8.039 -14.695 -15.109 1 98.88 112 LYS B CA 1
ATOM 2606 C C . LYS B 1 112 ? -8.172 -13.453 -14.227 1 98.88 112 LYS B C 1
ATOM 2608 O O . LYS B 1 112 ? -7.172 -12.844 -13.859 1 98.88 112 LYS B O 1
ATOM 2613 N N . GLY B 1 113 ? -9.383 -13.109 -13.984 1 98.81 113 GLY B N 1
ATOM 2614 C CA . GLY B 1 113 ? -9.648 -12 -13.086 1 98.81 113 GLY B CA 1
ATOM 2615 C C . GLY B 1 113 ? -10.562 -12.367 -11.93 1 98.81 113 GLY B C 1
ATOM 2616 O O . GLY B 1 113 ? -11.484 -13.164 -12.102 1 98.81 113 GLY B O 1
ATOM 2617 N N . ILE B 1 114 ? -10.25 -11.82 -10.75 1 98.75 114 ILE B N 1
ATOM 2618 C CA . ILE B 1 114 ? -11.18 -11.898 -9.633 1 98.75 114 ILE B CA 1
ATOM 2619 C C . ILE B 1 114 ? -11.547 -10.492 -9.164 1 98.75 114 ILE B C 1
ATOM 2621 O O . ILE B 1 114 ? -10.727 -9.57 -9.258 1 98.75 114 ILE B O 1
ATOM 2625 N N . HIS B 1 115 ? -12.758 -10.375 -8.695 1 97.5 115 HIS B N 1
ATOM 2626 C CA . HIS B 1 115 ? -13.266 -9.109 -8.18 1 97.5 115 HIS B CA 1
ATOM 2627 C C . HIS B 1 115 ? -13.156 -9.055 -6.656 1 97.5 115 HIS B C 1
ATOM 2629 O O . HIS B 1 115 ? -13.953 -9.664 -5.949 1 97.5 115 HIS B O 1
ATOM 2635 N N . LEU B 1 116 ? -12.172 -8.242 -6.207 1 96.88 116 LEU B N 1
ATOM 2636 C CA . LEU B 1 116 ? -11.883 -8.211 -4.777 1 96.88 116 LEU B CA 1
ATOM 2637 C C . LEU B 1 116 ? -11.359 -6.844 -4.359 1 96.88 116 LEU B C 1
ATOM 2639 O O . LEU B 1 116 ? -10.422 -6.32 -4.969 1 96.88 116 LEU B O 1
ATOM 2643 N N . LEU B 1 117 ? -11.977 -6.27 -3.32 1 92.75 117 LEU B N 1
ATOM 2644 C CA . LEU B 1 117 ? -11.492 -5.016 -2.754 1 92.75 117 LEU B CA 1
ATOM 2645 C C . LEU B 1 117 ? -10.359 -5.27 -1.763 1 92.75 117 LEU B C 1
ATOM 2647 O O . LEU B 1 117 ? -10.312 -6.324 -1.128 1 92.75 117 LEU B O 1
ATOM 2651 N N . ASP B 1 118 ? -9.477 -4.328 -1.635 1 93.56 118 ASP B N 1
ATOM 2652 C CA . ASP B 1 118 ? -8.383 -4.457 -0.679 1 93.56 118 ASP B CA 1
ATOM 2653 C C . ASP B 1 118 ? -8.781 -3.908 0.689 1 93.56 118 ASP B C 1
ATOM 2655 O O . ASP B 1 118 ? -8.234 -2.9 1.143 1 93.56 118 ASP B O 1
ATOM 2659 N N . LEU B 1 119 ? -9.625 -4.609 1.272 1 89.31 119 LEU B N 1
ATOM 2660 C CA . LEU B 1 119 ? -10.117 -4.289 2.607 1 89.31 119 LEU B CA 1
ATOM 2661 C C . LEU B 1 119 ? -9.922 -5.465 3.557 1 89.31 119 LEU B C 1
ATOM 2663 O O . LEU B 1 119 ? -10.094 -6.621 3.162 1 89.31 119 LEU B O 1
ATOM 2667 N N . PRO B 1 120 ? -9.562 -5.152 4.809 1 89.38 120 PRO B N 1
ATOM 2668 C CA . PRO B 1 120 ? -9.328 -6.242 5.754 1 89.38 120 PRO B CA 1
ATOM 2669 C C . PRO B 1 120 ? -10.539 -7.164 5.906 1 89.38 120 PRO B C 1
ATOM 2671 O O . PRO B 1 120 ? -10.383 -8.352 6.188 1 89.38 120 PRO B O 1
ATOM 2674 N N . LEU B 1 121 ? -11.727 -6.641 5.633 1 88.31 121 LEU B N 1
ATOM 2675 C CA . LEU B 1 121 ? -12.938 -7.426 5.836 1 88.31 121 LEU B CA 1
ATOM 2676 C C . LEU B 1 121 ? -13.242 -8.281 4.609 1 88.31 121 LEU B C 1
ATOM 2678 O O . LEU B 1 121 ? -14.07 -9.195 4.676 1 88.31 121 LEU B O 1
ATOM 2682 N N . ALA B 1 122 ? -12.602 -7.965 3.496 1 92.81 122 ALA B N 1
ATOM 2683 C CA . ALA B 1 122 ? -12.836 -8.766 2.297 1 92.81 122 ALA B CA 1
ATOM 2684 C C . ALA B 1 122 ? -12.422 -10.219 2.516 1 92.81 122 ALA B C 1
ATOM 2686 O O . ALA B 1 122 ? -11.422 -10.492 3.184 1 92.81 122 ALA B O 1
ATOM 2687 N N . ASN B 1 123 ? -13.172 -11.172 1.923 1 96.88 123 ASN B N 1
ATOM 2688 C CA . ASN B 1 123 ? -12.898 -12.594 2.092 1 96.88 123 ASN B CA 1
ATOM 2689 C C . ASN B 1 123 ? -12.07 -13.148 0.933 1 96.88 123 ASN B C 1
ATOM 2691 O O . ASN B 1 123 ? -12.609 -13.82 0.051 1 96.88 123 ASN B O 1
ATOM 2695 N N . ILE B 1 124 ? -10.812 -13.047 0.976 1 98.5 124 ILE B N 1
ATOM 2696 C CA . ILE B 1 124 ? -9.938 -13.469 -0.115 1 98.5 124 ILE B CA 1
ATOM 2697 C C . ILE B 1 124 ? -9.766 -14.984 -0.078 1 98.5 124 ILE B C 1
ATOM 2699 O O . ILE B 1 124 ? -9.367 -15.594 -1.071 1 98.5 124 ILE B O 1
ATOM 2703 N N . SER B 1 125 ? -10.078 -15.602 0.996 1 98.75 125 SER B N 1
ATOM 2704 C CA . SER B 1 125 ? -9.93 -17.047 1.125 1 98.75 125 SER B CA 1
ATOM 2705 C C . SER B 1 125 ? -10.844 -17.781 0.154 1 98.75 125 SER B C 1
ATOM 2707 O O . SER B 1 125 ? -10.562 -18.922 -0.236 1 98.75 125 SER B O 1
ATOM 2709 N N . ASP B 1 126 ? -11.891 -17.109 -0.277 1 98.56 126 ASP B N 1
ATOM 2710 C CA . ASP B 1 126 ? -12.805 -17.703 -1.253 1 98.56 126 ASP B CA 1
ATOM 2711 C C . ASP B 1 126 ? -12.094 -17.969 -2.574 1 98.56 126 ASP B C 1
ATOM 2713 O O . ASP B 1 126 ? -12.555 -18.781 -3.381 1 98.56 126 ASP B O 1
ATOM 2717 N N . TYR B 1 127 ? -10.961 -17.375 -2.783 1 98.81 127 TYR B N 1
ATOM 2718 C CA . TYR B 1 127 ? -10.312 -17.422 -4.09 1 98.81 127 TYR B CA 1
ATOM 2719 C C . TYR B 1 127 ? -9 -18.188 -4.02 1 98.81 127 TYR B C 1
ATOM 2721 O O . TYR B 1 127 ? -8.312 -18.344 -5.031 1 98.81 127 TYR B O 1
ATOM 2729 N N . PHE B 1 128 ? -8.633 -18.672 -2.861 1 98.88 128 PHE B N 1
ATOM 2730 C CA . PHE B 1 128 ? -7.309 -19.25 -2.668 1 98.88 128 PHE B CA 1
ATOM 2731 C C . PHE B 1 128 ? -7.078 -20.406 -3.637 1 98.88 128 PHE B C 1
ATOM 2733 O O . PHE B 1 128 ? -6.082 -20.422 -4.367 1 98.88 128 PHE B O 1
ATOM 2740 N N . TYR B 1 129 ? -7.98 -21.312 -3.705 1 98.81 129 TYR B N 1
ATOM 2741 C CA . TYR B 1 129 ? -7.742 -22.516 -4.484 1 98.81 129 TYR B CA 1
ATOM 2742 C C . TYR B 1 129 ? -7.871 -22.25 -5.977 1 98.81 129 TYR B C 1
ATOM 2744 O O . TYR B 1 129 ? -7.078 -22.75 -6.777 1 98.81 129 TYR B O 1
ATOM 2752 N N . GLU B 1 130 ? -8.836 -21.422 -6.34 1 98.75 130 GLU B N 1
ATOM 2753 C CA . GLU B 1 130 ? -9.016 -21.125 -7.758 1 98.75 130 GLU B CA 1
ATOM 2754 C C . GLU B 1 130 ? -7.816 -20.375 -8.32 1 98.75 130 GLU B C 1
ATOM 2756 O O . GLU B 1 130 ? -7.363 -20.656 -9.43 1 98.75 130 GLU B O 1
ATOM 2761 N N . THR B 1 131 ? -7.289 -19.422 -7.621 1 98.94 131 THR B N 1
ATOM 2762 C CA . THR B 1 131 ? -6.137 -18.656 -8.094 1 98.94 131 THR B CA 1
ATOM 2763 C C . THR B 1 131 ? -4.871 -19.516 -8.047 1 98.94 131 THR B C 1
ATOM 2765 O O . THR B 1 131 ? -4.016 -19.406 -8.93 1 98.94 131 THR B O 1
ATOM 2768 N N . ALA B 1 132 ? -4.773 -20.375 -7.035 1 98.94 132 ALA B N 1
ATOM 2769 C CA . ALA B 1 132 ? -3.639 -21.297 -6.969 1 98.94 132 ALA B CA 1
ATOM 2770 C C . ALA B 1 132 ? -3.611 -22.219 -8.18 1 98.94 132 ALA B C 1
ATOM 2772 O O . ALA B 1 132 ? -2.549 -22.469 -8.75 1 98.94 132 ALA B O 1
ATOM 2773 N N . ASP B 1 133 ? -4.785 -22.672 -8.539 1 98.94 133 ASP B N 1
ATOM 2774 C CA . ASP B 1 133 ? -4.883 -23.547 -9.703 1 98.94 133 ASP B CA 1
ATOM 2775 C C . ASP B 1 133 ? -4.457 -22.828 -10.977 1 98.94 133 ASP B C 1
ATOM 2777 O O . ASP B 1 133 ? -3.785 -23.406 -11.836 1 98.94 133 ASP B O 1
ATOM 2781 N N . PHE B 1 134 ? -4.844 -21.656 -11.125 1 98.94 134 PHE B N 1
ATOM 2782 C CA . PHE B 1 134 ? -4.484 -20.875 -12.305 1 98.94 134 PHE B CA 1
ATOM 2783 C C . PHE B 1 134 ? -2.975 -20.672 -12.383 1 98.94 134 PHE B C 1
ATOM 2785 O O . PHE B 1 134 ? -2.371 -20.875 -13.438 1 98.94 134 PHE B O 1
ATOM 2792 N N . ILE B 1 135 ? -2.379 -20.25 -11.266 1 98.94 135 ILE B N 1
ATOM 2793 C CA . ILE B 1 135 ? -0.936 -20.047 -11.219 1 98.94 135 ILE B CA 1
ATOM 2794 C C . ILE B 1 135 ? -0.22 -21.359 -11.531 1 98.94 135 ILE B C 1
ATOM 2796 O O . ILE B 1 135 ? 0.715 -21.375 -12.336 1 98.94 135 ILE B O 1
ATOM 2800 N N . GLU B 1 136 ? -0.697 -22.438 -10.977 1 98.88 136 GLU B N 1
ATOM 2801 C CA . GLU B 1 136 ? -0.109 -23.75 -11.195 1 98.88 136 GLU B CA 1
ATOM 2802 C C . GLU B 1 136 ? -0.144 -24.141 -12.672 1 98.88 136 GLU B C 1
ATOM 2804 O O . GLU B 1 136 ? 0.842 -24.656 -13.211 1 98.88 136 GLU B O 1
ATOM 2809 N N . GLY B 1 137 ? -1.279 -23.922 -13.234 1 98.75 137 GLY B N 1
ATOM 2810 C CA . GLY B 1 137 ? -1.399 -24.234 -14.656 1 98.75 137 GLY B CA 1
ATOM 2811 C C . GLY B 1 137 ? -0.396 -23.469 -15.508 1 98.75 137 GLY B C 1
ATOM 2812 O O . GLY B 1 137 ? 0.199 -24.047 -16.422 1 98.75 137 GLY B O 1
ATOM 2813 N N . GLY B 1 138 ? -0.161 -22.219 -15.234 1 98.69 138 GLY B N 1
ATOM 2814 C CA . GLY B 1 138 ? 0.813 -21.422 -15.953 1 98.69 138 GLY B CA 1
ATOM 2815 C C . GLY B 1 138 ? 2.24 -21.906 -15.766 1 98.69 138 GLY B C 1
ATOM 2816 O O . GLY B 1 138 ? 2.971 -22.094 -16.734 1 98.69 138 GLY B O 1
ATOM 2817 N N . VAL B 1 139 ? 2.582 -22.172 -14.523 1 98.5 139 VAL B N 1
ATOM 2818 C CA . VAL B 1 139 ? 3.953 -22.531 -14.188 1 98.5 139 VAL B CA 1
ATOM 2819 C C . VAL B 1 139 ? 4.27 -23.922 -14.734 1 98.5 139 VAL B C 1
ATOM 2821 O O . VAL B 1 139 ? 5.336 -24.141 -15.312 1 98.5 139 VAL B O 1
ATOM 2824 N N . THR B 1 140 ? 3.375 -24.859 -14.625 1 98.12 140 THR B N 1
ATOM 2825 C CA . THR B 1 140 ? 3.641 -26.234 -15.008 1 98.12 140 THR B CA 1
ATOM 2826 C C . THR B 1 140 ? 3.639 -26.391 -16.531 1 98.12 140 THR B C 1
ATOM 2828 O O . THR B 1 140 ? 4.191 -27.344 -17.062 1 98.12 140 THR B O 1
ATOM 2831 N N . SER B 1 141 ? 3.053 -25.469 -17.219 1 97.62 141 SER B N 1
ATOM 2832 C CA . SER B 1 141 ? 3.059 -25.484 -18.672 1 97.62 141 SER B CA 1
ATOM 2833 C C . SER B 1 141 ? 4.316 -24.828 -19.234 1 97.62 141 SER B C 1
ATOM 2835 O O . SER B 1 141 ? 4.469 -24.688 -20.453 1 97.62 141 SER B O 1
ATOM 2837 N N . GLY B 1 142 ? 5.195 -24.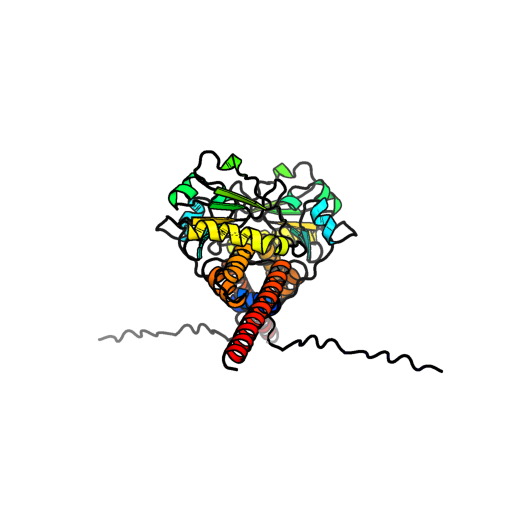359 -18.344 1 97.75 142 GLY B N 1
ATOM 2838 C CA . GLY B 1 142 ? 6.422 -23.703 -18.75 1 97.75 142 GLY B CA 1
ATOM 2839 C C . GLY B 1 142 ? 6.262 -22.219 -18.953 1 97.75 142 GLY B C 1
ATOM 2840 O O . GLY B 1 142 ? 7.16 -21.547 -19.484 1 97.75 142 GLY B O 1
ATOM 2841 N N . GLY B 1 143 ? 5.129 -21.703 -18.531 1 98.62 143 GLY B N 1
ATOM 2842 C CA . GLY B 1 143 ? 4.844 -20.281 -18.734 1 98.62 143 GLY B CA 1
ATOM 2843 C C . GLY B 1 143 ? 5.309 -19.422 -17.578 1 98.62 143 GLY B C 1
ATOM 2844 O O . GLY B 1 143 ? 5.949 -19.906 -16.641 1 98.62 143 GLY B O 1
ATOM 2845 N N . LYS B 1 144 ? 5.121 -18.125 -17.719 1 98.88 144 LYS B N 1
ATOM 2846 C CA . LYS B 1 144 ? 5.379 -17.109 -16.703 1 98.88 144 LYS B CA 1
ATOM 2847 C C . LYS B 1 144 ? 4.094 -16.391 -16.312 1 98.88 144 LYS B C 1
ATOM 2849 O O . LYS B 1 144 ? 3.318 -15.984 -17.172 1 98.88 144 LYS B O 1
ATOM 2854 N N . VAL B 1 145 ? 3.877 -16.297 -15.023 1 98.94 145 VAL B N 1
ATOM 2855 C CA . VAL B 1 145 ? 2.609 -15.773 -14.523 1 98.94 145 VAL B CA 1
ATOM 2856 C C . VAL B 1 145 ? 2.832 -14.414 -13.859 1 98.94 145 VAL B C 1
ATOM 2858 O O . VAL B 1 145 ? 3.656 -14.289 -12.945 1 98.94 145 VAL B O 1
ATOM 2861 N N . LEU B 1 146 ? 2.162 -13.383 -14.352 1 98.94 146 LEU B N 1
ATOM 2862 C CA . LEU B 1 146 ? 2.043 -12.125 -13.617 1 98.94 146 LEU B CA 1
ATOM 2863 C C . LEU B 1 146 ? 0.8 -12.125 -12.734 1 98.94 146 LEU B C 1
ATOM 2865 O O . LEU B 1 146 ? -0.316 -12.305 -13.227 1 98.94 146 LEU B O 1
ATOM 2869 N N . VAL B 1 147 ? 0.961 -12.039 -11.438 1 99 147 VAL B N 1
ATOM 2870 C CA . VAL B 1 147 ? -0.115 -11.781 -10.484 1 99 147 VAL B CA 1
ATOM 2871 C C . VAL B 1 147 ? -0.083 -10.32 -10.047 1 99 147 VAL B C 1
ATOM 2873 O O . VAL B 1 147 ? 0.934 -9.836 -9.547 1 99 147 VAL B O 1
ATOM 2876 N N . HIS B 1 148 ? -1.178 -9.648 -10.305 1 98.88 148 HIS B N 1
ATOM 2877 C CA . HIS B 1 148 ? -1.104 -8.219 -10.008 1 98.88 148 HIS B CA 1
ATOM 2878 C C . HIS B 1 148 ? -2.371 -7.734 -9.32 1 98.88 148 HIS B C 1
ATOM 2880 O O . HIS B 1 148 ? -3.385 -8.438 -9.305 1 98.88 148 HIS B O 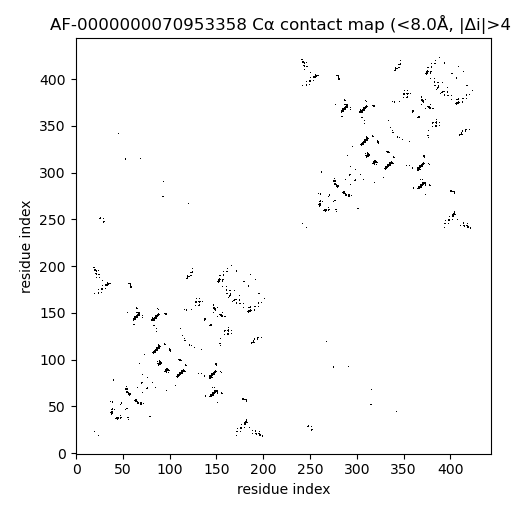1
ATOM 2886 N N . CYS B 1 149 ? -2.279 -6.66 -8.617 1 98.38 149 CYS B N 1
ATOM 2887 C CA . CYS B 1 149 ? -3.381 -5.789 -8.234 1 98.38 149 CYS B CA 1
ATOM 2888 C C . CYS B 1 149 ? -3.076 -4.336 -8.578 1 98.38 149 CYS B C 1
ATOM 2890 O O . CYS B 1 149 ? -2.475 -4.059 -9.617 1 98.38 149 CYS B O 1
ATOM 2892 N N . LEU B 1 150 ? -3.584 -3.439 -7.836 1 96.88 150 LEU B N 1
ATOM 2893 C CA . LEU B 1 150 ? -3.324 -2.049 -8.195 1 96.88 150 LEU B CA 1
ATOM 2894 C C . LEU B 1 150 ? -1.854 -1.7 -7.984 1 96.88 150 LEU B C 1
ATOM 2896 O O . LEU B 1 150 ? -1.194 -1.194 -8.898 1 96.88 150 LEU B O 1
ATOM 2900 N N . MET B 1 151 ? -1.34 -2.078 -6.836 1 94.75 151 MET B N 1
ATOM 2901 C CA . MET B 1 151 ? 0.03 -1.687 -6.516 1 94.75 151 MET B CA 1
ATOM 2902 C C . MET B 1 151 ? 0.941 -2.908 -6.441 1 94.75 151 MET B C 1
ATOM 2904 O O . MET B 1 151 ? 2.164 -2.771 -6.359 1 94.75 151 MET B O 1
ATOM 2908 N N . GLY B 1 152 ? 0.405 -4.129 -6.422 1 97.31 152 GLY B N 1
ATOM 2909 C CA . GLY B 1 152 ? 1.23 -5.316 -6.258 1 97.31 152 GLY B CA 1
ATOM 2910 C C . GLY B 1 152 ? 1.746 -5.492 -4.844 1 97.31 152 GLY B C 1
ATOM 2911 O O . GLY B 1 152 ? 2.889 -5.91 -4.641 1 97.31 152 GLY B O 1
ATOM 2912 N N . VAL B 1 153 ? 0.892 -5.242 -3.844 1 96.44 153 VAL B N 1
ATOM 2913 C CA . VAL B 1 153 ? 1.399 -5.215 -2.475 1 96.44 153 VAL B CA 1
ATOM 2914 C C . VAL B 1 153 ? 0.594 -6.176 -1.605 1 96.44 153 VAL B C 1
ATOM 2916 O O . VAL B 1 153 ? 1.165 -6.957 -0.84 1 96.44 153 VAL B O 1
ATOM 2919 N N . SER B 1 154 ? -0.706 -6.262 -1.739 1 97.44 154 SER B N 1
ATOM 2920 C CA . SER B 1 154 ? -1.56 -6.922 -0.76 1 97.44 154 SER B CA 1
ATOM 2921 C C . SER B 1 154 ? -2.336 -8.07 -1.393 1 97.44 154 SER B C 1
ATOM 2923 O O . SER B 1 154 ? -2.02 -9.242 -1.165 1 97.44 154 SER B O 1
ATOM 2925 N N . ARG B 1 155 ? -3.287 -7.746 -2.299 1 98.62 155 ARG B N 1
ATOM 2926 C CA . ARG B 1 155 ? -4.137 -8.773 -2.896 1 98.62 155 ARG B CA 1
ATOM 2927 C C . ARG B 1 155 ? -3.314 -9.758 -3.721 1 98.62 155 ARG B C 1
ATOM 2929 O O . ARG B 1 155 ? -3.445 -10.969 -3.561 1 98.62 155 ARG B O 1
ATOM 2936 N N . SER B 1 156 ? -2.471 -9.211 -4.594 1 98.94 156 SER B N 1
ATOM 2937 C CA . SER B 1 156 ? -1.635 -10.031 -5.465 1 98.94 156 SER B CA 1
ATOM 2938 C C . SER B 1 156 ? -0.696 -10.922 -4.652 1 98.94 156 SER B C 1
ATOM 2940 O O . SER B 1 156 ? -0.605 -12.125 -4.898 1 98.94 156 SER B O 1
ATOM 2942 N N . SER B 1 157 ? -0.037 -10.297 -3.682 1 98.88 157 SER B N 1
ATOM 2943 C CA . SER B 1 157 ? 0.911 -11.07 -2.885 1 98.88 157 SER B CA 1
ATOM 2944 C C . SER B 1 157 ? 0.203 -12.164 -2.088 1 98.88 157 SER B C 1
ATOM 2946 O O . SER B 1 157 ? 0.731 -13.266 -1.932 1 98.88 157 SER B O 1
ATOM 2948 N N . THR B 1 158 ? -0.976 -11.883 -1.625 1 98.94 158 THR B N 1
ATOM 2949 C CA . THR B 1 158 ? -1.731 -12.867 -0.856 1 98.94 158 THR B CA 1
ATOM 2950 C C . THR B 1 158 ? -2.049 -14.094 -1.709 1 98.94 158 THR B C 1
ATOM 2952 O O . THR B 1 158 ? -1.929 -15.227 -1.243 1 98.94 158 THR B O 1
ATOM 2955 N N . CYS B 1 159 ? -2.383 -13.852 -2.924 1 98.94 159 CYS B N 1
ATOM 2956 C CA . CYS B 1 159 ? -2.686 -14.961 -3.822 1 98.94 159 CYS B CA 1
ATOM 2957 C C . CYS B 1 159 ? -1.434 -15.773 -4.129 1 98.94 159 CYS B C 1
ATOM 2959 O O . CYS B 1 159 ? -1.484 -17 -4.195 1 98.94 159 CYS B O 1
ATOM 2961 N N . VAL B 1 160 ? -0.325 -15.156 -4.312 1 99 160 VAL B N 1
ATOM 2962 C CA . VAL B 1 160 ? 0.924 -15.875 -4.555 1 99 160 VAL B CA 1
ATOM 2963 C C . VAL B 1 160 ? 1.305 -16.672 -3.312 1 99 160 VAL B C 1
ATOM 2965 O O . VAL B 1 160 ? 1.724 -17.828 -3.418 1 99 160 VAL B O 1
ATOM 2968 N N . LEU B 1 161 ? 1.126 -16.047 -2.131 1 98.94 161 LEU B N 1
ATOM 2969 C CA . LEU B 1 161 ? 1.438 -16.734 -0.883 1 98.94 161 LEU B CA 1
ATOM 2970 C C . LEU B 1 161 ? 0.574 -17.984 -0.717 1 98.94 161 LEU B C 1
ATOM 2972 O O . LEU B 1 161 ? 1.08 -19.047 -0.376 1 98.94 161 LEU B O 1
ATOM 2976 N N . SER B 1 162 ? -0.713 -17.844 -0.967 1 98.94 162 SER B N 1
ATOM 2977 C CA . SER B 1 162 ? -1.59 -19 -0.847 1 98.94 162 SER B CA 1
ATOM 2978 C C . SER B 1 162 ? -1.218 -20.078 -1.856 1 98.94 162 SER B C 1
ATOM 2980 O O . SER B 1 162 ? -1.292 -21.281 -1.554 1 98.94 162 SER B O 1
ATOM 2982 N N . TYR B 1 163 ? -0.834 -19.703 -3.08 1 98.94 163 TYR B N 1
ATOM 2983 C CA . TYR B 1 163 ? -0.352 -20.656 -4.07 1 98.94 163 TYR B CA 1
ATOM 2984 C C . TYR B 1 163 ? 0.822 -21.469 -3.525 1 98.94 163 TYR B C 1
ATOM 2986 O O . TYR B 1 163 ? 0.832 -22.688 -3.611 1 98.94 163 TYR B O 1
ATOM 2994 N N . LEU B 1 164 ? 1.833 -20.766 -2.967 1 98.94 164 LEU B N 1
ATOM 2995 C CA . LEU B 1 164 ? 3.025 -21.438 -2.457 1 98.94 164 LEU B CA 1
ATOM 2996 C C . LEU B 1 164 ? 2.668 -22.406 -1.329 1 98.94 164 LEU B C 1
ATOM 2998 O O . LEU B 1 164 ? 3.266 -23.469 -1.21 1 98.94 164 LEU B O 1
ATOM 3002 N N . MET B 1 165 ? 1.692 -22.016 -0.544 1 98.88 165 MET B N 1
ATOM 3003 C CA . MET B 1 165 ? 1.263 -22.859 0.561 1 98.88 165 MET B CA 1
ATOM 3004 C C . MET B 1 165 ? 0.533 -24.094 0.044 1 98.88 165 MET B C 1
ATOM 3006 O O . MET B 1 165 ? 0.805 -25.219 0.485 1 98.88 165 MET B O 1
ATOM 3010 N N . ILE B 1 166 ? -0.297 -23.922 -0.912 1 98.88 166 ILE B N 1
ATOM 3011 C CA . ILE B 1 166 ? -1.194 -24.969 -1.376 1 98.88 166 ILE B CA 1
ATOM 3012 C C . ILE B 1 166 ? -0.44 -25.922 -2.303 1 98.88 166 ILE B C 1
ATOM 3014 O O . ILE B 1 166 ? -0.558 -27.141 -2.182 1 98.88 166 ILE B O 1
ATOM 3018 N N . LYS B 1 167 ? 0.376 -25.312 -3.209 1 98.81 167 LYS B N 1
ATOM 3019 C CA . LYS B 1 167 ? 0.913 -26.125 -4.305 1 98.81 167 LYS B CA 1
ATOM 3020 C C . LYS B 1 167 ? 2.373 -26.484 -4.051 1 98.81 167 LYS B C 1
ATOM 3022 O O . LYS B 1 167 ? 2.881 -27.453 -4.617 1 98.81 167 LYS B O 1
ATOM 3027 N N . ARG B 1 168 ? 3.047 -25.734 -3.174 1 98.44 168 ARG B N 1
ATOM 3028 C CA . ARG B 1 168 ? 4.457 -26.016 -2.922 1 98.44 168 ARG B CA 1
ATOM 3029 C C . ARG B 1 168 ? 4.684 -26.438 -1.474 1 98.44 168 ARG B C 1
ATOM 3031 O O . ARG B 1 168 ? 5.824 -26.656 -1.055 1 98.44 168 ARG B O 1
ATOM 3038 N N . LYS B 1 169 ? 3.668 -26.406 -0.617 1 98 169 LYS B N 1
ATOM 3039 C CA . LYS B 1 169 ? 3.639 -26.969 0.733 1 98 169 LYS B CA 1
ATOM 3040 C C . LYS B 1 169 ? 4.488 -26.125 1.688 1 98 169 LYS B C 1
ATOM 3042 O O . LYS B 1 169 ? 4.965 -26.641 2.707 1 98 169 LYS B O 1
ATOM 3047 N N . TYR B 1 170 ? 4.789 -24.938 1.328 1 98.62 170 TYR B N 1
ATOM 3048 C CA . TYR B 1 170 ? 5.43 -24.031 2.279 1 98.62 170 TYR B CA 1
ATOM 3049 C C . TYR B 1 170 ? 4.48 -23.672 3.416 1 98.62 170 TYR B C 1
ATOM 3051 O O . TYR B 1 170 ? 3.266 -23.609 3.221 1 98.62 170 TYR B O 1
ATOM 3059 N N . THR B 1 171 ? 5.074 -23.469 4.605 1 98.5 171 THR B N 1
ATOM 3060 C CA . THR B 1 171 ? 4.301 -22.797 5.641 1 98.5 171 THR B CA 1
ATOM 3061 C C . THR B 1 171 ? 4.047 -21.328 5.266 1 98.5 171 THR B C 1
ATOM 3063 O O . THR B 1 171 ? 4.719 -20.781 4.391 1 98.5 171 THR B O 1
ATOM 3066 N N . ALA B 1 172 ? 3.121 -20.734 5.945 1 98.81 172 ALA B N 1
ATOM 3067 C CA . ALA B 1 172 ? 2.84 -19.328 5.699 1 98.81 172 ALA B CA 1
ATOM 3068 C C . ALA B 1 172 ? 4.074 -18.469 5.957 1 98.81 172 ALA B C 1
ATOM 3070 O O . ALA B 1 172 ? 4.371 -17.547 5.191 1 98.81 172 ALA B O 1
ATOM 3071 N N . GLN B 1 173 ? 4.789 -18.75 6.992 1 98.5 173 GLN B N 1
ATOM 3072 C CA . GLN B 1 173 ? 5.973 -17.969 7.336 1 98.5 173 GLN B CA 1
ATOM 3073 C C . GLN B 1 173 ? 7.055 -18.109 6.27 1 98.5 173 GLN B C 1
ATOM 3075 O O . GLN B 1 173 ? 7.672 -17.125 5.867 1 98.5 173 GLN B O 1
ATOM 3080 N N . GLU B 1 174 ? 7.273 -19.375 5.871 1 98.56 174 GLU B N 1
ATOM 3081 C CA . GLU B 1 174 ? 8.273 -19.625 4.84 1 98.56 174 GLU B CA 1
ATOM 3082 C C . GLU B 1 174 ? 7.91 -18.906 3.537 1 98.56 174 GLU B C 1
ATOM 3084 O O . GLU B 1 174 ? 8.758 -18.25 2.924 1 98.56 174 GLU B O 1
ATOM 3089 N N . ALA B 1 175 ? 6.652 -19.078 3.139 1 98.88 175 ALA B N 1
ATOM 3090 C CA . ALA B 1 175 ? 6.184 -18.438 1.913 1 98.88 175 ALA B CA 1
ATOM 3091 C C . ALA B 1 175 ? 6.348 -16.922 1.989 1 98.88 175 ALA B C 1
ATOM 3093 O O . ALA B 1 175 ? 6.816 -16.297 1.036 1 98.88 175 ALA B O 1
ATOM 3094 N N . LEU B 1 176 ? 6.004 -16.359 3.094 1 98.69 176 LEU B N 1
ATOM 3095 C CA . LEU B 1 176 ? 6.074 -14.914 3.295 1 98.69 176 LEU B CA 1
ATOM 3096 C C . LEU B 1 176 ? 7.516 -14.43 3.215 1 98.69 176 LEU B C 1
ATOM 3098 O O . LEU B 1 176 ? 7.789 -13.391 2.611 1 98.69 176 LEU B O 1
ATOM 3102 N N . ARG B 1 177 ? 8.422 -15.141 3.818 1 98.38 177 ARG B N 1
ATOM 3103 C CA . ARG B 1 177 ? 9.828 -14.773 3.752 1 98.38 177 ARG B CA 1
ATOM 3104 C C . ARG B 1 177 ? 10.336 -14.781 2.312 1 98.38 177 ARG B C 1
ATOM 3106 O O . ARG B 1 177 ? 11.016 -13.852 1.88 1 98.38 177 ARG B O 1
ATOM 3113 N N . ILE B 1 178 ? 9.984 -15.797 1.597 1 98.56 178 ILE B N 1
ATOM 3114 C CA . ILE B 1 178 ? 10.43 -15.961 0.217 1 98.56 178 ILE B CA 1
ATOM 3115 C C . ILE B 1 178 ? 9.93 -14.789 -0.625 1 98.56 178 ILE B C 1
ATOM 3117 O O . ILE B 1 178 ? 10.719 -14.148 -1.334 1 98.56 178 ILE B O 1
ATOM 3121 N N . VAL B 1 179 ? 8.672 -14.484 -0.534 1 98.75 179 VAL B N 1
ATOM 3122 C CA . VAL B 1 179 ? 8.07 -13.453 -1.372 1 98.75 179 VAL B CA 1
ATOM 3123 C C . VAL B 1 179 ? 8.555 -12.078 -0.923 1 98.75 179 VAL B C 1
ATOM 3125 O O . VAL B 1 179 ? 8.93 -11.242 -1.751 1 98.75 179 VAL B O 1
ATOM 3128 N N . ARG B 1 180 ? 8.625 -11.82 0.354 1 97.81 180 ARG B N 1
ATOM 3129 C CA . ARG B 1 180 ? 9.016 -10.531 0.917 1 97.81 180 ARG B CA 1
ATOM 3130 C C . ARG B 1 180 ? 10.469 -10.211 0.591 1 97.81 180 ARG B C 1
ATOM 3132 O O . ARG B 1 180 ? 10.82 -9.047 0.378 1 97.81 180 ARG B O 1
ATOM 3139 N N . GLN B 1 181 ? 11.297 -11.172 0.585 1 97.12 181 GLN B N 1
ATOM 3140 C CA . GLN B 1 181 ? 12.695 -10.953 0.256 1 97.12 181 GLN B CA 1
ATOM 3141 C C . GLN B 1 181 ? 12.852 -10.398 -1.156 1 97.12 181 GLN B C 1
ATOM 3143 O O . GLN B 1 181 ? 13.82 -9.688 -1.446 1 97.12 181 GLN B O 1
ATOM 3148 N N . ASN B 1 182 ? 11.875 -10.68 -1.956 1 97.12 182 ASN B N 1
ATOM 3149 C CA . ASN B 1 182 ? 12.039 -10.359 -3.369 1 97.12 182 ASN B CA 1
ATOM 3150 C C . ASN B 1 182 ? 11.148 -9.195 -3.787 1 97.12 182 ASN B C 1
ATOM 3152 O O . ASN B 1 182 ? 11.25 -8.703 -4.91 1 97.12 182 ASN B O 1
ATOM 3156 N N . ARG B 1 183 ? 10.344 -8.773 -2.916 1 95.75 183 ARG B N 1
ATOM 3157 C CA . ARG B 1 183 ? 9.461 -7.645 -3.15 1 95.75 183 ARG B CA 1
ATOM 3158 C C . ARG B 1 183 ? 8.883 -7.117 -1.84 1 95.75 183 ARG B C 1
ATOM 3160 O O . ARG B 1 183 ? 8.555 -7.895 -0.941 1 95.75 183 ARG B O 1
ATOM 3167 N N . ALA B 1 184 ? 8.672 -5.824 -1.792 1 93.88 184 ALA B N 1
ATOM 3168 C CA . ALA B 1 184 ? 8.102 -5.207 -0.6 1 93.88 184 ALA B CA 1
ATOM 3169 C C . ALA B 1 184 ? 6.59 -5.438 -0.538 1 93.88 184 ALA B C 1
ATOM 3171 O O . ALA B 1 184 ? 5.809 -4.484 -0.595 1 93.88 184 ALA B O 1
ATOM 3172 N N . VAL B 1 185 ? 6.203 -6.625 -0.308 1 96.69 185 VAL B N 1
ATOM 3173 C CA . VAL B 1 185 ? 4.793 -6.984 -0.204 1 96.69 185 VAL B CA 1
ATOM 3174 C C . VAL B 1 185 ? 4.293 -6.699 1.21 1 96.69 185 VAL B C 1
ATOM 3176 O O . VAL B 1 185 ? 5.09 -6.547 2.139 1 96.69 185 VAL B O 1
ATOM 3179 N N . GLY B 1 186 ? 2.98 -6.609 1.312 1 95.06 186 GLY B N 1
ATOM 3180 C CA . GLY B 1 186 ? 2.334 -6.355 2.59 1 95.06 186 GLY B CA 1
ATOM 3181 C C . GLY B 1 186 ? 0.844 -6.641 2.572 1 95.06 186 GLY B C 1
ATOM 3182 O O . GLY B 1 186 ? 0.029 -5.719 2.496 1 95.06 186 GLY B O 1
ATOM 3183 N N . PRO B 1 187 ? 0.511 -7.922 2.617 1 97.06 187 PRO B N 1
ATOM 3184 C CA . PRO B 1 187 ? -0.917 -8.195 2.795 1 97.06 187 PRO B CA 1
ATOM 3185 C C . PRO B 1 187 ? -1.532 -7.398 3.943 1 97.06 187 PRO B C 1
ATOM 3187 O O . PRO B 1 187 ? -0.896 -7.219 4.984 1 97.06 187 PRO B O 1
ATOM 3190 N N . ASN B 1 188 ? -2.752 -6.875 3.664 1 93.19 188 ASN B N 1
ATOM 3191 C CA . ASN B 1 188 ? -3.385 -6.176 4.777 1 93.19 188 ASN B CA 1
ATOM 3192 C C . ASN B 1 188 ? -3.68 -7.125 5.938 1 93.19 188 ASN B C 1
ATOM 3194 O O . ASN B 1 188 ? -3.543 -8.344 5.801 1 93.19 188 ASN B O 1
ATOM 3198 N N . ASP B 1 189 ? -4.117 -6.637 7.07 1 92.62 189 ASP B N 1
ATOM 3199 C CA . ASP B 1 189 ? -4.23 -7.422 8.297 1 92.62 189 ASP B CA 1
ATOM 3200 C C . ASP B 1 189 ? -5.254 -8.547 8.133 1 92.62 189 ASP B C 1
ATOM 3202 O O . ASP B 1 189 ? -5.051 -9.656 8.633 1 92.62 189 ASP B O 1
ATOM 3206 N N . GLY B 1 190 ? -6.355 -8.242 7.48 1 94.81 190 GLY B N 1
ATOM 3207 C CA . GLY B 1 190 ? -7.352 -9.273 7.246 1 94.81 190 GLY B CA 1
ATOM 3208 C C . GLY B 1 190 ? -6.844 -10.406 6.371 1 94.81 190 GLY B C 1
ATOM 3209 O O . GLY B 1 190 ? -7.156 -11.57 6.609 1 94.81 190 GLY B O 1
ATOM 3210 N N . PHE B 1 191 ? -6.055 -10.07 5.41 1 98.19 191 PHE B N 1
ATOM 3211 C CA . PHE B 1 191 ? -5.492 -11.078 4.52 1 98.19 191 PHE B CA 1
ATOM 3212 C C . PHE B 1 191 ? -4.449 -11.922 5.242 1 98.19 191 PHE B C 1
ATOM 3214 O O . PHE B 1 191 ? -4.367 -13.133 5.027 1 98.19 191 PHE B O 1
ATOM 3221 N N . LEU B 1 192 ? -3.674 -11.281 6.105 1 97.62 192 LEU B N 1
ATOM 3222 C CA . LEU B 1 192 ? -2.73 -12.039 6.918 1 97.62 192 LEU B CA 1
ATOM 3223 C C . LEU B 1 192 ? -3.459 -13.039 7.805 1 97.62 192 LEU B C 1
ATOM 3225 O O . LEU B 1 192 ? -3.012 -14.18 7.957 1 97.62 192 LEU B O 1
ATOM 3229 N N . ARG B 1 193 ? -4.539 -12.633 8.344 1 97.81 193 ARG B N 1
ATOM 3230 C CA . ARG B 1 193 ? -5.332 -13.539 9.172 1 97.81 193 ARG B CA 1
ATOM 3231 C C . ARG B 1 193 ? -5.836 -14.727 8.359 1 97.81 193 ARG B C 1
ATOM 3233 O O . ARG B 1 193 ? -5.777 -15.867 8.82 1 97.81 193 ARG B O 1
ATOM 3240 N N . GLN B 1 194 ? -6.27 -14.453 7.223 1 98.75 194 GLN B N 1
ATOM 3241 C CA . GLN B 1 194 ? -6.812 -15.516 6.379 1 98.75 194 GLN B CA 1
ATOM 3242 C C . GLN B 1 194 ? -5.707 -16.453 5.898 1 98.75 194 GLN B C 1
ATOM 3244 O O . GLN B 1 194 ? -5.934 -17.656 5.746 1 98.75 194 GLN B O 1
ATOM 3249 N N . LEU B 1 195 ? -4.547 -15.914 5.684 1 98.88 195 LEU B N 1
ATOM 3250 C CA . LEU B 1 195 ? -3.402 -16.766 5.371 1 98.88 195 LEU B CA 1
ATOM 3251 C C . LEU B 1 195 ? -3.039 -17.656 6.559 1 98.88 195 LEU B C 1
ATOM 3253 O O . LEU B 1 195 ? -2.682 -18.812 6.383 1 98.88 195 LEU B O 1
ATOM 3257 N N . ALA B 1 196 ? -3.084 -17.078 7.742 1 98.81 196 ALA B N 1
ATOM 3258 C CA . ALA B 1 196 ? -2.809 -17.859 8.945 1 98.81 196 ALA B CA 1
ATOM 3259 C C . ALA B 1 196 ? -3.801 -19 9.094 1 98.81 196 ALA B C 1
ATOM 3261 O O . ALA B 1 196 ? -3.412 -20.141 9.398 1 98.81 196 ALA B O 1
ATOM 3262 N N . GLU B 1 197 ? -5.016 -18.719 8.867 1 98.75 197 GLU B N 1
ATOM 3263 C CA . GLU B 1 197 ? -6.055 -19.75 8.93 1 98.75 197 GLU B CA 1
ATOM 3264 C C . GLU B 1 197 ? -5.824 -20.844 7.895 1 98.75 197 GLU B C 1
ATOM 3266 O O . GLU B 1 197 ? -6 -22.031 8.188 1 98.75 197 GLU B O 1
ATOM 3271 N N . LEU B 1 198 ? -5.48 -20.438 6.711 1 98.81 198 LEU B N 1
ATOM 3272 C CA . LEU B 1 198 ? -5.172 -21.406 5.664 1 98.81 198 LEU B CA 1
ATOM 3273 C C . LEU B 1 198 ? -4.031 -22.312 6.094 1 98.81 198 LEU B C 1
ATOM 3275 O O . LEU B 1 198 ? -4.094 -23.531 5.887 1 98.81 198 LEU B O 1
ATOM 3279 N N . ASP B 1 199 ? -3.018 -21.719 6.609 1 98.75 199 ASP B N 1
ATOM 3280 C CA . ASP B 1 199 ? -1.857 -22.484 7.047 1 98.75 199 ASP B CA 1
ATOM 3281 C C . ASP B 1 199 ? -2.258 -23.547 8.062 1 98.75 199 ASP B C 1
ATOM 3283 O O . ASP B 1 199 ? -1.823 -24.703 7.969 1 98.75 199 ASP B O 1
ATOM 3287 N N . ASN B 1 200 ? -3.018 -23.172 9.031 1 98.5 200 ASN B N 1
ATOM 3288 C CA . ASN B 1 200 ? -3.48 -24.094 10.062 1 98.5 200 ASN B CA 1
ATOM 3289 C C . ASN B 1 200 ? -4.32 -25.219 9.469 1 98.5 200 ASN B C 1
ATOM 3291 O O . ASN B 1 200 ? -4.176 -26.375 9.867 1 98.5 200 ASN B O 1
ATOM 3295 N N . LYS B 1 201 ? -5.137 -24.891 8.594 1 98 201 LYS B N 1
ATOM 3296 C CA . LYS B 1 201 ? -5.961 -25.891 7.926 1 98 201 LYS B CA 1
ATOM 3297 C C . LYS B 1 201 ? -5.102 -26.891 7.168 1 98 201 LYS B C 1
ATOM 3299 O O . LYS B 1 201 ? -5.309 -28.109 7.281 1 98 201 LYS B O 1
ATOM 3304 N N . LEU B 1 202 ? -4.195 -26.391 6.371 1 97.81 202 LEU B N 1
ATOM 3305 C CA . LEU B 1 202 ? -3.336 -27.25 5.559 1 97.81 202 LEU B CA 1
ATOM 3306 C C . LEU B 1 202 ? -2.492 -28.172 6.445 1 97.81 202 LEU B C 1
ATOM 3308 O O . LEU B 1 202 ? -2.25 -29.328 6.094 1 97.81 202 LEU B O 1
ATOM 3312 N N . ARG B 1 203 ? -2.021 -27.609 7.574 1 95.62 203 ARG B N 1
ATOM 3313 C CA . ARG B 1 203 ? -1.24 -28.406 8.508 1 95.62 203 ARG B CA 1
ATOM 3314 C C . ARG B 1 203 ? -2.066 -29.562 9.07 1 95.62 203 ARG B C 1
ATOM 3316 O O . ARG B 1 203 ? -1.576 -30.688 9.18 1 95.62 203 ARG B O 1
ATOM 3323 N N . ARG B 1 204 ? -3.279 -29.328 9.375 1 94.56 204 ARG B N 1
ATOM 3324 C CA . ARG B 1 204 ? -4.168 -30.359 9.898 1 94.56 204 ARG B CA 1
ATOM 3325 C C . ARG B 1 204 ? -4.434 -31.438 8.844 1 94.56 204 ARG B C 1
ATOM 3327 O O . ARG B 1 204 ? -4.492 -32.625 9.164 1 94.56 204 ARG B O 1
ATOM 3334 N N . GLU B 1 205 ? -4.555 -31 7.668 1 93.25 205 GLU B N 1
ATOM 3335 C CA . GLU B 1 205 ? -4.801 -31.922 6.57 1 93.25 205 GLU B CA 1
ATOM 3336 C C . GLU B 1 205 ? -3.584 -32.812 6.324 1 93.25 205 GLU B C 1
ATOM 3338 O O . GLU B 1 205 ? -3.729 -34 6.023 1 93.25 205 GLU B O 1
ATOM 3343 N N . ARG B 1 206 ? -2.436 -32.25 6.441 1 90.62 206 ARG B N 1
ATOM 3344 C CA . ARG B 1 206 ? -1.208 -33 6.234 1 90.62 206 ARG B CA 1
ATOM 3345 C C . ARG B 1 206 ? -0.995 -34.031 7.352 1 90.62 206 ARG B C 1
ATOM 3347 O O . ARG B 1 206 ? -0.474 -35.125 7.113 1 90.62 206 ARG B O 1
ATOM 3354 N N . GLU B 1 207 ? -1.348 -33.625 8.547 1 87.12 207 GLU B N 1
ATOM 3355 C CA . GLU B 1 207 ? -1.232 -34.531 9.688 1 87.12 207 GLU B CA 1
ATOM 3356 C C . GLU B 1 207 ? -2.213 -35.688 9.57 1 87.12 207 GLU B C 1
ATOM 3358 O O . GLU B 1 207 ? -1.883 -36.844 9.914 1 87.12 207 GLU B O 1
ATOM 3363 N N . ARG B 1 208 ? -3.338 -35.469 9.125 1 86.88 208 ARG B N 1
ATOM 3364 C CA . ARG B 1 208 ? -4.355 -36.5 8.969 1 86.88 208 ARG B CA 1
ATOM 3365 C C . ARG B 1 208 ? -3.965 -37.469 7.875 1 86.88 208 ARG B C 1
ATOM 3367 O O . ARG B 1 208 ? -4.211 -38.688 8 1 86.88 208 ARG B O 1
ATOM 3374 N N . SER B 1 209 ? -3.408 -37 6.848 1 80.88 209 SER B N 1
ATOM 3375 C CA . SER B 1 209 ? -2.996 -37.875 5.75 1 80.88 209 SER B CA 1
ATOM 3376 C C . SER B 1 209 ? -1.814 -38.75 6.148 1 80.88 209 SER B C 1
ATOM 3378 O O . SER B 1 209 ? -1.707 -39.906 5.707 1 80.88 209 SER B O 1
ATOM 3380 N N . SER B 1 210 ? -0.973 -38.25 6.953 1 76.75 210 SER B N 1
ATOM 3381 C CA . SER B 1 210 ? 0.171 -39.031 7.414 1 76.75 210 SER B CA 1
ATOM 3382 C C . SER B 1 210 ? -0.258 -40.094 8.398 1 76.75 210 SER B C 1
ATOM 3384 O O . SER B 1 210 ? 0.289 -41.219 8.398 1 76.75 210 SER B O 1
ATOM 3386 N N . SER B 1 211 ? -1.237 -39.781 9.195 1 74.5 211 SER B N 1
ATOM 3387 C CA . SER B 1 211 ? -1.729 -40.75 10.164 1 74.5 211 SER B CA 1
ATOM 3388 C C . SER B 1 211 ? -2.512 -41.875 9.484 1 74.5 211 SER B C 1
ATOM 3390 O O . SER B 1 211 ? -2.412 -43.031 9.875 1 74.5 211 SER B O 1
ATOM 3392 N N . SER B 1 212 ? -3.225 -41.5 8.477 1 71.38 212 SER B N 1
ATOM 3393 C CA . SER B 1 212 ? -3.986 -42.531 7.75 1 71.38 212 SER B CA 1
ATOM 3394 C C . SER B 1 212 ? -3.066 -43.469 6.992 1 71.38 212 SER B C 1
ATOM 3396 O O . SER B 1 212 ? -3.336 -44.688 6.906 1 71.38 212 SER B O 1
ATOM 3398 N N . LEU B 1 213 ? -2.02 -42.906 6.555 1 66.31 213 LEU B N 1
ATOM 3399 C CA . LEU B 1 213 ? -1.052 -43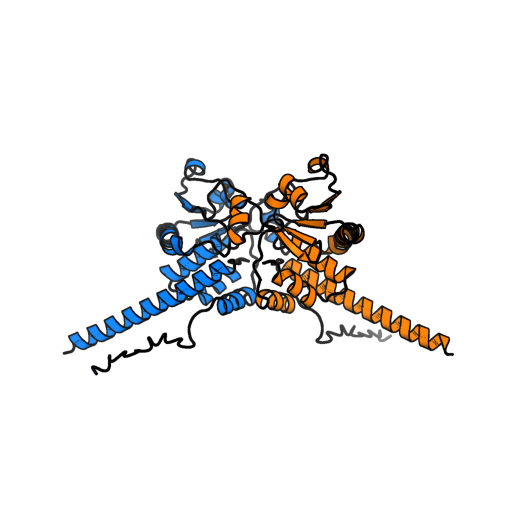.75 5.863 1 66.31 213 LEU B CA 1
ATOM 3400 C C . LEU B 1 213 ? -0.34 -44.688 6.848 1 66.31 213 LEU B C 1
ATOM 3402 O O . LEU B 1 213 ? -0.05 -45.812 6.52 1 66.31 213 LEU B O 1
ATOM 3406 N N . SER B 1 214 ? -0.146 -44.125 7.98 1 66.38 214 SER B N 1
ATOM 3407 C CA . SER B 1 214 ? 0.499 -44.938 9 1 66.38 214 SER B CA 1
ATOM 3408 C C . SER B 1 214 ? -0.431 -46.031 9.492 1 66.38 214 SER B C 1
ATOM 3410 O O . SER B 1 214 ? 0.001 -47.188 9.711 1 66.38 214 SER B O 1
ATOM 3412 N N . SER B 1 215 ? -1.637 -45.688 9.656 1 63.72 215 SER B N 1
ATOM 3413 C CA . SER B 1 215 ? -2.605 -46.688 10.094 1 63.72 215 SER B CA 1
ATOM 3414 C C . SER B 1 215 ? -2.85 -47.719 9.008 1 63.72 215 SER B C 1
ATOM 3416 O O . SER B 1 215 ? -2.975 -48.906 9.297 1 63.72 215 SER B O 1
ATOM 3418 N N . ALA B 1 216 ? -2.846 -47.312 7.762 1 60.75 216 ALA B N 1
ATOM 3419 C CA . ALA B 1 216 ? -3.037 -48.25 6.652 1 60.75 216 ALA B CA 1
ATOM 3420 C C . ALA B 1 216 ? -1.854 -49.188 6.523 1 60.75 216 ALA B C 1
ATOM 3422 O O . ALA B 1 216 ? -2.033 -50.375 6.246 1 60.75 216 ALA B O 1
ATOM 3423 N N . ARG B 1 217 ? -0.691 -48.688 6.754 1 63.66 217 ARG B N 1
ATOM 3424 C CA . ARG B 1 217 ? 0.5 -49.531 6.734 1 63.66 217 ARG B CA 1
ATOM 3425 C C . ARG B 1 217 ? 0.465 -50.562 7.867 1 63.66 217 ARG B C 1
ATOM 3427 O O . ARG B 1 217 ? 0.917 -51.688 7.703 1 63.66 217 ARG B O 1
ATOM 3434 N N . TYR B 1 218 ? -0.099 -50.188 8.969 1 63.28 218 TYR B N 1
ATOM 3435 C CA . TYR B 1 218 ? -0.202 -51.094 10.094 1 63.28 218 TYR B CA 1
ATOM 3436 C C . TYR B 1 218 ? -1.172 -52.219 9.797 1 63.28 218 TYR B C 1
ATOM 3438 O O . TYR B 1 218 ? -0.915 -53.375 10.141 1 63.28 218 TYR B O 1
ATOM 3446 N N . CYS B 1 219 ? -2.164 -52 9.039 1 64.5 219 CYS B N 1
ATOM 3447 C CA . CYS B 1 219 ? -3.164 -53.031 8.742 1 64.5 219 CYS B CA 1
ATOM 3448 C C . CYS B 1 219 ? -2.654 -54 7.684 1 64.5 219 CYS B C 1
ATOM 3450 O O . CYS B 1 219 ? -3.07 -55.156 7.648 1 64.5 219 CYS B O 1
ATOM 3452 N N . GLN B 1 220 ? -1.82 -53.562 6.852 1 59.06 220 GLN B N 1
ATOM 3453 C CA . GLN B 1 220 ? -1.3 -54.438 5.82 1 59.06 220 GLN B CA 1
ATOM 3454 C C . GLN B 1 220 ? -0.316 -55.438 6.414 1 59.06 220 GLN B C 1
ATOM 3456 O O . GLN B 1 220 ? -0.05 -56.5 5.816 1 59.06 220 GLN B O 1
ATOM 3461 N N . HIS B 1 221 ? 0.152 -55.156 7.609 1 62.31 221 HIS B N 1
ATOM 3462 C CA . HIS B 1 221 ? 1.126 -56.062 8.219 1 62.31 221 HIS B CA 1
ATOM 3463 C C . HIS B 1 221 ? 0.456 -57 9.203 1 62.31 221 HIS B C 1
ATOM 3465 O O . HIS B 1 221 ? 1.129 -57.812 9.852 1 62.31 221 HIS B O 1
ATOM 3471 N N . LEU B 1 222 ? -0.844 -56.875 9.258 1 50.56 222 LEU B N 1
ATOM 3472 C CA . LEU B 1 222 ? -1.562 -57.938 9.977 1 50.56 222 LEU B CA 1
ATOM 3473 C C . LEU B 1 222 ? -2.078 -59 9.008 1 50.56 222 LEU B C 1
ATOM 3475 O O . LEU B 1 222 ? -2.523 -58.656 7.906 1 50.56 222 LEU B O 1
#

Organism: NCBI:txid2509291

Nearest PDB structures (foldseek):
  2g6z-assembly1_B  TM=9.220E-01  e=8.067E-13  Homo sapiens
  3ezz-assembly1_B  TM=9.285E-01  e=1.137E-11  Homo sapiens
  2nt2-assembly3_C  TM=9.272E-01  e=5.433E-11  Homo sapiens
  4y2e-assembly2_B  TM=9.457E-01  e=8.789E-11  Homo sapiens
  3rgq-assembly1_A  TM=8.110E-01  e=2.185E-07  Mus musculus

Solvent-accessible surface area (backbone atoms only — not comparable to full-atom values): 23942 Å² total; per-residue (Å²): 138,84,81,78,83,77,75,77,71,74,76,73,72,73,75,60,92,78,65,61,42,41,64,59,46,43,50,47,57,65,70,42,64,58,48,89,69,44,34,73,84,50,88,59,42,79,60,46,34,63,73,72,54,36,49,50,31,65,40,46,97,52,32,28,39,16,13,40,51,36,74,68,32,59,69,57,34,56,70,63,50,49,32,28,40,38,34,40,10,28,38,80,52,88,78,33,35,78,63,56,61,73,72,36,60,92,48,88,44,46,64,47,70,40,77,49,71,96,46,51,82,48,73,64,69,82,44,38,63,63,52,24,48,51,51,48,54,29,47,77,72,71,35,20,30,38,28,18,18,48,72,27,27,26,60,16,44,46,48,52,38,43,22,37,32,71,77,66,66,37,50,58,63,58,31,46,45,51,35,26,30,35,34,84,52,53,51,46,70,33,51,38,36,50,45,18,52,49,40,45,52,52,50,52,53,52,53,52,54,52,48,51,51,50,53,52,54,54,55,70,74,100,139,84,81,78,84,78,75,78,71,74,76,72,73,74,73,60,91,79,66,59,42,42,64,58,47,43,49,49,55,66,71,42,65,60,47,89,67,42,34,75,85,49,88,58,43,78,60,45,33,64,74,72,54,36,51,52,31,66,39,45,98,52,32,28,40,15,12,40,51,37,72,67,31,60,70,57,34,56,69,64,51,48,33,27,40,38,33,40,10,28,37,82,54,90,78,34,34,80,64,55,62,73,73,35,60,94,49,88,45,46,66,48,70,40,76,48,70,96,44,51,82,49,72,65,70,82,45,37,64,64,53,24,50,53,52,47,55,28,48,75,71,72,35,18,30,38,29,17,19,49,73,28,28,26,60,19,44,46,49,53,39,44,23,36,33,72,76,66,65,36,51,56,62,57,31,47,44,50,36,26,32,36,33,85,52,53,51,46,70,34,52,38,37,49,46,17,51,47,40,45,51,54,52,52,53,53,51,50,54,51,49,50,51,50,53,51,55,55,56,71,74,101

Foldseek 3Di:
DPPPPPPPPPPPPCPVVPAFALVNQVVLLVPFDADQAADQLDDDRDVCCVVVVWAKWDLDVLEMFTALSCVLPVVNCVSNFAAEEEALFDDDDPQGRPDDPVSCVVDNHHYDYDHWHQDLPIDLLVCQVVLLVRCVVQVVVVHHYYQYTHGRAARSLLNQLSNCCVPVVDASSRSSSSRCHTDSHDHDSSSSRSSSVSRRVVVVVVVVVVVVVVVVVVVVVD/DDPPCPPPPPPPPCPVVPAFALVNQVVLLVPFDADQAADQLDDDRDVCCVVVVWAKWDLDVLEMFTALSCVLPVVNCVSNFAAEEEALFDDDDPQGRPDDPVSCVVDNHHYDYDHWHQDLPIDLLVCQVVLLVRCVVQVVVVHHYYQYTHGRAARSLLNQLSNCCPPVVDASSRSSNSRCHTDSHDHDSSSSRSSSVSRRVVVVVVVVVVVVVVVVVVVVVD

InterPro domains:
  IPR000340 Dual specificity phosphatase, catalytic domain [PF00782] (63-200)
  IPR000387 Tyrosine-specific protein phosphatases domain [PS50056] (126-183)
  IPR016130 Protein-tyrosine phosphatase, active site [PS00383] (147-157)
  IPR020405 Atypical dual specificity phosphatase, subfamily A [PR01909] (57-68)
  IPR020405 Atypical dual specificity phosphatase, subfamily A [PR01909] (77-86)
  IPR020405 Atypical dual specificity phosphatase, subfamily A [PR01909] (111-122)
  IPR020405 Atypical dual specificity phosphatase, subfamily A [PR01909] (131-140)
  IPR020405 Atypical dual specificity phosphatase, subfamily A [PTHR45682] (46-207)
  IPR020422 Dual specificity protein phosphatase domain [PS50054] (55-204)
  IPR020422 Dual specificity protein phosphatase domain [SM00195] (55-201)
  IPR029021 Protein-tyrosine phosphatase-like [G3DSA:3.90.190.10] (48-210)
  IPR029021 Protein-tyrosine phosphatase-like [SSF52799] (51-206)